Protein AF-F4Q163-F1 (afdb_monomer_lite)

InterPro domains:
  IPR004344 Tubulin-tyrosine ligase/Tubulin polyglutamylase [PF03133] (225-424)
  IPR004344 Tubulin-tyrosine ligase/Tubulin polyglutamylase [PS51221] (122-441)
  IPR052492 Tubulin--tyrosine ligase [PTHR46570] (225-425)

Organism: Cavenderia fasciculata (NCBI:txid261658)

Foldseek 3Di:
DPPLVVQFAAEEEEDCPQPLSVLLCVLPQVVDPSYDYDFPVQADFDQALQVQRVLRSDQDADPVSHRHHHHAAYAQWPDDPDQKTWGFGCDDPVNVVVVVVVVVVVVVVVVVVVCVVDDDDDDDDDDDDDDDDDDAPPPDDDDDDDDDDDDDDDDDDDDDPPDDRDIDMHGLNRYAYQDWPPCCCFFQQLSVLVLCQVPLQAFFKWKAALLHTPDTGPDPPPQDQDLLKKKWKAFSSDDPCPRTAIDSHPVVSSVVCNVCNNTMIMITIDFAFDADVLWWFKKKKWKKKWWFALWKIWIWTFLKIKIFTAPHTADGNDRDCSRPDSRPVVRCVVPVPDAPMAIPCVVPVVCPVVVVVLVSCLVSCVSVRVVINPVRGGHMYMWIWIWTQHPVRRIHTPHIHGSDDLPPVHDPNSNVSSSVCSSQCCQQHVCCSNPVDDRDQVRIGTRDMDTDDPDPPPVDDDDDDDPPPPPVPPDD

pLDDT: mean 78.03, std 24.49, range [21.7, 98.75]

Radius of gyration: 25.45 Å; chains: 1; bounding box: 77×80×70 Å

Secondary structure (DSSP, 8-state):
----TTT--EEEE--TTSHHHHHHHHHTGGG-TTEEE--TTTSB--SSHHHHHHHHHS--B-TTSPBP-BEEEES-B---SSSEEEE--S--HHHHHHHHHHHHHHHHHHHHHHHTTS--------------PPPPS--SS-------------------------PEEEEGGGSEESS-TTTHHHHSHHHHHHHTTT-TTBPPEEEEETTEEEEEES--S-----TT--EEEE-TT--TTTTEEEESSHHHHHHHHHH-TTSEEEEEEPPPBPEETTTEEEEEEEEEEEEE-SSEEEEEEEEEEEEEE-SSPP-TT---HHHH---HHHHHHH-TT---EEEHHHH-TTSHHHHHHHHHHHHHHHTTGGGS-TT---EEEEEEEEEEEBTT--EEEEEEEES----TTS-HHHHHHHHHHHHTHIIIIIHHHHH-PPP--TTEEEEEEEEPPP--------------SSSTT---

Structure (mmCIF, N/CA/C/O backbone):
data_AF-F4Q163-F1
#
_entry.id   AF-F4Q163-F1
#
loop_
_atom_site.group_PDB
_atom_site.id
_atom_site.type_symbol
_atom_site.label_atom_id
_atom_site.label_alt_id
_atom_site.label_comp_id
_atom_site.label_asym_id
_atom_site.label_entity_id
_atom_site.label_seq_id
_atom_site.pdbx_PDB_ins_code
_atom_site.Cartn_x
_atom_site.Cartn_y
_atom_site.Cartn_z
_atom_site.occupancy
_atom_site.B_iso_or_equiv
_atom_site.auth_seq_id
_atom_site.auth_comp_id
_atom_site.auth_asym_id
_atom_site.auth_atom_id
_atom_site.pdbx_PDB_model_num
ATOM 1 N N . MET A 1 1 ? 33.769 8.106 -26.962 1.00 43.88 1 MET A N 1
ATOM 2 C CA . MET A 1 1 ? 32.484 7.379 -26.958 1.00 43.88 1 MET A CA 1
ATOM 3 C C . MET A 1 1 ? 31.421 8.451 -27.095 1.00 43.88 1 MET A C 1
ATOM 5 O O . MET A 1 1 ? 31.431 9.355 -26.272 1.00 43.88 1 MET A O 1
ATOM 9 N N . ILE A 1 2 ? 30.657 8.472 -28.190 1.00 42.28 2 ILE A N 1
ATOM 10 C CA . ILE A 1 2 ? 29.582 9.461 -28.356 1.00 42.28 2 ILE A CA 1
ATOM 11 C C . ILE A 1 2 ? 28.545 9.144 -27.282 1.00 42.28 2 ILE A C 1
ATOM 13 O O . ILE A 1 2 ? 28.119 7.996 -27.167 1.00 42.28 2 ILE A O 1
ATOM 17 N N . ASP A 1 3 ? 28.221 10.129 -26.453 1.00 46.59 3 ASP A N 1
ATOM 18 C CA . ASP A 1 3 ? 27.131 10.008 -25.501 1.00 46.59 3 ASP A CA 1
ATOM 19 C C . ASP A 1 3 ? 25.823 10.030 -26.297 1.00 46.59 3 ASP A C 1
ATOM 21 O O . ASP A 1 3 ? 25.413 11.073 -26.793 1.00 46.59 3 ASP A O 1
ATOM 25 N N . TRP A 1 4 ? 25.225 8.858 -26.510 1.00 53.75 4 TRP A N 1
ATOM 26 C CA . TRP A 1 4 ? 23.970 8.700 -27.249 1.00 53.75 4 TRP A CA 1
ATOM 27 C C . TRP A 1 4 ? 22.735 8.962 -26.374 1.00 53.75 4 TRP A C 1
ATOM 29 O O . TRP A 1 4 ? 21.609 8.831 -26.856 1.00 53.75 4 TRP A O 1
ATOM 39 N N . THR A 1 5 ? 22.905 9.333 -25.096 1.00 53.94 5 THR A N 1
ATOM 40 C CA . THR A 1 5 ? 21.773 9.505 -24.168 1.00 53.94 5 THR A CA 1
ATOM 41 C C . THR A 1 5 ? 20.777 10.572 -24.622 1.00 53.94 5 THR A C 1
ATOM 43 O O . THR A 1 5 ? 19.584 10.406 -24.375 1.00 53.94 5 THR A O 1
ATOM 46 N N . TRP A 1 6 ? 21.219 11.603 -25.355 1.00 56.38 6 TRP A N 1
ATOM 47 C CA . TRP A 1 6 ? 20.349 12.648 -25.918 1.00 56.38 6 TRP A CA 1
ATOM 48 C C . TRP A 1 6 ? 19.543 12.197 -27.148 1.00 56.38 6 TRP A C 1
ATOM 50 O O . TRP A 1 6 ? 18.559 12.844 -27.501 1.00 56.38 6 TRP A O 1
ATOM 60 N N . MET A 1 7 ? 19.922 11.091 -27.799 1.00 64.69 7 MET A N 1
ATOM 61 C CA . MET A 1 7 ? 19.190 10.554 -28.952 1.00 64.69 7 MET A CA 1
ATOM 62 C C . MET A 1 7 ? 18.158 9.500 -28.570 1.00 64.69 7 MET A C 1
ATOM 64 O O . MET A 1 7 ? 17.294 9.199 -29.387 1.00 64.69 7 MET A O 1
ATOM 68 N N . MET A 1 8 ? 18.217 8.935 -27.367 1.00 84.25 8 MET A N 1
ATOM 69 C CA . MET A 1 8 ? 17.353 7.833 -26.953 1.00 84.25 8 MET A CA 1
ATOM 70 C C . MET A 1 8 ? 15.907 8.297 -26.705 1.00 84.25 8 MET A C 1
ATOM 72 O O . MET A 1 8 ? 15.683 9.262 -25.975 1.00 84.25 8 MET A O 1
ATOM 76 N N . LYS A 1 9 ? 14.923 7.597 -27.286 1.00 90.81 9 LYS A N 1
ATOM 77 C CA . LYS A 1 9 ? 13.489 7.820 -27.030 1.00 90.81 9 LYS A CA 1
ATOM 78 C C . LYS A 1 9 ? 12.861 6.564 -26.428 1.00 90.81 9 LYS A C 1
ATOM 80 O O . LYS A 1 9 ? 12.927 5.487 -27.013 1.00 90.81 9 LYS A O 1
ATOM 85 N N . LEU A 1 10 ? 12.274 6.709 -25.247 1.00 92.94 10 LEU A N 1
ATOM 86 C CA . LEU A 1 10 ? 11.691 5.646 -24.433 1.00 92.94 10 LEU A CA 1
ATOM 87 C C . LEU A 1 10 ? 10.185 5.874 -24.296 1.00 92.94 10 LEU A C 1
ATOM 89 O O . LEU A 1 10 ? 9.764 6.985 -23.990 1.00 92.94 10 LEU A O 1
ATOM 93 N N . GLY A 1 11 ? 9.368 4.843 -24.496 1.00 92.75 11 GLY A N 1
ATOM 94 C CA . GLY A 1 11 ? 7.914 4.956 -24.393 1.00 92.75 11 GLY A CA 1
ATOM 95 C C . GLY A 1 11 ? 7.382 4.636 -22.998 1.00 92.75 11 GLY A C 1
ATOM 96 O O . GLY A 1 11 ? 7.798 3.653 -22.374 1.00 92.75 11 GLY A O 1
ATOM 97 N N . TYR A 1 12 ? 6.414 5.421 -22.526 1.00 92.06 12 TYR A N 1
ATOM 98 C CA . TYR A 1 12 ? 5.624 5.107 -21.333 1.00 92.06 12 TYR A CA 1
ATOM 99 C C . TYR A 1 12 ? 4.116 5.214 -21.599 1.00 92.06 12 TYR A C 1
ATOM 101 O O . TYR A 1 12 ? 3.663 6.139 -22.268 1.00 92.06 12 TYR A O 1
ATOM 109 N N . ASP A 1 13 ? 3.340 4.301 -21.013 1.00 87.56 13 ASP A N 1
ATOM 110 C CA . ASP A 1 13 ? 1.871 4.284 -21.039 1.00 87.56 13 ASP A CA 1
ATOM 111 C C . ASP A 1 13 ? 1.334 4.258 -19.602 1.00 87.56 13 ASP A C 1
ATOM 113 O O . ASP A 1 13 ? 1.324 3.224 -18.924 1.00 87.56 13 ASP A O 1
ATOM 117 N N . ILE A 1 14 ? 0.930 5.426 -19.097 1.00 80.25 14 ILE A N 1
ATOM 118 C CA . ILE A 1 14 ? 0.526 5.598 -17.700 1.00 80.25 14 ILE A CA 1
ATOM 119 C C . ILE A 1 14 ? -0.873 6.209 -17.586 1.00 80.25 14 ILE A C 1
ATOM 121 O O . ILE A 1 14 ? -1.129 7.333 -18.019 1.00 80.25 14 ILE A O 1
ATOM 125 N N . LYS A 1 15 ? -1.767 5.505 -16.882 1.00 69.12 15 LYS A N 1
ATOM 126 C CA . LYS A 1 15 ? -3.074 6.009 -16.446 1.00 69.12 15 LYS A CA 1
ATOM 127 C C . LYS A 1 15 ? -2.903 7.005 -15.295 1.00 69.12 15 LYS A C 1
ATOM 129 O O . LYS A 1 15 ? -2.539 6.616 -14.183 1.00 69.12 15 LYS A O 1
ATOM 134 N N . ALA A 1 16 ? -3.217 8.274 -15.553 1.00 60.31 16 ALA A N 1
ATOM 135 C CA . ALA A 1 16 ? -3.019 9.386 -14.616 1.00 60.31 16 ALA A CA 1
ATOM 136 C C . ALA A 1 16 ? -4.014 9.422 -13.435 1.00 60.31 16 ALA A C 1
ATOM 138 O O . ALA A 1 16 ? -3.799 10.153 -12.475 1.00 60.31 16 ALA A O 1
ATOM 139 N N . ASN A 1 17 ? -5.074 8.609 -13.455 1.00 61.09 17 ASN A N 1
ATOM 140 C CA . ASN A 1 17 ? -6.100 8.625 -12.401 1.00 61.09 17 ASN A CA 1
ATOM 141 C C . ASN A 1 17 ? -5.629 7.957 -11.093 1.00 61.09 17 ASN A C 1
ATOM 143 O O . ASN A 1 17 ? -6.308 8.055 -10.072 1.00 61.09 17 ASN A O 1
ATOM 147 N N . LEU A 1 18 ? -4.494 7.244 -11.114 1.00 62.47 18 LEU A N 1
ATOM 148 C CA . LEU A 1 18 ? -3.875 6.673 -9.917 1.00 62.47 18 LEU A CA 1
ATOM 149 C C . LEU A 1 18 ? -2.879 7.670 -9.321 1.00 62.47 18 LEU A C 1
ATOM 151 O O . LEU A 1 18 ? -1.974 8.160 -10.000 1.00 62.47 18 LEU A O 1
ATOM 155 N N . THR A 1 19 ? -3.030 7.947 -8.026 1.00 67.06 19 THR A N 1
ATOM 156 C CA . THR A 1 19 ? -2.439 9.128 -7.387 1.00 67.06 19 THR A CA 1
ATOM 157 C C . THR A 1 19 ? -0.913 9.167 -7.430 1.00 67.06 19 THR A C 1
ATOM 159 O O . THR A 1 19 ? -0.356 10.243 -7.617 1.00 67.06 19 THR A O 1
ATOM 162 N N . TYR A 1 20 ? -0.213 8.034 -7.301 1.00 83.44 20 TYR A N 1
ATOM 163 C CA . TYR A 1 20 ? 1.258 8.044 -7.330 1.00 83.44 20 TYR A CA 1
ATOM 164 C C . TYR A 1 20 ? 1.835 8.025 -8.745 1.00 83.44 20 TYR A C 1
ATOM 166 O O . TYR A 1 20 ? 2.892 8.599 -8.986 1.00 83.44 20 TYR A O 1
ATOM 174 N N . HIS A 1 21 ? 1.135 7.398 -9.689 1.00 84.00 21 HIS A N 1
ATOM 175 C CA . HIS A 1 21 ? 1.535 7.377 -11.090 1.00 84.00 21 HIS A CA 1
ATOM 176 C C . HIS A 1 21 ? 1.431 8.762 -11.725 1.00 84.00 21 HIS A C 1
ATOM 178 O O . HIS A 1 21 ? 2.303 9.131 -12.509 1.00 84.00 21 HIS A O 1
ATOM 184 N N . LYS A 1 22 ? 0.421 9.550 -11.327 1.00 82.38 22 LYS A N 1
ATOM 185 C CA . LYS A 1 22 ? 0.346 10.976 -11.664 1.00 82.38 22 LYS A CA 1
ATOM 186 C C . LYS A 1 22 ? 1.590 11.717 -11.178 1.00 82.38 22 LYS A C 1
ATOM 188 O O . LYS A 1 22 ? 2.269 12.350 -11.977 1.00 82.38 22 LYS A O 1
ATOM 193 N N . ILE A 1 23 ? 1.945 11.554 -9.900 1.00 87.38 23 ILE A N 1
ATOM 194 C CA . ILE A 1 23 ? 3.145 12.185 -9.335 1.00 87.38 23 ILE A CA 1
ATOM 195 C C . ILE A 1 23 ? 4.395 11.741 -10.097 1.00 87.38 23 ILE A C 1
ATOM 197 O O . ILE A 1 23 ? 5.182 12.593 -10.487 1.00 87.38 23 ILE A O 1
ATOM 201 N N . LEU A 1 24 ? 4.566 10.443 -10.364 1.00 89.50 24 LEU A N 1
ATOM 202 C CA . LEU A 1 24 ? 5.726 9.918 -11.090 1.00 89.50 24 LEU A CA 1
ATOM 203 C C . LEU A 1 24 ? 5.839 10.516 -12.498 1.00 89.50 24 LEU A C 1
ATOM 205 O O . LEU A 1 24 ? 6.926 10.903 -12.924 1.00 89.50 24 LEU A O 1
ATOM 209 N N . ARG A 1 25 ? 4.709 10.645 -13.201 1.00 89.06 25 ARG A N 1
ATOM 210 C CA . ARG A 1 25 ? 4.638 11.334 -14.491 1.00 89.06 25 ARG A CA 1
ATOM 211 C C . ARG A 1 25 ? 5.105 12.777 -14.382 1.00 89.06 25 ARG A C 1
ATOM 213 O O . ARG A 1 25 ? 5.933 13.200 -15.180 1.00 89.06 25 ARG A O 1
ATOM 220 N N . ASP A 1 26 ? 4.609 13.512 -13.399 1.00 87.19 26 ASP A N 1
ATOM 221 C CA . ASP A 1 26 ? 4.860 14.947 -13.289 1.00 87.19 26 ASP A CA 1
ATOM 222 C C . ASP A 1 26 ? 6.277 15.266 -12.764 1.00 87.19 26 ASP A C 1
ATOM 224 O O . ASP A 1 26 ? 6.851 16.299 -13.113 1.00 87.19 26 ASP A O 1
ATOM 228 N N . VAL A 1 27 ? 6.875 14.386 -11.950 1.00 89.25 27 VAL A N 1
ATOM 229 C CA . VAL A 1 27 ? 8.226 14.596 -11.392 1.00 89.25 27 VAL A CA 1
ATOM 230 C C . VAL A 1 27 ? 9.350 13.977 -12.220 1.00 89.25 27 VAL A C 1
ATOM 232 O O . VAL A 1 27 ? 10.486 14.415 -12.056 1.00 89.25 27 VAL A O 1
ATOM 235 N N . TYR A 1 28 ? 9.059 12.995 -13.081 1.00 91.50 28 TYR A N 1
ATOM 236 C CA . TYR A 1 28 ? 10.067 12.282 -13.871 1.00 91.50 28 TYR A CA 1
ATOM 237 C C . TYR A 1 28 ? 9.742 12.279 -15.367 1.00 91.50 28 TYR A C 1
ATOM 239 O O . TYR A 1 28 ? 10.411 12.972 -16.126 1.00 91.50 28 TYR A O 1
ATOM 247 N N . PHE A 1 29 ? 8.688 11.576 -15.799 1.00 91.12 29 PHE A N 1
ATOM 248 C CA . PHE A 1 29 ? 8.441 11.347 -17.231 1.00 91.12 29 PHE A CA 1
ATOM 249 C C . PHE A 1 29 ? 8.235 12.634 -18.043 1.00 91.12 29 PHE A C 1
ATOM 251 O O . PHE A 1 29 ? 8.755 12.742 -19.144 1.00 91.12 29 PHE A O 1
ATOM 258 N N . LYS A 1 30 ? 7.520 13.632 -17.511 1.00 88.31 30 LYS A N 1
ATOM 259 C CA . LYS A 1 30 ? 7.326 14.933 -18.181 1.00 88.31 30 LYS A CA 1
ATOM 260 C C . LYS A 1 30 ? 8.557 15.845 -18.131 1.00 88.31 30 LYS A C 1
ATOM 262 O O . LYS A 1 30 ? 8.573 16.853 -18.827 1.00 88.31 30 LYS A O 1
ATOM 267 N N . LYS A 1 31 ? 9.538 15.554 -17.272 1.00 89.56 31 LYS A N 1
ATOM 268 C CA . LYS A 1 31 ? 10.731 16.395 -17.073 1.00 89.56 31 LYS A CA 1
ATOM 269 C C . LYS A 1 31 ? 11.950 15.920 -17.857 1.00 89.56 31 LYS A C 1
ATOM 271 O O . LYS A 1 31 ? 12.960 16.615 -17.866 1.00 89.56 31 LYS A O 1
ATOM 276 N N . ASP A 1 32 ? 11.868 14.742 -18.460 1.00 88.69 32 ASP A N 1
ATOM 277 C CA . ASP A 1 32 ? 12.953 14.117 -19.197 1.00 88.69 32 ASP A CA 1
ATOM 278 C C . ASP A 1 32 ? 12.496 13.851 -20.631 1.00 88.69 32 ASP A C 1
ATOM 280 O O . ASP A 1 32 ? 11.698 12.950 -20.887 1.00 88.69 32 ASP A O 1
ATOM 284 N N . ASP A 1 33 ? 13.036 14.632 -21.567 1.00 88.31 33 ASP A N 1
ATOM 285 C CA . ASP A 1 33 ? 12.665 14.613 -22.986 1.00 88.31 33 ASP A CA 1
ATOM 286 C C . ASP A 1 33 ? 12.951 13.274 -23.683 1.00 88.31 33 ASP A C 1
ATOM 288 O O . ASP A 1 33 ? 12.521 13.061 -24.824 1.00 88.31 33 ASP A O 1
ATOM 292 N N . ARG A 1 34 ? 13.681 12.354 -23.039 1.00 89.44 34 ARG A N 1
ATOM 293 C CA . ARG A 1 34 ? 13.849 10.979 -23.531 1.00 89.44 34 ARG A CA 1
ATOM 294 C C . ARG A 1 34 ? 12.535 10.210 -23.470 1.00 89.44 34 ARG A C 1
ATOM 296 O O . ARG A 1 34 ? 12.327 9.320 -24.288 1.00 89.44 34 ARG A O 1
ATOM 303 N N . TRP A 1 35 ? 11.652 10.535 -22.532 1.00 92.00 35 TRP A N 1
ATOM 304 C CA . TRP A 1 35 ? 10.391 9.836 -22.343 1.00 92.00 35 TRP A CA 1
ATOM 305 C C . TRP A 1 35 ? 9.285 10.415 -23.217 1.00 92.00 35 TRP A C 1
ATOM 307 O O . TRP A 1 35 ? 8.963 11.599 -23.164 1.00 92.00 35 TRP A O 1
ATOM 317 N N . VAL A 1 36 ? 8.659 9.547 -24.002 1.00 90.25 36 VAL A N 1
ATOM 318 C CA . VAL A 1 36 ? 7.559 9.881 -24.903 1.00 90.25 36 VAL A CA 1
ATOM 319 C C . VAL A 1 36 ? 6.309 9.140 -24.431 1.00 90.25 36 VAL A C 1
ATOM 321 O O . VAL A 1 36 ? 6.378 7.927 -24.209 1.00 90.25 36 VAL A O 1
ATOM 324 N N . PRO A 1 37 ? 5.172 9.832 -24.244 1.00 88.50 37 PRO A N 1
ATOM 325 C CA . PRO A 1 37 ? 3.915 9.151 -23.989 1.00 88.50 37 PRO A CA 1
ATOM 326 C C . PRO A 1 37 ? 3.538 8.336 -25.226 1.00 88.50 37 PRO A C 1
ATOM 328 O O . PRO A 1 37 ? 3.520 8.856 -26.340 1.00 88.50 37 PRO A O 1
ATOM 331 N N . VAL A 1 38 ? 3.245 7.061 -25.023 1.00 86.38 38 VAL A N 1
ATOM 332 C CA . VAL A 1 38 ? 2.795 6.144 -26.071 1.00 86.38 38 VAL A CA 1
ATOM 333 C C . VAL A 1 38 ? 1.599 5.352 -25.559 1.00 86.38 38 VAL A C 1
ATOM 335 O O . VAL A 1 38 ? 1.327 5.333 -24.357 1.00 86.38 38 VAL A O 1
ATOM 338 N N . ASP A 1 39 ? 0.896 4.670 -26.452 1.00 77.94 39 ASP A N 1
ATOM 339 C CA . ASP A 1 39 ? -0.128 3.705 -26.069 1.00 77.94 39 ASP A CA 1
ATOM 340 C C . ASP A 1 39 ? 0.209 2.300 -26.575 1.00 77.94 39 ASP A C 1
ATOM 342 O O . ASP A 1 39 ? 1.202 2.063 -27.266 1.00 77.94 39 ASP A O 1
ATOM 346 N N . ALA A 1 40 ? -0.631 1.344 -26.190 1.00 72.12 40 ALA A N 1
ATOM 347 C CA . ALA A 1 40 ? -0.459 -0.040 -26.582 1.00 72.12 40 ALA A CA 1
ATOM 348 C C . ALA A 1 40 ? -0.601 -0.280 -28.085 1.00 72.12 40 ALA A C 1
ATOM 350 O O . ALA A 1 40 ? -0.159 -1.329 -28.517 1.00 72.12 40 ALA A O 1
ATOM 351 N N . ASP A 1 41 ? -1.185 0.612 -28.881 1.00 75.06 41 ASP A N 1
ATOM 352 C CA . ASP A 1 41 ? -1.380 0.383 -30.319 1.00 75.06 41 ASP A CA 1
ATOM 353 C C . ASP A 1 41 ? -0.234 0.989 -31.134 1.00 75.06 41 ASP A C 1
ATOM 355 O O . ASP A 1 41 ? 0.237 0.395 -32.100 1.00 75.06 41 ASP A O 1
ATOM 359 N N . THR A 1 42 ? 0.252 2.143 -30.693 1.00 75.94 42 THR A N 1
ATOM 360 C CA . THR A 1 42 ? 1.283 2.952 -31.350 1.00 75.94 42 THR A CA 1
ATOM 361 C C . THR A 1 42 ? 2.699 2.515 -30.992 1.00 75.94 42 THR A C 1
ATOM 363 O O . THR A 1 42 ? 3.617 2.662 -31.798 1.00 75.94 42 THR A O 1
ATOM 366 N N . ALA A 1 43 ? 2.903 1.957 -29.798 1.00 87.44 43 ALA A N 1
ATOM 367 C CA . ALA A 1 43 ? 4.230 1.573 -29.342 1.00 87.44 43 ALA A CA 1
ATOM 368 C C . ALA A 1 43 ? 4.661 0.194 -29.850 1.00 87.44 43 ALA A C 1
ATOM 370 O O . ALA A 1 43 ? 3.883 -0.766 -29.889 1.00 87.44 43 ALA A O 1
ATOM 371 N N . HIS A 1 44 ? 5.950 0.038 -30.139 1.00 89.50 44 HIS A N 1
ATOM 372 C CA . HIS A 1 44 ? 6.513 -1.287 -30.376 1.00 89.50 44 HIS A CA 1
ATOM 373 C C . HIS A 1 44 ? 6.691 -2.033 -29.045 1.00 89.50 44 HIS A C 1
ATOM 375 O O . HIS A 1 44 ? 7.108 -1.448 -28.050 1.00 89.50 44 HIS A O 1
ATOM 381 N N . VAL A 1 45 ? 6.391 -3.330 -29.001 1.00 88.50 45 VAL A N 1
ATOM 382 C CA . VAL A 1 45 ? 6.604 -4.158 -27.804 1.00 88.50 45 VAL A CA 1
ATOM 383 C C . VAL A 1 45 ? 7.637 -5.210 -28.160 1.00 88.50 45 VAL A C 1
ATOM 385 O O . VAL A 1 45 ? 7.405 -6.004 -29.067 1.00 88.50 45 VAL A O 1
ATOM 388 N N . CYS A 1 46 ? 8.763 -5.205 -27.452 1.00 90.44 46 CYS A N 1
ATOM 389 C CA . CYS A 1 46 ? 9.826 -6.184 -27.654 1.00 90.44 46 CYS A CA 1
ATOM 390 C C . CYS A 1 46 ? 9.625 -7.426 -26.773 1.00 90.44 46 CYS A C 1
ATOM 392 O O . CYS A 1 46 ? 8.846 -7.417 -25.822 1.00 90.44 46 CYS A O 1
ATOM 394 N N . GLU A 1 47 ? 10.388 -8.484 -27.045 1.00 89.62 47 GLU A N 1
ATOM 395 C CA . GLU A 1 47 ? 10.420 -9.689 -26.204 1.00 89.62 47 GLU A CA 1
ATOM 396 C C . GLU A 1 47 ? 11.138 -9.454 -24.867 1.00 89.62 47 GLU A C 1
ATOM 398 O O . GLU A 1 47 ? 10.786 -10.057 -23.852 1.00 89.62 47 GLU A O 1
ATOM 403 N N . THR A 1 48 ? 12.139 -8.566 -24.849 1.00 92.19 48 THR A N 1
ATOM 404 C CA . THR A 1 48 ? 12.917 -8.227 -23.652 1.00 92.19 48 THR A CA 1
ATOM 405 C C . THR A 1 48 ? 13.087 -6.716 -23.495 1.00 92.19 48 THR A C 1
ATOM 407 O O . THR A 1 48 ? 13.126 -5.978 -24.483 1.00 92.19 48 THR A O 1
ATOM 410 N N . ILE A 1 49 ? 13.249 -6.247 -22.252 1.00 91.94 49 ILE A N 1
ATOM 411 C CA . ILE A 1 49 ? 13.596 -4.843 -21.972 1.00 91.94 49 ILE A CA 1
ATOM 412 C C . ILE A 1 49 ? 14.915 -4.443 -22.633 1.00 91.94 49 ILE A C 1
ATOM 414 O O . ILE A 1 49 ? 15.027 -3.327 -23.129 1.00 91.94 49 ILE A O 1
ATOM 418 N N . ALA A 1 50 ? 15.899 -5.342 -22.699 1.00 92.31 50 ALA A N 1
ATOM 419 C CA . ALA A 1 50 ? 17.172 -5.045 -23.350 1.00 92.31 50 ALA A CA 1
ATOM 420 C C . ALA A 1 50 ? 16.986 -4.732 -24.844 1.00 92.31 50 ALA A C 1
ATOM 422 O O . ALA A 1 50 ? 17.614 -3.812 -25.365 1.00 92.31 50 ALA A O 1
ATOM 423 N N . ASP A 1 51 ? 16.107 -5.464 -25.529 1.00 93.31 51 ASP A N 1
ATOM 424 C CA . ASP A 1 51 ? 15.816 -5.222 -26.944 1.00 93.31 51 ASP A CA 1
ATOM 425 C C . ASP A 1 51 ? 14.979 -3.958 -27.141 1.00 93.31 51 ASP A C 1
ATOM 427 O O . ASP A 1 51 ? 15.223 -3.201 -28.078 1.00 93.31 51 ASP A O 1
ATOM 431 N N . ALA A 1 52 ? 14.060 -3.669 -26.219 1.00 92.50 52 ALA A N 1
ATOM 432 C CA . ALA A 1 52 ? 13.345 -2.399 -26.194 1.00 92.50 52 ALA A CA 1
ATOM 433 C C . ALA A 1 52 ? 14.302 -1.210 -26.004 1.00 92.50 52 ALA A C 1
ATOM 435 O O . ALA A 1 52 ? 14.250 -0.258 -26.773 1.00 92.50 52 ALA A O 1
ATOM 436 N N . VAL A 1 53 ? 15.247 -1.272 -25.062 1.00 92.06 53 VAL A N 1
ATOM 437 C CA . VAL A 1 53 ? 16.242 -0.204 -24.858 1.00 92.06 53 VAL A CA 1
ATOM 438 C C . VAL A 1 53 ? 17.124 -0.012 -26.099 1.00 92.06 53 VAL A C 1
ATOM 440 O O . VAL A 1 53 ? 17.348 1.127 -26.511 1.00 92.06 53 VAL A O 1
ATOM 443 N N . LYS A 1 54 ? 17.572 -1.096 -26.753 1.00 91.75 54 LYS A N 1
ATOM 444 C CA . LYS A 1 54 ? 18.317 -1.011 -28.027 1.00 91.75 54 LYS A CA 1
ATOM 445 C C . LYS A 1 54 ? 17.499 -0.330 -29.124 1.00 91.75 54 LYS A C 1
ATOM 447 O O . LYS A 1 54 ? 18.036 0.523 -29.827 1.00 91.75 54 LYS A O 1
ATOM 452 N N . LEU A 1 55 ? 16.217 -0.680 -29.256 1.00 91.50 55 LEU A N 1
ATOM 453 C CA . LEU A 1 55 ? 15.319 -0.057 -30.226 1.00 91.50 55 LEU A CA 1
ATOM 454 C C . LEU A 1 55 ? 15.147 1.440 -29.933 1.00 91.50 55 LEU A C 1
ATOM 456 O O . LEU A 1 55 ? 15.314 2.257 -30.833 1.00 91.50 55 LEU A O 1
ATOM 460 N N . GLY A 1 56 ? 14.929 1.820 -28.671 1.00 89.31 56 GLY A N 1
ATOM 461 C CA . GLY A 1 56 ? 14.823 3.226 -28.261 1.00 89.31 56 GLY A CA 1
ATOM 462 C C . GLY A 1 56 ? 16.103 4.044 -28.486 1.00 89.31 56 GLY A C 1
ATOM 463 O O . GLY A 1 56 ? 16.035 5.257 -28.692 1.00 89.31 56 GLY A O 1
ATOM 464 N N . ALA A 1 57 ? 17.271 3.395 -28.482 1.00 88.12 57 ALA A N 1
ATOM 465 C CA . ALA A 1 57 ? 18.561 4.013 -28.797 1.00 88.12 57 ALA A CA 1
ATOM 466 C C . ALA A 1 57 ? 18.851 4.114 -30.308 1.00 88.12 57 ALA A C 1
ATOM 468 O O . ALA A 1 57 ? 19.760 4.840 -30.709 1.00 88.12 57 ALA A O 1
ATOM 469 N N . SER A 1 58 ? 18.097 3.403 -31.147 1.00 84.94 58 SER A N 1
ATOM 470 C CA . SER A 1 58 ? 18.250 3.424 -32.604 1.00 84.94 58 SER A CA 1
ATOM 471 C C . SER A 1 58 ? 17.438 4.552 -33.266 1.00 84.94 58 SER A C 1
ATOM 473 O O . SER A 1 58 ? 16.520 5.116 -32.661 1.00 84.94 58 SER A O 1
ATOM 475 N N . ASP A 1 59 ? 17.764 4.876 -34.523 1.00 84.00 59 ASP A N 1
ATOM 476 C CA . ASP A 1 59 ? 16.951 5.744 -35.401 1.00 84.00 59 ASP A CA 1
ATOM 477 C C . ASP A 1 59 ? 16.032 4.905 -36.310 1.00 84.00 59 ASP A C 1
ATOM 479 O O . ASP A 1 59 ? 15.810 5.231 -37.474 1.00 84.00 59 ASP A O 1
ATOM 483 N N . THR A 1 60 ? 15.537 3.765 -35.809 1.00 87.19 60 THR A N 1
ATOM 484 C CA . THR A 1 60 ? 14.600 2.929 -36.565 1.00 87.19 60 THR A CA 1
ATOM 485 C C . THR A 1 60 ? 13.293 3.681 -36.804 1.00 87.19 60 THR A C 1
ATOM 487 O O . THR A 1 60 ? 12.732 4.301 -35.894 1.00 87.19 60 THR A O 1
ATOM 490 N N . ARG A 1 61 ? 12.810 3.606 -38.047 1.00 88.31 61 ARG A N 1
ATOM 491 C CA . ARG A 1 61 ? 11.591 4.257 -38.522 1.00 88.31 61 ARG A CA 1
ATOM 492 C C . ARG A 1 61 ? 10.618 3.230 -39.085 1.00 88.31 61 ARG A C 1
ATOM 494 O O . ARG A 1 61 ? 11.055 2.182 -39.557 1.00 88.31 61 ARG A O 1
ATOM 501 N N . ASP A 1 62 ? 9.329 3.522 -38.982 1.00 84.81 62 ASP A N 1
ATOM 502 C CA . ASP A 1 62 ? 8.274 2.737 -39.616 1.00 84.81 62 ASP A CA 1
ATOM 503 C C . ASP A 1 62 ? 8.174 3.038 -41.125 1.00 84.81 62 ASP A C 1
ATOM 505 O O . ASP A 1 62 ? 8.931 3.848 -41.671 1.00 84.81 62 ASP A O 1
ATOM 509 N N . ASP A 1 63 ? 7.226 2.390 -41.805 1.00 86.38 63 ASP A N 1
ATOM 510 C CA . ASP A 1 63 ? 7.000 2.553 -43.248 1.00 86.38 63 ASP A CA 1
ATOM 511 C C . ASP A 1 63 ? 6.583 3.986 -43.638 1.00 86.38 63 ASP A C 1
ATOM 513 O O . ASP A 1 63 ? 6.734 4.382 -44.795 1.00 86.38 63 ASP A O 1
ATOM 517 N N . ASN A 1 64 ? 6.097 4.783 -42.680 1.00 86.38 64 ASN A N 1
ATOM 518 C CA . ASN A 1 64 ? 5.733 6.186 -42.876 1.00 86.38 64 ASN A CA 1
ATOM 519 C C . ASN A 1 64 ? 6.910 7.140 -42.601 1.00 86.38 64 ASN A C 1
ATOM 521 O O . ASN A 1 64 ? 6.774 8.351 -42.768 1.00 86.38 64 ASN A O 1
ATOM 525 N N . GLY A 1 65 ? 8.072 6.614 -42.198 1.00 85.56 65 GLY A N 1
ATOM 526 C CA . GLY A 1 65 ? 9.245 7.399 -41.822 1.00 85.56 65 GLY A CA 1
ATOM 527 C C . GLY A 1 65 ? 9.195 7.952 -40.393 1.00 85.56 65 GLY A C 1
ATOM 528 O O . GLY A 1 65 ? 10.108 8.693 -40.001 1.00 85.56 65 GLY A O 1
ATOM 529 N N . GLU A 1 66 ? 8.184 7.582 -39.606 1.00 85.25 66 GLU A N 1
ATOM 530 C CA . GLU A 1 66 ? 8.029 7.983 -38.210 1.00 85.25 66 GLU A CA 1
ATOM 531 C C . GLU A 1 66 ? 8.938 7.155 -37.307 1.00 85.25 66 GLU A C 1
ATOM 533 O O . GLU A 1 66 ? 9.196 5.976 -37.545 1.00 85.25 66 GLU A O 1
ATOM 538 N N . ARG A 1 67 ? 9.465 7.773 -36.249 1.00 86.75 67 ARG A N 1
ATOM 539 C CA . ARG A 1 67 ? 10.399 7.093 -35.347 1.00 86.75 67 ARG A CA 1
ATOM 540 C C . ARG A 1 67 ? 9.674 6.044 -34.504 1.00 86.75 67 ARG A C 1
ATOM 542 O O . ARG A 1 67 ? 8.716 6.365 -33.806 1.00 86.75 67 ARG A O 1
ATOM 549 N N . ILE A 1 68 ? 10.199 4.819 -34.476 1.00 90.06 68 ILE A N 1
ATOM 550 C CA . ILE A 1 68 ? 9.644 3.746 -33.646 1.00 90.06 68 ILE A CA 1
ATOM 551 C C . ILE A 1 68 ? 10.036 3.964 -32.183 1.00 90.06 68 ILE A C 1
ATOM 553 O O . ILE A 1 68 ? 11.218 4.068 -31.852 1.00 90.06 68 ILE A O 1
ATOM 557 N N . VAL A 1 69 ? 9.039 3.984 -31.294 1.00 91.56 69 VAL A N 1
ATOM 558 C CA . VAL A 1 69 ? 9.239 4.101 -29.845 1.00 91.56 69 VAL A CA 1
ATOM 559 C C . VAL A 1 69 ? 8.742 2.828 -29.148 1.00 91.56 69 VAL A C 1
ATOM 561 O O . VAL A 1 69 ? 7.582 2.444 -29.322 1.00 91.56 69 VAL A O 1
ATOM 564 N N . PRO A 1 70 ? 9.590 2.149 -28.356 1.00 92.81 70 PRO A N 1
ATOM 565 C CA . PRO A 1 70 ? 9.188 0.957 -27.626 1.00 92.81 70 PRO A CA 1
ATOM 566 C C . PRO A 1 70 ? 8.365 1.311 -26.384 1.00 92.81 70 PRO A C 1
ATOM 568 O O . PRO A 1 70 ? 8.703 2.247 -25.658 1.00 92.81 70 PRO A O 1
ATOM 571 N N . LEU A 1 71 ? 7.344 0.516 -26.071 1.00 91.94 71 LEU A N 1
ATOM 572 C CA . LEU A 1 71 ? 6.672 0.574 -24.778 1.00 91.94 71 LEU A CA 1
ATOM 573 C C . LEU A 1 71 ? 7.580 -0.052 -23.722 1.00 91.94 71 LEU A C 1
ATOM 575 O O . LEU A 1 71 ? 7.775 -1.263 -23.717 1.00 91.94 71 LEU A O 1
ATOM 579 N N . LEU A 1 72 ? 8.117 0.764 -22.819 1.00 92.56 72 LEU A N 1
ATOM 580 C CA . LEU A 1 72 ? 9.027 0.304 -21.768 1.00 92.56 72 LEU A CA 1
ATOM 581 C C . LEU A 1 72 ? 8.368 0.277 -20.399 1.00 92.56 72 LEU A C 1
ATOM 583 O O . LEU A 1 72 ? 8.660 -0.613 -19.612 1.00 92.56 72 LEU A O 1
ATOM 587 N N . VAL A 1 73 ? 7.480 1.222 -20.096 1.00 92.19 73 VAL A N 1
ATOM 588 C CA . VAL A 1 73 ? 6.785 1.293 -18.804 1.00 92.19 73 VAL A CA 1
ATOM 589 C C . VAL A 1 73 ? 5.290 1.324 -19.051 1.00 92.19 73 VAL A C 1
ATOM 591 O O . VAL A 1 73 ? 4.808 2.211 -19.749 1.00 92.19 73 VAL A O 1
ATOM 594 N N . SER A 1 74 ? 4.545 0.400 -18.442 1.00 88.12 74 SER A N 1
ATOM 595 C CA . SER A 1 74 ? 3.083 0.462 -18.451 1.00 88.12 74 SER A CA 1
ATOM 596 C C . SER A 1 74 ? 2.498 0.142 -17.084 1.00 88.12 74 SER A C 1
ATOM 598 O O . SER A 1 74 ? 2.931 -0.792 -16.410 1.00 88.12 74 SER A O 1
ATOM 600 N N . ASN A 1 75 ? 1.486 0.916 -16.687 1.00 81.62 75 ASN A N 1
ATOM 601 C CA . ASN A 1 75 ? 0.654 0.631 -15.513 1.00 81.62 75 ASN A CA 1
ATOM 602 C C . ASN A 1 75 ? -0.781 0.207 -15.880 1.00 81.62 75 ASN A C 1
ATOM 604 O O . ASN A 1 75 ? -1.663 0.168 -15.021 1.00 81.62 75 ASN A O 1
ATOM 608 N N . ARG A 1 76 ? -1.039 -0.042 -17.170 1.00 77.75 76 ARG A N 1
ATOM 609 C CA . ARG A 1 76 ? -2.367 -0.378 -17.718 1.00 77.75 76 ARG A CA 1
ATOM 610 C C . ARG A 1 76 ? -2.505 -1.844 -18.096 1.00 77.75 76 ARG A C 1
ATOM 612 O O . ARG A 1 76 ? -3.517 -2.243 -18.673 1.00 77.75 76 ARG A O 1
ATOM 619 N N . THR A 1 77 ? -1.493 -2.639 -17.784 1.00 75.94 77 THR A N 1
ATOM 620 C CA . THR A 1 77 ? -1.491 -4.071 -18.036 1.00 75.94 77 THR A CA 1
ATOM 621 C C . THR A 1 77 ? -2.546 -4.743 -17.176 1.00 75.94 77 THR A C 1
ATOM 623 O O . THR A 1 77 ? -2.585 -4.515 -15.968 1.00 75.94 77 THR A O 1
ATOM 626 N N . LEU A 1 78 ? -3.374 -5.599 -17.772 1.00 71.75 78 LEU A N 1
ATOM 627 C CA . LEU A 1 78 ? -4.200 -6.506 -16.987 1.00 71.75 78 LEU A CA 1
ATOM 628 C C . LEU A 1 78 ? -3.277 -7.494 -16.273 1.00 71.75 78 LEU A C 1
ATOM 630 O O . LEU A 1 78 ? -2.466 -8.180 -16.899 1.00 71.75 78 LEU A O 1
ATOM 634 N N . GLU A 1 79 ? -3.342 -7.476 -14.948 1.00 65.88 79 GLU A N 1
ATOM 635 C CA . GLU A 1 79 ? -2.368 -8.135 -14.095 1.00 65.88 79 GLU A CA 1
ATOM 636 C C . GLU A 1 79 ? -2.661 -9.629 -14.022 1.00 65.88 79 GLU A C 1
ATOM 638 O O . GLU A 1 79 ? -3.550 -10.075 -13.303 1.00 65.88 79 GLU A O 1
ATOM 643 N N . TYR A 1 80 ? -1.866 -10.405 -14.751 1.00 66.38 80 TYR A N 1
ATOM 644 C CA . TYR A 1 80 ? -1.869 -11.855 -14.659 1.00 66.38 80 TYR A CA 1
ATOM 645 C C . TYR A 1 80 ? -0.495 -12.341 -14.221 1.00 66.38 80 TYR A C 1
ATOM 647 O O . TYR A 1 80 ? 0.550 -11.756 -14.552 1.00 66.38 80 TYR A O 1
ATOM 655 N N . ASN A 1 81 ? -0.497 -13.432 -13.462 1.00 70.81 81 ASN A N 1
ATOM 656 C CA . ASN A 1 81 ? 0.692 -14.241 -13.273 1.00 70.81 81 ASN A CA 1
ATOM 657 C C . ASN A 1 81 ? 0.840 -15.136 -14.514 1.00 70.81 81 ASN A C 1
ATOM 659 O O . ASN A 1 81 ? 0.599 -16.333 -14.458 1.00 70.81 81 ASN A O 1
ATOM 663 N N . SER A 1 82 ? 1.183 -14.521 -15.647 1.00 79.88 82 SER A N 1
ATOM 664 C CA . SER A 1 82 ? 1.471 -15.174 -16.928 1.00 79.88 82 SER A CA 1
ATOM 665 C C . SER A 1 82 ? 2.657 -14.477 -17.592 1.00 79.88 82 SER A C 1
ATOM 667 O O . SER A 1 82 ? 2.933 -13.326 -17.268 1.00 79.88 82 SER A O 1
ATOM 669 N N . GLN A 1 83 ? 3.326 -15.147 -18.533 1.00 83.06 83 GLN A N 1
ATOM 670 C CA . GLN A 1 83 ? 4.376 -14.565 -19.380 1.00 83.06 83 GLN A CA 1
ATOM 671 C C . GLN A 1 83 ? 3.838 -13.459 -20.309 1.00 83.06 83 GLN A C 1
ATOM 673 O O . GLN A 1 83 ? 4.577 -12.558 -20.711 1.00 83.06 83 GLN A O 1
ATOM 678 N N . TYR A 1 84 ? 2.541 -13.501 -20.629 1.00 84.81 84 TYR A N 1
ATOM 679 C CA . TYR A 1 84 ? 1.886 -12.533 -21.502 1.00 84.81 84 TYR A CA 1
ATOM 680 C C . TYR A 1 84 ? 0.797 -11.759 -20.767 1.00 84.81 84 TYR A C 1
ATOM 682 O O . TYR A 1 84 ? 0.121 -12.281 -19.881 1.00 84.81 84 TYR A O 1
ATOM 690 N N . GLY A 1 85 ? 0.612 -10.509 -21.177 1.00 80.25 85 GLY A N 1
ATOM 691 C CA . GLY A 1 85 ? -0.420 -9.615 -20.678 1.00 80.25 85 GLY A CA 1
ATOM 692 C C . GLY A 1 85 ? -1.269 -9.049 -21.796 1.00 80.25 85 GLY A C 1
ATOM 693 O O . GLY A 1 85 ? -0.993 -9.244 -22.978 1.00 80.25 85 GLY A O 1
ATOM 694 N N . TYR A 1 86 ? -2.281 -8.293 -21.398 1.00 81.94 86 TYR A N 1
ATOM 695 C CA . TYR A 1 86 ? -3.116 -7.537 -22.315 1.00 81.94 86 TYR A CA 1
ATOM 696 C C . TYR A 1 86 ? -3.142 -6.080 -21.880 1.00 81.94 86 TYR A C 1
ATOM 698 O O . TYR A 1 86 ? -3.309 -5.791 -20.690 1.00 81.94 86 TYR A O 1
ATOM 706 N N . ILE A 1 87 ? -2.989 -5.169 -22.836 1.00 76.38 87 ILE A N 1
ATOM 707 C CA . ILE A 1 87 ? -3.119 -3.731 -22.598 1.00 76.38 87 ILE A CA 1
ATOM 708 C C . ILE A 1 87 ? -4.315 -3.215 -23.393 1.00 76.38 87 ILE A C 1
ATOM 710 O O . ILE A 1 87 ? -4.598 -3.670 -24.503 1.00 76.38 87 ILE A O 1
ATOM 714 N N . ARG A 1 88 ? -5.064 -2.299 -22.775 1.00 69.62 88 ARG A N 1
ATOM 715 C CA . ARG A 1 88 ? -6.231 -1.666 -23.392 1.00 69.62 88 ARG A CA 1
ATOM 716 C C . ARG A 1 88 ? -5.794 -0.494 -24.282 1.00 69.62 88 ARG A C 1
ATOM 718 O O . ARG A 1 88 ? -4.992 0.315 -23.810 1.00 69.62 88 ARG A O 1
ATOM 725 N N . PRO A 1 89 ? -6.378 -0.342 -25.481 1.00 64.12 89 PRO A N 1
ATOM 726 C CA . PRO A 1 89 ? -6.108 0.786 -26.368 1.00 64.12 89 PRO A CA 1
ATOM 727 C C . PRO A 1 89 ? -6.522 2.121 -25.720 1.00 64.12 89 PRO A C 1
ATOM 729 O O . PRO A 1 89 ? -7.289 2.152 -24.747 1.00 64.12 89 PRO A O 1
ATOM 732 N N . PHE A 1 90 ? -5.989 3.243 -26.211 1.00 59.41 90 PHE A N 1
ATOM 733 C CA . PHE A 1 90 ? -6.283 4.591 -25.687 1.00 59.41 90 PHE A CA 1
ATOM 734 C C . PHE A 1 90 ? -7.662 5.129 -26.129 1.00 59.41 90 PHE A C 1
ATOM 736 O O . PHE A 1 90 ? -8.161 6.112 -25.585 1.00 59.41 90 PHE A O 1
ATOM 743 N N . ASN A 1 91 ? -8.329 4.450 -27.064 1.00 52.97 91 ASN A N 1
ATOM 744 C CA . ASN A 1 91 ? -9.420 5.025 -27.843 1.00 52.97 91 ASN A CA 1
ATOM 745 C C . ASN A 1 91 ? -10.811 4.910 -27.185 1.00 52.97 91 ASN A C 1
ATOM 747 O O . ASN A 1 91 ? -11.667 4.137 -27.608 1.00 52.97 91 ASN A O 1
ATOM 751 N N . ASN A 1 92 ? -11.055 5.690 -26.133 1.00 53.03 92 ASN A N 1
ATOM 752 C CA . ASN A 1 92 ? -12.419 5.994 -25.703 1.00 53.03 92 ASN A CA 1
ATOM 753 C C . ASN A 1 92 ? -12.578 7.517 -25.695 1.00 53.03 92 ASN A C 1
ATOM 755 O O . ASN A 1 92 ? -11.847 8.193 -24.971 1.00 53.03 92 ASN A O 1
ATOM 759 N N . GLU A 1 93 ? -13.543 8.062 -26.440 1.00 46.06 93 GLU A N 1
ATOM 760 C CA . GLU A 1 93 ? -13.949 9.476 -26.332 1.00 46.06 93 GLU A CA 1
ATOM 761 C C . GLU A 1 93 ? -14.255 9.868 -24.875 1.00 46.06 93 GLU A C 1
ATOM 763 O O . GLU A 1 93 ? -14.040 11.005 -24.460 1.00 46.06 93 GLU A O 1
ATOM 768 N N . TYR A 1 94 ? -14.682 8.904 -24.054 1.00 43.81 94 TYR A N 1
ATOM 769 C CA . TYR A 1 94 ? -14.829 9.058 -22.609 1.00 43.81 94 TYR A CA 1
ATOM 770 C C . TYR A 1 94 ? -13.502 9.348 -21.884 1.00 43.81 94 TYR A C 1
ATOM 772 O O . TYR A 1 94 ? -13.484 10.115 -20.925 1.00 43.81 94 TYR A O 1
ATOM 780 N N . TYR A 1 95 ? -12.388 8.751 -22.322 1.00 46.53 95 TYR A N 1
ATOM 781 C CA . TYR A 1 95 ? -11.071 8.950 -21.714 1.00 46.53 95 TYR A CA 1
ATOM 782 C C . TYR A 1 95 ? -10.394 10.227 -22.211 1.00 46.53 95 TYR A C 1
ATOM 784 O O . TYR A 1 95 ? -9.850 10.935 -21.368 1.00 46.53 95 TYR A O 1
ATOM 792 N N . GLN A 1 96 ? -10.498 10.591 -23.498 1.00 45.47 96 GLN A N 1
ATOM 793 C CA . GLN A 1 96 ? -10.037 11.914 -23.955 1.00 45.47 96 GLN A CA 1
ATOM 794 C C . GLN A 1 96 ? -10.729 13.047 -23.181 1.00 45.47 96 GLN A C 1
ATOM 796 O O . GLN A 1 96 ? -10.051 13.910 -22.636 1.00 45.47 96 GLN A O 1
ATOM 801 N N . ARG A 1 97 ? -12.051 12.956 -22.963 1.00 43.94 97 ARG A N 1
ATOM 802 C CA . ARG A 1 97 ? -12.796 13.920 -22.130 1.00 43.94 97 ARG A CA 1
ATOM 803 C C . ARG A 1 97 ? -12.375 13.963 -20.657 1.00 43.94 97 ARG A C 1
ATOM 805 O O . ARG A 1 97 ? -12.675 14.947 -19.996 1.00 43.94 97 ARG A O 1
ATOM 812 N N . ILE A 1 98 ? -11.737 12.927 -20.107 1.00 45.91 98 ILE A N 1
ATOM 813 C CA . ILE A 1 98 ? -11.188 12.959 -18.737 1.00 45.91 98 ILE A CA 1
ATOM 814 C C . ILE A 1 98 ? -9.795 13.597 -18.738 1.00 45.91 98 ILE A C 1
ATOM 816 O O . ILE A 1 98 ? -9.512 14.415 -17.868 1.00 45.91 98 ILE A O 1
ATOM 820 N N . TYR A 1 99 ? -8.954 13.267 -19.722 1.00 45.16 99 TYR A N 1
ATOM 821 C CA . TYR A 1 99 ? -7.623 13.864 -19.873 1.00 45.16 99 TYR A CA 1
ATOM 822 C C . TYR A 1 99 ? -7.699 15.374 -20.135 1.00 45.16 99 TYR A C 1
ATOM 824 O O . TYR A 1 99 ? -7.037 16.137 -19.434 1.00 45.16 99 TYR A O 1
ATOM 832 N N . ASP A 1 100 ? -8.556 15.804 -21.063 1.00 46.69 100 ASP A N 1
ATOM 833 C CA . ASP A 1 100 ? -8.734 17.223 -21.386 1.00 46.69 100 ASP A CA 1
ATOM 834 C C . ASP A 1 100 ? -9.327 17.999 -20.207 1.00 46.69 100 ASP A C 1
ATOM 836 O O . ASP A 1 100 ? -8.913 19.119 -19.924 1.00 46.69 100 ASP A O 1
ATOM 840 N N . ARG A 1 101 ? -10.251 17.383 -19.459 1.00 42.97 101 ARG A N 1
ATOM 841 C CA . ARG A 1 101 ? -10.927 18.022 -18.325 1.00 42.97 101 ARG A CA 1
ATOM 842 C C . ARG A 1 101 ? -10.026 18.150 -17.097 1.00 42.97 101 ARG A C 1
ATOM 844 O O . ARG A 1 101 ? -10.139 19.144 -16.389 1.00 42.97 101 ARG A O 1
ATOM 851 N N . ASP A 1 102 ? -9.118 17.206 -16.849 1.00 43.22 102 ASP A N 1
ATOM 852 C CA . ASP A 1 102 ? -8.136 17.317 -15.760 1.00 43.22 102 ASP A CA 1
ATOM 853 C C . ASP A 1 102 ? -7.047 18.364 -16.069 1.00 43.22 102 ASP A C 1
ATOM 855 O O . ASP A 1 102 ? -6.670 19.127 -15.175 1.00 43.22 102 ASP A O 1
ATOM 859 N N . ASP A 1 103 ? -6.589 18.461 -17.324 1.00 44.59 103 ASP A N 1
ATOM 860 C CA . ASP A 1 103 ? -5.655 19.511 -17.762 1.00 44.59 103 ASP A CA 1
ATOM 861 C C . ASP A 1 103 ? -6.338 20.900 -17.799 1.00 44.59 103 ASP A C 1
ATOM 863 O O . ASP A 1 103 ? -5.720 21.915 -17.461 1.00 44.59 103 ASP A O 1
ATOM 867 N N . GLU A 1 104 ? -7.628 20.974 -18.148 1.00 39.66 104 GLU A N 1
ATOM 868 C CA . GLU A 1 104 ? -8.431 22.204 -18.117 1.00 39.66 104 GLU A CA 1
ATOM 869 C C . GLU A 1 104 ? -8.735 22.660 -16.678 1.00 39.66 104 GLU A C 1
ATOM 871 O O . GLU A 1 104 ? -8.575 23.840 -16.362 1.00 39.66 104 GLU A O 1
ATOM 876 N N . LEU A 1 105 ? -9.061 21.739 -15.762 1.00 43.09 105 LEU A N 1
ATOM 877 C CA . LEU A 1 105 ? -9.237 22.035 -14.334 1.00 43.09 105 LEU A CA 1
ATOM 878 C C . LEU A 1 105 ? -7.927 22.480 -13.662 1.00 43.09 105 LEU A C 1
ATOM 880 O O . LEU A 1 105 ? -7.963 23.330 -12.772 1.00 43.09 105 LEU A O 1
ATOM 884 N N . GLU A 1 106 ? -6.765 21.973 -14.086 1.00 43.81 106 GLU A N 1
ATOM 885 C CA . GLU A 1 106 ? -5.461 22.483 -13.637 1.00 43.81 106 GLU A CA 1
ATOM 886 C C . GLU A 1 106 ? -5.143 23.874 -14.203 1.00 43.81 106 GLU A C 1
ATOM 888 O O . GLU A 1 106 ? -4.628 24.715 -13.465 1.00 43.81 106 GLU A O 1
ATOM 893 N N . ARG A 1 107 ? -5.494 24.174 -15.464 1.00 45.56 107 ARG A N 1
ATOM 894 C CA . ARG A 1 107 ? -5.382 25.541 -16.016 1.00 45.56 107 ARG A CA 1
ATOM 895 C C . ARG A 1 107 ? -6.295 26.519 -15.283 1.00 45.56 107 ARG A C 1
ATOM 897 O O . ARG A 1 107 ? -5.863 27.624 -14.967 1.00 45.56 107 ARG A O 1
ATOM 904 N N . ILE A 1 108 ? -7.520 26.105 -14.962 1.00 43.84 108 ILE A N 1
ATOM 905 C CA . ILE A 1 108 ? -8.481 26.910 -14.201 1.00 43.84 108 ILE A CA 1
ATOM 906 C C . ILE A 1 108 ? -7.996 27.111 -12.757 1.00 43.84 108 ILE A C 1
ATOM 908 O O . ILE A 1 108 ? -8.003 28.238 -12.274 1.00 43.84 108 ILE A O 1
ATOM 912 N N . ASN A 1 109 ? -7.486 26.078 -12.080 1.00 40.28 109 ASN A N 1
ATOM 913 C CA . ASN A 1 109 ? -6.969 26.205 -10.710 1.00 40.28 109 ASN A CA 1
ATOM 914 C C . ASN A 1 109 ? -5.659 27.005 -10.623 1.00 40.28 109 ASN A C 1
ATOM 916 O O . ASN A 1 109 ? -5.473 27.769 -9.676 1.00 40.28 109 ASN A O 1
ATOM 920 N N . ASN A 1 110 ? -4.769 26.892 -11.613 1.00 39.84 110 ASN A N 1
ATOM 921 C CA . ASN A 1 110 ? -3.556 27.711 -11.679 1.00 39.84 110 ASN A CA 1
ATOM 922 C C . ASN A 1 110 ? -3.864 29.173 -12.042 1.00 39.84 110 ASN A C 1
ATOM 924 O O . ASN A 1 110 ? -3.234 30.076 -11.493 1.00 39.84 110 ASN A O 1
ATOM 928 N N . ASN A 1 111 ? -4.867 29.430 -12.889 1.00 40.22 111 ASN A N 1
ATOM 929 C CA . ASN A 1 111 ? -5.339 30.791 -13.158 1.00 40.22 111 ASN A CA 1
ATOM 930 C C . ASN A 1 111 ? -6.086 31.395 -11.957 1.00 40.22 111 ASN A C 1
ATOM 932 O O . ASN A 1 111 ? -5.894 32.570 -11.657 1.00 40.22 111 ASN A O 1
ATOM 936 N N . ASN A 1 112 ? -6.858 30.601 -11.208 1.00 39.19 112 ASN A N 1
ATOM 937 C CA . ASN A 1 112 ? -7.542 31.060 -9.995 1.00 39.19 112 ASN A CA 1
ATOM 938 C C . ASN A 1 112 ? -6.567 31.355 -8.842 1.00 39.19 112 ASN A C 1
ATOM 940 O O . ASN A 1 112 ? -6.780 32.307 -8.098 1.00 39.19 112 ASN A O 1
ATOM 944 N N . ASN A 1 113 ? -5.457 30.618 -8.724 1.00 37.19 113 ASN A N 1
ATOM 945 C CA . ASN A 1 113 ? -4.399 30.942 -7.756 1.00 37.19 113 ASN A CA 1
ATOM 946 C C . ASN A 1 113 ? -3.606 32.206 -8.127 1.00 37.19 113 ASN A C 1
ATOM 948 O O . ASN A 1 113 ? -3.123 32.896 -7.233 1.00 37.19 113 ASN A O 1
ATOM 952 N N . ASN A 1 114 ? -3.505 32.543 -9.417 1.00 36.28 114 ASN A N 1
ATOM 953 C CA . ASN A 1 114 ? -2.907 33.807 -9.855 1.00 36.28 114 ASN A CA 1
ATOM 954 C C . ASN A 1 114 ? -3.873 34.998 -9.722 1.00 36.28 114 ASN A C 1
ATOM 956 O O . ASN A 1 114 ? -3.420 36.110 -9.452 1.00 36.28 114 ASN A O 1
ATOM 960 N N . ASN A 1 115 ? -5.186 34.774 -9.840 1.00 34.94 115 ASN A N 1
ATOM 961 C CA . ASN A 1 115 ? -6.199 35.823 -9.687 1.00 34.94 115 ASN A CA 1
ATOM 962 C C . ASN A 1 115 ? -6.595 36.094 -8.223 1.00 34.94 115 ASN A C 1
ATOM 964 O O . ASN A 1 115 ? -6.959 37.218 -7.900 1.00 34.94 115 ASN A O 1
ATOM 968 N N . ASN A 1 116 ? -6.431 35.141 -7.298 1.00 33.34 116 ASN A N 1
ATOM 969 C CA . ASN A 1 116 ? -6.757 35.341 -5.875 1.00 33.34 116 ASN A CA 1
ATOM 970 C C . ASN A 1 116 ? -5.776 36.246 -5.095 1.00 33.34 116 ASN A C 1
ATOM 972 O O . ASN A 1 116 ? -5.987 36.483 -3.907 1.00 33.34 116 ASN A O 1
ATOM 976 N N . ASN A 1 117 ? -4.742 36.797 -5.743 1.00 32.69 117 ASN A N 1
ATOM 977 C CA . ASN A 1 117 ? -3.949 37.898 -5.180 1.00 32.69 117 ASN A CA 1
ATOM 978 C C . ASN A 1 117 ? -4.529 39.290 -5.489 1.00 32.69 117 ASN A C 1
ATOM 980 O O . ASN A 1 117 ? -4.038 40.272 -4.942 1.00 32.69 117 ASN A O 1
ATOM 984 N N . ASN A 1 118 ? -5.578 39.387 -6.310 1.00 30.09 118 ASN A N 1
ATOM 985 C CA . ASN A 1 118 ? -6.268 40.635 -6.625 1.00 30.09 118 ASN A CA 1
ATOM 986 C C . ASN A 1 118 ? -7.777 40.375 -6.695 1.00 30.09 118 ASN A C 1
ATOM 988 O O . ASN A 1 118 ? -8.283 40.143 -7.780 1.00 30.09 118 ASN A O 1
ATOM 992 N N . GLU A 1 119 ? -8.469 40.382 -5.551 1.00 29.17 119 GLU A N 1
ATOM 993 C CA . GLU A 1 119 ? -9.838 40.914 -5.371 1.00 29.17 119 GLU A CA 1
ATOM 994 C C . GLU A 1 119 ? -10.447 40.407 -4.051 1.00 29.17 119 GLU A C 1
ATOM 996 O O . GLU A 1 119 ? -11.096 39.368 -3.961 1.00 29.17 119 GLU A O 1
ATOM 1001 N N . GLN A 1 120 ? -10.263 41.199 -2.990 1.00 30.92 120 GLN A N 1
ATOM 1002 C CA . GLN A 1 120 ? -11.288 41.323 -1.958 1.00 30.92 120 GLN A CA 1
ATOM 1003 C C . GLN A 1 120 ? -12.416 42.191 -2.534 1.00 30.92 120 GLN A C 1
ATOM 1005 O O . GLN A 1 120 ? -12.158 43.352 -2.833 1.00 30.92 120 GLN A O 1
ATOM 1010 N N . LEU A 1 121 ? -13.641 41.665 -2.651 1.00 26.77 121 LEU A N 1
ATOM 1011 C CA . LEU A 1 121 ? -14.885 42.247 -2.110 1.00 26.77 121 LEU A CA 1
ATOM 1012 C C . LEU A 1 121 ? -16.144 41.542 -2.667 1.00 26.77 121 LEU A C 1
ATOM 1014 O O . LEU A 1 121 ? -16.316 41.371 -3.866 1.00 26.77 121 LEU A O 1
ATOM 1018 N N . SER A 1 122 ? -17.097 41.329 -1.755 1.00 22.94 122 SER A N 1
ATOM 1019 C CA . SER A 1 122 ? -18.561 41.272 -1.943 1.00 22.94 122 SER A CA 1
ATOM 1020 C C . SER A 1 122 ? -19.270 39.987 -2.434 1.00 22.94 122 SER A C 1
ATOM 1022 O O . SER A 1 122 ? -19.223 39.588 -3.588 1.00 22.94 122 SER A O 1
ATOM 1024 N N . SER A 1 123 ? -20.066 39.463 -1.487 1.00 23.45 123 SER A N 1
ATOM 1025 C CA . SER A 1 123 ? -21.478 39.029 -1.576 1.00 23.45 123 SER A CA 1
ATOM 1026 C C . SER A 1 123 ? -21.904 37.732 -2.300 1.00 23.45 123 SER A C 1
ATOM 1028 O O . SER A 1 123 ? -22.016 37.670 -3.515 1.00 23.45 123 SER A O 1
ATOM 1030 N N . SER A 1 124 ? -22.324 36.780 -1.449 1.00 22.67 124 SER A N 1
ATOM 1031 C CA . SER A 1 124 ? -23.594 36.013 -1.422 1.00 22.67 124 SER A CA 1
ATOM 1032 C C . SER A 1 124 ? -24.037 35.087 -2.576 1.00 22.67 124 SER A C 1
ATOM 1034 O O . SER A 1 124 ? -24.495 35.531 -3.621 1.00 22.67 124 SER A O 1
ATOM 1036 N N . SER A 1 125 ? -24.124 33.798 -2.199 1.00 22.38 125 SER A N 1
ATOM 1037 C CA . SER A 1 125 ? -25.177 32.793 -2.471 1.00 22.38 125 SER A CA 1
ATOM 1038 C C . SER A 1 125 ? -25.514 32.385 -3.913 1.00 22.38 125 SER A C 1
ATOM 1040 O O . SER A 1 125 ? -26.222 33.091 -4.621 1.00 22.38 125 SER A O 1
ATOM 1042 N N . SER A 1 126 ? -25.218 31.127 -4.259 1.00 22.69 126 SER A N 1
ATOM 1043 C CA . SER A 1 126 ? -26.238 30.087 -4.513 1.00 22.69 126 SER A CA 1
ATOM 1044 C C . SER A 1 126 ? -25.596 28.732 -4.847 1.00 22.69 126 SER A C 1
ATOM 1046 O O . SER A 1 126 ? -24.496 28.635 -5.379 1.00 22.69 126 SER A O 1
ATOM 1048 N N . SER A 1 127 ? -26.295 27.679 -4.440 1.00 24.38 127 SER A N 1
ATOM 1049 C CA . SER A 1 127 ? -25.961 26.260 -4.532 1.00 24.38 127 SER A CA 1
ATOM 1050 C C . SER A 1 127 ? -25.935 25.717 -5.963 1.00 24.38 127 SER A C 1
ATOM 1052 O O . SER A 1 127 ? -26.881 25.944 -6.713 1.00 24.38 127 SER A O 1
ATOM 1054 N N . SER A 1 128 ? -24.970 24.852 -6.282 1.00 22.58 128 SER A N 1
ATOM 1055 C CA . SER A 1 128 ? -25.221 23.720 -7.182 1.00 22.58 128 SER A CA 1
ATOM 1056 C C . SER A 1 128 ? -24.274 22.552 -6.890 1.00 22.58 128 SER A C 1
ATOM 1058 O O . SER A 1 128 ? -23.068 22.698 -6.711 1.00 22.58 128 SER A O 1
ATOM 1060 N N . THR A 1 129 ? -24.894 21.390 -6.755 1.00 25.05 129 THR A N 1
ATOM 1061 C CA . THR A 1 129 ? -24.352 20.060 -6.500 1.00 25.05 129 THR A CA 1
ATOM 1062 C C . THR A 1 129 ? -23.705 19.493 -7.761 1.00 25.05 129 THR A C 1
ATOM 1064 O O . THR A 1 129 ? -24.355 19.401 -8.799 1.00 25.05 129 THR A O 1
ATOM 1067 N N . THR A 1 130 ? -22.463 19.009 -7.671 1.00 22.66 130 THR A N 1
ATOM 1068 C CA . THR A 1 130 ? -21.880 18.141 -8.707 1.00 22.66 130 THR A CA 1
ATOM 1069 C C . THR A 1 130 ? -21.243 16.906 -8.083 1.00 22.66 130 THR A C 1
ATOM 1071 O O . THR A 1 130 ? -20.185 16.967 -7.459 1.00 22.66 130 THR A O 1
ATOM 1074 N N . ASN A 1 131 ? -21.933 15.784 -8.282 1.00 23.28 131 ASN A N 1
ATOM 1075 C CA . ASN A 1 131 ? -21.518 14.423 -7.973 1.00 23.28 131 ASN A CA 1
ATOM 1076 C C . ASN A 1 131 ? -20.264 14.027 -8.769 1.00 23.28 131 ASN A C 1
ATOM 1078 O O . ASN A 1 131 ? -20.265 14.074 -9.998 1.00 23.28 131 ASN A O 1
ATOM 1082 N N . THR A 1 132 ? -19.233 13.544 -8.078 1.00 21.70 132 THR A N 1
ATOM 1083 C CA . THR A 1 132 ? -18.078 12.848 -8.666 1.00 21.70 132 THR A CA 1
ATOM 1084 C C . THR A 1 132 ? -18.077 11.389 -8.216 1.00 21.70 132 THR A C 1
ATOM 1086 O O . THR A 1 132 ? -17.398 10.973 -7.279 1.00 21.70 132 THR A O 1
ATOM 1089 N N . THR A 1 133 ? -18.873 10.580 -8.907 1.00 23.08 133 THR A N 1
ATOM 1090 C CA . THR A 1 133 ? -18.833 9.119 -8.843 1.00 23.08 133 THR A CA 1
ATOM 1091 C C . THR A 1 133 ? -17.716 8.596 -9.750 1.00 23.08 133 THR A C 1
ATOM 1093 O O . THR A 1 133 ? -17.711 8.812 -10.957 1.00 23.08 133 THR A O 1
ATOM 1096 N N . SER A 1 134 ? -16.744 7.887 -9.171 1.00 23.28 134 SER A N 1
ATOM 1097 C CA . SER A 1 134 ? -15.873 6.973 -9.925 1.00 23.28 134 SER A CA 1
ATOM 1098 C C . SER A 1 134 ? -16.585 5.622 -10.071 1.00 23.28 134 SER A C 1
ATOM 1100 O O . SER A 1 134 ? -17.177 5.169 -9.088 1.00 23.28 134 SER A O 1
ATOM 1102 N N . PRO A 1 135 ? -16.547 4.968 -11.246 1.00 25.27 135 PRO A N 1
ATOM 1103 C CA . PRO A 1 135 ? -17.331 3.766 -11.496 1.00 25.27 135 PRO A CA 1
ATOM 1104 C C . PRO A 1 135 ? -16.741 2.545 -10.782 1.00 25.27 135 PRO A C 1
ATOM 1106 O O . PRO A 1 135 ? -15.550 2.245 -10.880 1.00 25.27 135 PRO A O 1
ATOM 1109 N N . THR A 1 136 ? -17.614 1.853 -10.055 1.00 24.86 136 THR A N 1
ATOM 1110 C CA . THR A 1 136 ? -17.375 0.586 -9.361 1.00 24.86 136 THR A CA 1
ATOM 1111 C C . THR A 1 136 ? -17.409 -0.584 -10.351 1.00 24.86 136 THR A C 1
ATOM 1113 O O . THR A 1 136 ? -18.181 -0.590 -11.306 1.00 24.86 136 THR A O 1
ATOM 1116 N N . LEU A 1 137 ? -16.580 -1.593 -10.099 1.00 27.52 137 LEU A N 1
ATOM 1117 C CA . LEU A 1 137 ? -16.286 -2.747 -10.954 1.00 27.52 137 LEU A CA 1
ATOM 1118 C C . LEU A 1 137 ? -17.376 -3.851 -10.944 1.00 27.52 137 LEU A C 1
ATOM 1120 O O . LEU A 1 137 ? -17.024 -5.016 -10.843 1.00 27.52 137 LEU A O 1
ATOM 1124 N N . ASN A 1 138 ? -18.673 -3.516 -11.020 1.00 27.36 138 ASN A N 1
ATOM 1125 C CA . ASN A 1 138 ? -19.765 -4.496 -10.816 1.00 27.36 138 ASN A CA 1
ATOM 1126 C C . ASN A 1 138 ? -20.894 -4.504 -11.872 1.00 27.36 138 ASN A C 1
ATOM 1128 O O . ASN A 1 138 ? -21.958 -5.043 -11.601 1.00 27.36 138 ASN A O 1
ATOM 1132 N N . HIS A 1 139 ? -20.694 -3.978 -13.083 1.00 26.75 139 HIS A N 1
ATOM 1133 C CA . HIS A 1 139 ? -21.688 -4.116 -14.164 1.00 26.75 139 HIS A CA 1
ATOM 1134 C C . HIS A 1 139 ? -21.199 -5.022 -15.296 1.00 26.75 139 HIS A C 1
ATOM 1136 O O . HIS A 1 139 ? -21.119 -4.610 -16.445 1.00 26.75 139 HIS A O 1
ATOM 1142 N N . ILE A 1 140 ? -20.854 -6.267 -14.973 1.00 29.30 140 ILE A N 1
ATOM 1143 C CA . ILE A 1 140 ? -20.922 -7.380 -15.926 1.00 29.30 140 ILE A CA 1
ATOM 1144 C C . ILE A 1 140 ? -21.372 -8.586 -15.100 1.00 29.30 140 ILE A C 1
ATOM 1146 O O . ILE A 1 140 ? -20.649 -8.978 -14.191 1.00 29.30 140 ILE A O 1
ATOM 1150 N N . ILE A 1 141 ? -22.538 -9.141 -15.444 1.00 26.78 141 ILE A N 1
ATOM 1151 C CA . ILE A 1 141 ? -23.229 -10.339 -14.916 1.00 26.78 141 ILE A CA 1
ATOM 1152 C C . ILE A 1 141 ? -24.535 -9.991 -14.169 1.00 26.78 141 ILE A C 1
ATOM 1154 O O . ILE A 1 141 ? -24.519 -9.304 -13.153 1.00 26.78 141 ILE A O 1
ATOM 1158 N N . SER A 1 142 ? -25.640 -10.554 -14.687 1.00 24.84 142 SER A N 1
ATOM 1159 C CA . SER A 1 142 ? -27.077 -10.386 -14.357 1.00 24.84 142 SER A CA 1
ATOM 1160 C C . SER A 1 142 ? -27.684 -9.072 -14.893 1.00 24.84 142 SER A C 1
ATOM 1162 O O . SER A 1 142 ? -27.090 -8.020 -14.725 1.00 24.84 142 SER A O 1
ATOM 1164 N N . GLU A 1 143 ? -28.783 -9.025 -15.655 1.00 26.58 143 GLU A N 1
ATOM 1165 C CA . GLU A 1 143 ? -30.000 -9.845 -15.661 1.00 26.58 143 GLU A CA 1
ATOM 1166 C C . GLU A 1 143 ? -30.624 -9.922 -17.077 1.00 26.58 143 GLU A C 1
ATOM 1168 O O . GLU A 1 143 ? -30.684 -8.935 -17.810 1.00 26.58 143 GLU A O 1
ATOM 1173 N N . GLN A 1 144 ? -31.122 -11.106 -17.449 1.00 28.70 144 GLN A N 1
ATOM 1174 C CA . GLN A 1 144 ? -32.267 -11.244 -18.352 1.00 28.70 144 GLN A CA 1
ATOM 1175 C C . GLN A 1 144 ? -33.544 -11.195 -17.499 1.00 28.70 144 GLN A C 1
ATOM 1177 O O . GLN A 1 144 ? -33.545 -11.736 -16.399 1.00 28.70 144 GLN A O 1
ATOM 1182 N N . GLN A 1 145 ? -34.625 -10.677 -18.097 1.00 26.12 145 GLN A N 1
ATOM 1183 C CA . GLN A 1 145 ? -36.027 -10.675 -17.638 1.00 26.12 145 GLN A CA 1
ATOM 1184 C C . GLN A 1 145 ? -36.458 -9.501 -16.738 1.00 26.12 145 GLN A C 1
ATOM 1186 O O . GLN A 1 145 ? -36.454 -9.596 -15.521 1.00 26.12 145 GLN A O 1
ATOM 1191 N N . HIS A 1 146 ? -37.009 -8.451 -17.354 1.00 26.34 146 HIS A N 1
ATOM 1192 C CA . HIS A 1 146 ? -38.459 -8.235 -17.290 1.00 26.34 146 HIS A CA 1
ATOM 1193 C C . HIS A 1 146 ? -38.938 -7.246 -18.363 1.00 26.34 146 HIS A C 1
ATOM 1195 O O . HIS A 1 146 ? -38.333 -6.209 -18.610 1.00 26.34 146 HIS A O 1
ATOM 1201 N N . GLN A 1 147 ? -40.030 -7.639 -19.017 1.00 25.19 147 GLN A N 1
ATOM 1202 C CA . GLN A 1 147 ? -40.829 -6.864 -19.960 1.00 25.19 147 GLN A CA 1
ATOM 1203 C C . GLN A 1 147 ? -41.550 -5.722 -19.236 1.00 25.19 147 GLN A C 1
ATOM 1205 O O . GLN A 1 147 ? -42.197 -5.981 -18.223 1.00 25.19 147 GLN A O 1
ATOM 1210 N N . GLN A 1 148 ? -41.538 -4.522 -19.815 1.00 24.11 148 GLN A N 1
ATOM 1211 C CA . GLN A 1 148 ? -42.733 -3.682 -19.895 1.00 24.11 148 GLN A CA 1
ATOM 1212 C C . GLN A 1 148 ? -42.599 -2.658 -21.025 1.00 24.11 148 GLN A C 1
ATOM 1214 O O . GLN A 1 148 ? -41.542 -2.076 -21.251 1.00 24.11 148 GLN A O 1
ATOM 1219 N N . GLU A 1 149 ? -43.688 -2.576 -21.777 1.00 25.16 149 GLU A N 1
ATOM 1220 C CA . GLU A 1 149 ? -43.912 -1.819 -22.999 1.00 25.16 149 GLU A CA 1
ATOM 1221 C C . GLU A 1 149 ? -43.955 -0.316 -22.722 1.00 25.16 149 GLU A C 1
ATOM 1223 O O . GLU A 1 149 ? -44.652 0.108 -21.807 1.00 25.16 149 GLU A O 1
ATOM 1228 N N . GLU A 1 150 ? -43.315 0.482 -23.575 1.00 24.86 150 GLU A N 1
ATOM 1229 C CA . GLU A 1 150 ? -43.840 1.793 -23.959 1.00 24.86 150 GLU A CA 1
ATOM 1230 C C . GLU A 1 150 ? -43.373 2.115 -25.386 1.00 24.86 150 GLU A C 1
ATOM 1232 O O . GLU A 1 150 ? -42.181 2.184 -25.690 1.00 24.86 150 GLU A O 1
ATOM 1237 N N . GLN A 1 151 ? -44.358 2.199 -26.283 1.00 23.94 151 GLN A N 1
ATOM 1238 C CA . GLN A 1 151 ? -44.244 2.736 -27.632 1.00 23.94 151 GLN A CA 1
ATOM 1239 C C . GLN A 1 151 ? -44.047 4.249 -27.536 1.00 23.94 151 GLN A C 1
ATOM 1241 O O . GLN A 1 151 ? -44.856 4.908 -26.896 1.00 23.94 151 GLN A O 1
ATOM 1246 N N . ASP A 1 152 ? -43.055 4.799 -28.232 1.00 25.30 152 ASP A N 1
ATOM 1247 C CA . ASP A 1 152 ? -43.346 5.811 -29.246 1.00 25.30 152 ASP A CA 1
ATOM 1248 C C . ASP A 1 152 ? -42.148 6.071 -30.163 1.00 25.30 152 ASP A C 1
ATOM 1250 O O . ASP A 1 152 ? -40.980 5.947 -29.795 1.00 25.30 152 ASP A O 1
ATOM 1254 N N . ASN A 1 153 ? -42.512 6.338 -31.412 1.00 25.97 153 ASN A N 1
ATOM 1255 C CA . ASN A 1 153 ? -41.664 6.479 -32.582 1.00 25.97 153 ASN A CA 1
ATOM 1256 C C . ASN A 1 153 ? -40.825 7.759 -32.521 1.00 25.97 153 ASN A C 1
ATOM 1258 O O . ASN A 1 153 ? -41.364 8.813 -32.213 1.00 25.97 153 ASN A O 1
ATOM 1262 N N . ASP A 1 154 ? -39.560 7.682 -32.939 1.00 27.78 154 ASP A N 1
ATOM 1263 C CA . ASP A 1 154 ? -39.073 8.557 -34.007 1.00 27.78 154 ASP A CA 1
ATOM 1264 C C . ASP A 1 154 ? -37.762 8.041 -34.615 1.00 27.78 154 ASP A C 1
ATOM 1266 O O . ASP A 1 154 ? -36.825 7.599 -33.948 1.00 27.78 154 ASP A O 1
ATOM 1270 N N . ASP A 1 155 ? -37.775 8.066 -35.940 1.00 27.16 155 ASP A N 1
ATOM 1271 C CA . ASP A 1 155 ? -36.844 7.483 -36.889 1.00 27.16 155 ASP A CA 1
ATOM 1272 C C . ASP A 1 155 ? -35.590 8.363 -37.030 1.00 27.16 155 ASP A C 1
ATOM 1274 O O . ASP A 1 155 ? -35.622 9.421 -37.657 1.00 27.16 155 ASP A O 1
ATOM 1278 N N . VAL A 1 156 ? -34.466 7.925 -36.454 1.00 29.62 156 VAL A N 1
ATOM 1279 C CA . VAL A 1 156 ? -33.125 8.339 -36.890 1.00 29.62 156 VAL A CA 1
ATOM 1280 C C . VAL A 1 156 ? -32.228 7.108 -36.897 1.00 29.62 156 VAL A C 1
ATOM 1282 O O . VAL A 1 156 ? -31.777 6.613 -35.865 1.00 29.62 156 VAL A O 1
ATOM 1285 N N . SER A 1 157 ? -31.961 6.618 -38.102 1.00 32.03 157 SER A N 1
ATOM 1286 C CA . SER A 1 157 ? -31.009 5.558 -38.397 1.00 32.03 157 SER A CA 1
ATOM 1287 C C . SER A 1 157 ? -29.611 5.880 -37.847 1.00 32.03 157 SER A C 1
ATOM 1289 O O . SER A 1 157 ? -28.839 6.614 -38.467 1.00 32.03 157 SER A O 1
ATOM 1291 N N . ALA A 1 158 ? -29.254 5.283 -36.713 1.00 29.17 158 ALA A N 1
ATOM 1292 C CA . ALA A 1 158 ? -27.875 5.138 -36.274 1.00 29.17 158 ALA A CA 1
ATOM 1293 C C . ALA A 1 158 ? -27.588 3.643 -36.116 1.00 29.17 158 ALA A C 1
ATOM 1295 O O . ALA A 1 158 ? -28.001 2.995 -35.157 1.00 29.17 158 ALA A O 1
ATOM 1296 N N . THR A 1 159 ? -26.900 3.083 -37.107 1.00 28.34 159 THR A N 1
ATOM 1297 C CA . THR A 1 159 ? -26.263 1.766 -37.018 1.00 28.34 159 THR A CA 1
ATOM 1298 C C . THR A 1 159 ? -25.419 1.679 -35.740 1.00 28.34 159 THR A C 1
ATOM 1300 O O . THR A 1 159 ? -24.602 2.578 -35.516 1.00 28.34 159 THR A O 1
ATOM 1303 N N . PRO A 1 160 ? -25.539 0.619 -34.920 1.00 30.08 160 PRO A N 1
ATOM 1304 C CA . PRO A 1 160 ? -24.658 0.443 -33.778 1.00 30.08 160 PRO A CA 1
ATOM 1305 C C . PRO A 1 160 ? -23.256 0.118 -34.298 1.00 30.08 160 PRO A C 1
ATOM 1307 O O . PRO A 1 160 ? -23.050 -0.901 -34.956 1.00 30.08 160 PRO A O 1
ATOM 1310 N N . VAL A 1 161 ? -22.279 0.980 -34.015 1.00 34.53 161 VAL A N 1
ATOM 1311 C CA . VAL A 1 161 ? -20.865 0.641 -34.198 1.00 34.53 161 VAL A CA 1
ATOM 1312 C C . VAL A 1 161 ? -20.514 -0.405 -33.139 1.00 34.53 161 VAL A C 1
ATOM 1314 O O . VAL A 1 161 ? -20.259 -0.078 -31.981 1.00 34.53 161 VAL A O 1
ATOM 1317 N N . GLU A 1 162 ? -20.522 -1.680 -33.530 1.00 38.34 162 GLU A N 1
ATOM 1318 C CA . GLU A 1 162 ? -19.932 -2.790 -32.776 1.00 38.34 162 GLU A CA 1
ATOM 1319 C C . GLU A 1 162 ? -18.404 -2.615 -32.686 1.00 38.34 162 GLU A C 1
ATOM 1321 O O . GLU A 1 162 ? -17.619 -3.252 -33.385 1.00 38.34 162 GLU A O 1
ATOM 1326 N N . GLY A 1 163 ? -17.948 -1.728 -31.805 1.00 42.12 163 GLY A N 1
ATOM 1327 C CA . GLY A 1 163 ? -16.541 -1.620 -31.434 1.00 42.12 163 GLY A CA 1
ATOM 1328 C C . GLY A 1 163 ? -16.213 -2.581 -30.294 1.00 42.12 163 GLY A C 1
ATOM 1329 O O . GLY A 1 163 ? -16.210 -2.177 -29.133 1.00 42.12 163 GLY A O 1
ATOM 1330 N N . LYS A 1 164 ? -15.921 -3.857 -30.584 1.00 46.22 164 LYS A N 1
ATOM 1331 C CA . LYS A 1 164 ? -15.274 -4.735 -29.590 1.00 46.22 164 LYS A CA 1
ATOM 1332 C C . LYS A 1 164 ? -13.958 -4.079 -29.158 1.00 46.22 164 LYS A C 1
ATOM 1334 O O . LYS A 1 164 ? -13.089 -3.859 -29.995 1.00 46.22 164 LYS A O 1
ATOM 1339 N N . LEU A 1 165 ? -13.800 -3.796 -27.863 1.00 53.66 165 LEU A N 1
ATOM 1340 C CA . LEU A 1 165 ? -12.527 -3.392 -27.252 1.00 53.66 165 LEU A CA 1
ATOM 1341 C C . LEU A 1 165 ? -11.444 -4.423 -27.618 1.00 53.66 165 LEU A C 1
ATOM 1343 O O . LEU A 1 165 ? -11.396 -5.501 -27.026 1.00 53.66 165 LEU A O 1
ATOM 1347 N N . GLN A 1 166 ? -10.597 -4.123 -28.604 1.00 60.41 166 GLN A N 1
ATOM 1348 C CA . GLN A 1 166 ? -9.509 -5.017 -28.994 1.00 60.41 166 GLN A CA 1
ATOM 1349 C C . GLN A 1 166 ? -8.359 -4.863 -28.000 1.00 60.41 166 GLN A C 1
ATOM 1351 O O . GLN A 1 166 ? -7.742 -3.811 -27.900 1.00 60.41 166 GLN A O 1
ATOM 1356 N N . LEU A 1 167 ? -8.103 -5.905 -27.213 1.00 74.50 167 LEU A N 1
ATOM 1357 C CA . LEU A 1 167 ? -6.960 -5.971 -26.308 1.00 74.50 167 LEU A CA 1
ATOM 1358 C C . LEU A 1 167 ? -5.713 -6.396 -27.089 1.00 74.50 167 LEU A C 1
ATOM 1360 O O . LEU A 1 167 ? -5.728 -7.450 -27.727 1.00 74.50 167 LEU A O 1
ATOM 1364 N N . ARG A 1 168 ? -4.610 -5.645 -26.987 1.00 82.19 168 ARG A N 1
ATOM 1365 C CA . ARG A 1 168 ? -3.327 -6.077 -27.560 1.00 82.19 168 ARG A CA 1
ATOM 1366 C C . ARG A 1 168 ? -2.595 -6.987 -26.579 1.00 82.19 168 ARG A C 1
ATOM 1368 O O . ARG A 1 168 ? -2.356 -6.601 -25.433 1.00 82.19 168 ARG A O 1
ATOM 1375 N N . LYS A 1 169 ? -2.215 -8.184 -27.036 1.00 84.62 169 LYS A N 1
ATOM 1376 C CA . LYS A 1 169 ? -1.350 -9.112 -26.292 1.00 84.62 169 LYS A CA 1
ATOM 1377 C C . LYS A 1 169 ? 0.095 -8.597 -26.294 1.00 84.62 169 LYS A C 1
ATOM 1379 O O . LYS A 1 169 ? 0.614 -8.243 -27.349 1.00 84.62 169 LYS A O 1
ATOM 1384 N N . VAL A 1 170 ? 0.746 -8.579 -25.133 1.00 85.69 170 VAL A N 1
ATOM 1385 C CA . VAL A 1 170 ? 2.125 -8.091 -24.943 1.00 85.69 170 VAL A CA 1
ATOM 1386 C C . VAL A 1 170 ? 2.962 -9.087 -24.142 1.00 85.69 170 VAL A C 1
ATOM 1388 O O . VAL A 1 170 ? 2.421 -9.797 -23.293 1.00 85.69 170 VAL A O 1
ATOM 1391 N N . ASN A 1 171 ? 4.275 -9.142 -24.384 1.00 86.44 171 ASN A N 1
ATOM 1392 C CA . ASN A 1 171 ? 5.200 -9.917 -23.552 1.00 86.44 171 ASN A CA 1
ATOM 1393 C C . ASN A 1 171 ? 5.604 -9.097 -22.315 1.00 86.44 171 ASN A C 1
ATOM 1395 O O . ASN A 1 171 ? 6.108 -7.979 -22.439 1.00 86.44 171 ASN A O 1
ATOM 1399 N N . PHE A 1 172 ? 5.408 -9.649 -21.114 1.00 86.12 172 PHE A N 1
ATOM 1400 C CA . PHE A 1 172 ? 5.756 -8.956 -19.872 1.00 86.12 172 PHE A CA 1
ATOM 1401 C C . PHE A 1 172 ? 7.261 -8.790 -19.648 1.00 86.12 172 PHE A C 1
ATOM 1403 O O . PHE A 1 172 ? 7.665 -7.868 -18.944 1.00 86.12 172 PHE A O 1
ATOM 1410 N N . ASN A 1 173 ? 8.093 -9.629 -20.262 1.00 87.81 173 ASN A N 1
ATOM 1411 C CA . ASN A 1 173 ? 9.551 -9.508 -20.197 1.00 87.81 173 ASN A CA 1
ATOM 1412 C C . ASN A 1 173 ? 10.073 -8.320 -21.022 1.00 87.81 173 ASN A C 1
ATOM 1414 O O . ASN A 1 173 ? 11.201 -7.866 -20.812 1.00 87.81 173 ASN A O 1
ATOM 1418 N N . GLY A 1 174 ? 9.246 -7.805 -21.935 1.00 88.81 174 GLY A N 1
ATOM 1419 C CA . GLY A 1 174 ? 9.511 -6.630 -22.757 1.00 88.81 174 GLY A CA 1
ATOM 1420 C C . GLY A 1 174 ? 9.229 -5.295 -22.081 1.00 88.81 174 GLY A C 1
ATOM 1421 O O . GLY A 1 174 ? 9.618 -4.265 -22.620 1.00 88.81 174 GLY A O 1
ATOM 1422 N N . ILE A 1 175 ? 8.555 -5.302 -20.926 1.00 91.56 175 ILE A N 1
ATOM 1423 C CA . ILE A 1 175 ? 8.064 -4.092 -20.260 1.00 91.56 175 ILE A CA 1
ATOM 1424 C C . ILE A 1 175 ? 8.403 -4.086 -18.764 1.00 91.56 175 ILE A C 1
ATOM 1426 O O . ILE A 1 175 ? 8.725 -5.107 -18.156 1.00 91.56 175 ILE A O 1
ATOM 1430 N N . ILE A 1 176 ? 8.317 -2.907 -18.161 1.00 92.88 176 ILE A N 1
ATOM 1431 C CA . ILE A 1 176 ? 8.451 -2.663 -16.728 1.00 92.88 176 ILE A CA 1
ATOM 1432 C C . ILE A 1 176 ? 7.046 -2.577 -16.151 1.00 92.88 176 ILE A C 1
ATOM 1434 O O . ILE A 1 176 ? 6.275 -1.670 -16.481 1.00 92.88 176 ILE A O 1
ATOM 1438 N N . ARG A 1 177 ? 6.722 -3.538 -15.284 1.00 89.00 177 ARG A N 1
ATOM 1439 C CA . ARG A 1 177 ? 5.421 -3.629 -14.618 1.00 89.00 177 ARG A CA 1
ATOM 1440 C C . ARG A 1 177 ? 5.362 -2.718 -13.398 1.00 89.00 177 ARG A C 1
ATOM 1442 O O . ARG A 1 177 ? 6.365 -2.484 -12.727 1.00 89.00 177 ARG A O 1
ATOM 1449 N N . ASN A 1 178 ? 4.152 -2.295 -13.056 1.00 85.62 178 ASN A N 1
ATOM 1450 C CA . ASN A 1 178 ? 3.859 -1.604 -11.801 1.00 85.62 178 ASN A CA 1
ATOM 1451 C C . ASN A 1 178 ? 3.325 -2.541 -10.694 1.00 85.62 178 ASN A C 1
ATOM 1453 O O . ASN A 1 178 ? 3.103 -2.092 -9.570 1.00 85.62 178 ASN A O 1
ATOM 1457 N N . ALA A 1 179 ? 3.114 -3.827 -10.995 1.00 88.31 179 ALA A N 1
ATOM 1458 C CA . ALA A 1 179 ? 2.539 -4.813 -10.082 1.00 88.31 179 ALA A CA 1
ATOM 1459 C C . ALA A 1 179 ? 3.359 -6.110 -10.041 1.00 88.31 179 ALA A C 1
ATOM 1461 O O . ALA A 1 179 ? 3.523 -6.796 -11.061 1.00 88.31 179 ALA A O 1
ATOM 1462 N N . ILE A 1 180 ? 3.849 -6.445 -8.848 1.00 91.88 180 ILE A N 1
ATOM 1463 C CA . ILE A 1 180 ? 4.563 -7.682 -8.544 1.00 91.88 180 ILE A CA 1
ATOM 1464 C C . ILE A 1 180 ? 3.600 -8.870 -8.555 1.00 91.88 180 ILE A C 1
ATOM 1466 O O . ILE A 1 180 ? 2.537 -8.811 -7.950 1.00 91.88 180 ILE A O 1
ATOM 1470 N N . GLY A 1 181 ? 3.961 -9.977 -9.208 1.00 90.19 181 GLY A N 1
ATOM 1471 C CA . GLY A 1 181 ? 3.129 -11.187 -9.200 1.00 90.19 181 GLY A CA 1
ATOM 1472 C C . GLY A 1 181 ? 2.882 -11.711 -7.777 1.00 90.19 181 GLY A C 1
ATOM 1473 O O . GLY A 1 181 ? 3.799 -11.710 -6.956 1.00 90.19 181 GLY A O 1
ATOM 1474 N N . GLY A 1 182 ? 1.656 -12.159 -7.487 1.00 90.81 182 GLY A N 1
ATOM 1475 C CA . GLY A 1 182 ? 1.265 -12.697 -6.173 1.00 90.81 182 GLY A CA 1
ATOM 1476 C C . GLY A 1 182 ? 0.820 -11.653 -5.139 1.00 90.81 182 GLY A C 1
ATOM 1477 O O . GLY A 1 182 ? 0.494 -12.012 -4.011 1.00 90.81 182 GLY A O 1
ATOM 1478 N N . PHE A 1 183 ? 0.760 -10.367 -5.494 1.00 91.38 183 PHE A N 1
ATOM 1479 C CA . PHE A 1 183 ? 0.389 -9.301 -4.554 1.00 91.38 183 PHE A CA 1
ATOM 1480 C C . PHE A 1 183 ? -1.027 -9.418 -3.954 1.00 91.38 183 PHE A C 1
ATOM 1482 O O . PHE A 1 183 ? -1.268 -8.889 -2.868 1.00 91.38 183 PHE A O 1
ATOM 1489 N N . HIS A 1 184 ? -1.953 -10.129 -4.614 1.00 88.62 184 HIS A N 1
ATOM 1490 C CA . HIS A 1 184 ? -3.304 -10.406 -4.102 1.00 88.62 184 HIS A CA 1
ATOM 1491 C C . HIS A 1 184 ? -3.281 -11.092 -2.728 1.00 88.62 184 HIS A C 1
ATOM 1493 O O . HIS A 1 184 ? -4.170 -10.857 -1.916 1.00 88.62 184 HIS A O 1
ATOM 1499 N N . LEU A 1 185 ? -2.220 -11.855 -2.429 1.00 91.56 185 LEU A N 1
ATOM 1500 C CA . LEU A 1 185 ? -2.002 -12.484 -1.123 1.00 91.56 185 LEU A CA 1
ATOM 1501 C C . LEU A 1 185 ? -1.932 -11.470 0.028 1.00 91.56 185 LEU A C 1
ATOM 1503 O O . LEU A 1 185 ? -2.149 -11.834 1.181 1.00 91.56 185 LEU A O 1
ATOM 1507 N N . MET A 1 186 ? -1.583 -10.222 -0.288 1.00 92.38 186 MET A N 1
ATOM 1508 C CA . MET A 1 186 ? -1.340 -9.152 0.676 1.00 92.38 18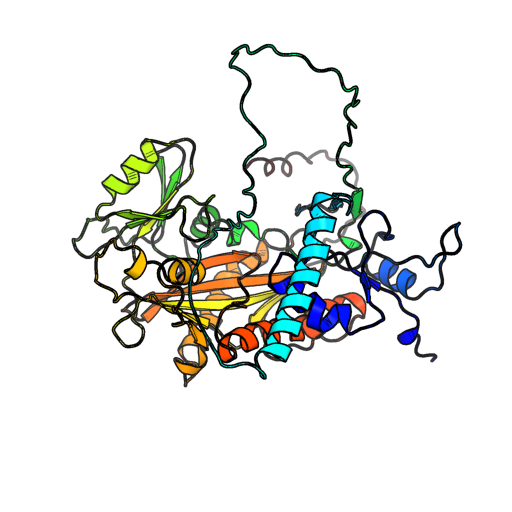6 MET A CA 1
ATOM 1509 C C . MET A 1 186 ? -2.504 -8.162 0.725 1.00 92.38 186 MET A C 1
ATOM 1511 O O . MET A 1 186 ? -2.806 -7.631 1.786 1.00 92.38 186 MET A O 1
ATOM 1515 N N . ILE A 1 187 ? -3.136 -7.882 -0.418 1.00 91.19 187 ILE A N 1
ATOM 1516 C CA . ILE A 1 187 ? -4.120 -6.795 -0.530 1.00 91.19 187 ILE A CA 1
ATOM 1517 C C . ILE A 1 187 ? -5.564 -7.254 -0.309 1.00 91.19 187 ILE A C 1
ATOM 1519 O O . ILE A 1 187 ? -6.397 -6.460 0.132 1.00 91.19 187 ILE A O 1
ATOM 1523 N N . ASP A 1 188 ? -5.868 -8.524 -0.590 1.00 91.06 188 ASP A N 1
ATOM 1524 C CA . ASP A 1 188 ? -7.160 -9.104 -0.248 1.00 91.06 188 ASP A CA 1
ATOM 1525 C C . ASP A 1 188 ? -7.167 -9.369 1.255 1.00 91.06 188 ASP A C 1
ATOM 1527 O O . ASP A 1 188 ? -6.352 -10.135 1.764 1.00 91.06 188 ASP A O 1
ATOM 1531 N N . LYS A 1 189 ? -8.078 -8.726 1.987 1.00 89.94 189 LYS A N 1
ATOM 1532 C CA . LYS A 1 189 ? -8.094 -8.796 3.454 1.00 89.94 189 LYS A CA 1
ATOM 1533 C C . LYS A 1 189 ? -8.330 -10.220 3.962 1.00 89.94 189 LYS A C 1
ATOM 1535 O O . LYS A 1 189 ? -7.787 -10.591 4.996 1.00 89.94 189 LYS A O 1
ATOM 1540 N N . PHE A 1 190 ? -9.112 -11.018 3.238 1.00 91.69 190 PHE A N 1
ATOM 1541 C CA . PHE A 1 190 ? -9.459 -12.380 3.629 1.00 91.69 190 PHE A CA 1
ATOM 1542 C C . PHE A 1 190 ? -8.241 -13.296 3.459 1.00 91.69 190 PHE A C 1
ATOM 1544 O O . PHE A 1 190 ? -7.899 -14.067 4.360 1.00 91.69 190 PHE A O 1
ATOM 1551 N N . VAL A 1 191 ? -7.530 -13.164 2.335 1.00 92.06 191 VAL A N 1
ATOM 1552 C CA . VAL A 1 191 ? -6.284 -13.902 2.066 1.00 92.06 191 VAL A CA 1
ATOM 1553 C C . VAL A 1 191 ? -5.130 -13.407 2.944 1.00 92.06 191 VAL A C 1
ATOM 1555 O O . VAL A 1 191 ? -4.340 -14.224 3.431 1.00 92.06 191 VAL A O 1
ATOM 1558 N N . LEU A 1 192 ? -5.059 -12.102 3.213 1.00 93.56 192 LEU A N 1
ATOM 1559 C CA . LEU A 1 192 ? -4.090 -11.491 4.120 1.00 93.56 192 LEU A CA 1
ATOM 1560 C C . LEU A 1 192 ? -4.225 -12.087 5.524 1.00 93.56 192 LEU A C 1
ATOM 1562 O O . LEU A 1 192 ? -3.226 -12.538 6.077 1.00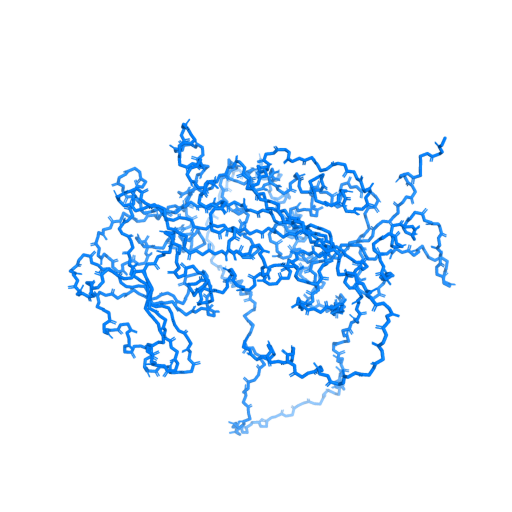 93.56 192 LEU A O 1
ATOM 1566 N N . THR A 1 193 ? -5.444 -12.176 6.071 1.00 93.62 193 THR A N 1
ATOM 1567 C CA . THR A 1 193 ? -5.695 -12.809 7.378 1.00 93.62 193 THR A CA 1
ATOM 1568 C C . THR A 1 193 ? -5.192 -14.25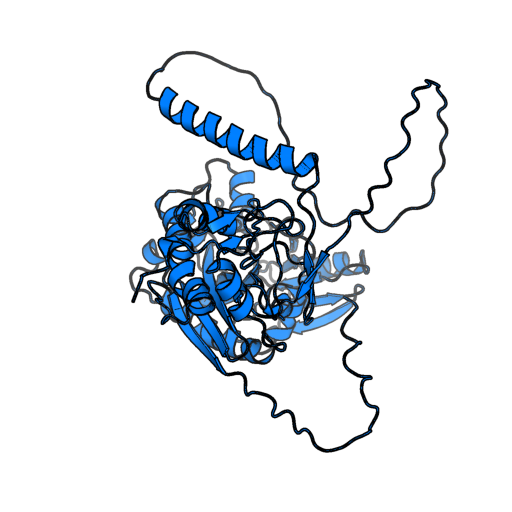2 7.414 1.00 93.62 193 THR A C 1
ATOM 1570 O O . THR A 1 193 ? -4.490 -14.622 8.353 1.00 93.62 193 THR A O 1
ATOM 1573 N N . LYS A 1 194 ? -5.485 -15.060 6.383 1.00 92.44 194 LYS A N 1
ATOM 1574 C CA . LYS A 1 194 ? -4.983 -16.445 6.302 1.00 92.44 194 LYS A CA 1
ATOM 1575 C C . LYS A 1 194 ? -3.456 -16.494 6.242 1.00 92.44 194 LYS A C 1
ATOM 1577 O O . LYS A 1 194 ? -2.837 -17.327 6.897 1.00 92.44 194 LYS A O 1
ATOM 1582 N N . THR A 1 195 ? -2.839 -15.600 5.474 1.00 91.69 195 THR A N 1
ATOM 1583 C CA . THR A 1 195 ? -1.378 -15.577 5.306 1.00 91.69 195 THR A CA 1
ATOM 1584 C C . THR A 1 195 ? -0.665 -15.090 6.571 1.00 91.69 195 THR A C 1
ATOM 1586 O O . THR A 1 195 ? 0.418 -15.574 6.891 1.00 91.69 195 THR A O 1
ATOM 1589 N N . LEU A 1 196 ? -1.299 -14.203 7.342 1.00 93.88 196 LEU A N 1
ATOM 1590 C CA . LEU A 1 196 ? -0.819 -13.715 8.635 1.00 93.88 196 LEU A CA 1
ATOM 1591 C C . LEU A 1 196 ? -1.230 -14.597 9.823 1.00 93.88 196 LEU A C 1
ATOM 1593 O O . LEU A 1 196 ? -0.962 -14.218 10.956 1.00 93.88 196 LEU A O 1
ATOM 1597 N N . ALA A 1 197 ? -1.834 -15.771 9.612 1.00 91.50 197 ALA A N 1
ATOM 1598 C CA . ALA A 1 197 ? -2.379 -16.619 10.681 1.00 91.50 197 ALA A CA 1
ATOM 1599 C C . ALA A 1 197 ? -1.409 -16.907 11.846 1.00 91.50 197 ALA A C 1
ATOM 1601 O O . ALA A 1 197 ? -1.848 -17.120 12.973 1.00 91.50 197 ALA A O 1
ATOM 1602 N N . ARG A 1 198 ? -0.098 -16.938 11.570 1.00 89.62 198 ARG A N 1
ATOM 1603 C CA . ARG A 1 198 ? 0.977 -17.187 12.550 1.00 89.62 198 ARG A CA 1
ATOM 1604 C C . ARG A 1 198 ? 1.807 -15.944 12.880 1.00 89.62 198 ARG A C 1
ATOM 1606 O O . ARG A 1 198 ? 2.852 -16.061 13.504 1.00 89.62 198 ARG A O 1
ATOM 1613 N N . SER A 1 199 ? 1.397 -14.781 12.391 1.00 93.88 199 SER A N 1
ATOM 1614 C CA . SER A 1 199 ? 2.103 -13.524 12.595 1.00 93.88 199 SER A CA 1
ATOM 1615 C C . SER A 1 199 ? 1.647 -12.869 13.891 1.00 93.88 199 SER A C 1
ATOM 1617 O O . SER A 1 199 ? 0.447 -12.743 14.134 1.00 93.88 199 SER A O 1
ATOM 1619 N N . ASP A 1 200 ? 2.596 -12.360 14.673 1.00 94.12 200 ASP A N 1
ATOM 1620 C CA . ASP A 1 200 ? 2.284 -11.590 15.878 1.00 94.12 200 ASP A CA 1
ATOM 1621 C C . ASP A 1 200 ? 1.565 -10.269 15.576 1.00 94.12 200 ASP A C 1
ATOM 1623 O O . ASP A 1 200 ? 0.926 -9.714 16.466 1.00 94.12 200 ASP A O 1
ATOM 1627 N N . TYR A 1 201 ? 1.611 -9.797 14.328 1.00 96.50 201 TYR A N 1
ATOM 1628 C CA . TYR A 1 201 ? 0.995 -8.549 13.871 1.00 96.50 201 TYR A CA 1
ATOM 1629 C C . TYR A 1 201 ? -0.436 -8.727 13.349 1.00 96.50 201 TYR A C 1
ATOM 1631 O O . TYR A 1 201 ? -1.028 -7.772 12.841 1.00 96.50 201 TYR A O 1
ATOM 1639 N N . LEU A 1 202 ? -0.987 -9.943 13.415 1.00 95.31 202 LEU A N 1
ATOM 1640 C CA . LEU A 1 202 ? -2.354 -10.216 12.997 1.00 95.31 202 LEU A CA 1
ATOM 1641 C C . LEU A 1 202 ? -3.358 -9.604 13.981 1.00 95.31 202 LEU A C 1
ATOM 1643 O O . LEU A 1 202 ? -3.337 -9.898 15.175 1.00 95.31 202 LEU A O 1
ATOM 1647 N N . VAL A 1 203 ? -4.320 -8.856 13.445 1.00 94.62 203 VAL A N 1
ATOM 1648 C CA . VAL A 1 203 ? -5.513 -8.476 14.203 1.00 94.62 203 VAL A CA 1
ATOM 1649 C C . VAL A 1 203 ? -6.427 -9.705 14.366 1.00 94.62 203 VAL A C 1
ATOM 1651 O O . VAL A 1 203 ? -6.769 -10.331 13.353 1.00 94.62 203 VAL A O 1
ATOM 1654 N N . PRO A 1 204 ? -6.893 -10.035 15.584 1.00 93.62 204 PRO A N 1
ATOM 1655 C CA . PRO A 1 204 ? -7.782 -11.170 15.818 1.00 93.62 204 PRO A CA 1
ATOM 1656 C C . PRO A 1 204 ? -9.032 -11.115 14.934 1.00 93.62 204 PRO A C 1
ATOM 1658 O O . PRO A 1 204 ? -9.790 -10.143 14.957 1.00 93.62 204 PRO A O 1
ATOM 1661 N N . SER A 1 205 ? -9.229 -12.154 14.123 1.00 95.19 205 SER A N 1
ATOM 1662 C CA . SER A 1 205 ? -10.220 -12.149 13.044 1.00 95.19 205 SER A CA 1
ATOM 1663 C C . SER A 1 205 ? -10.897 -13.509 12.872 1.00 95.19 205 SER A C 1
ATOM 1665 O O . SER A 1 205 ? -10.277 -14.563 13.023 1.00 95.19 205 SER A O 1
ATOM 1667 N N . ILE A 1 206 ? -12.175 -13.475 12.506 1.00 95.38 206 ILE A N 1
ATOM 1668 C CA . ILE A 1 206 ? -12.998 -14.618 12.119 1.00 95.38 206 ILE A CA 1
ATOM 1669 C C . ILE A 1 206 ? -13.331 -14.457 10.639 1.00 95.38 206 ILE A C 1
ATOM 1671 O O . ILE A 1 206 ? -13.792 -13.403 10.201 1.00 95.38 206 ILE A O 1
ATOM 1675 N N . LEU A 1 207 ? -13.079 -15.506 9.869 1.00 96.06 207 LEU A N 1
ATOM 1676 C CA . LEU A 1 207 ? -13.411 -15.570 8.456 1.00 96.06 207 LEU A CA 1
ATOM 1677 C C . LEU A 1 207 ? -14.745 -16.284 8.290 1.00 96.06 207 LEU A C 1
ATOM 1679 O O . LEU A 1 207 ? -14.945 -17.365 8.848 1.00 96.06 207 LEU A O 1
ATOM 1683 N N . VAL A 1 208 ? -15.643 -15.674 7.523 1.00 96.06 208 VAL A N 1
ATOM 1684 C CA . VAL A 1 208 ? -16.978 -16.206 7.249 1.00 96.06 208 VAL A CA 1
ATOM 1685 C C . VAL A 1 208 ? -17.178 -16.273 5.742 1.00 96.06 208 VAL A C 1
ATOM 1687 O O . VAL A 1 208 ? -16.879 -15.322 5.025 1.00 96.06 208 VAL A O 1
ATOM 1690 N N . GLU A 1 209 ? -17.653 -17.406 5.249 1.00 94.38 209 GLU A N 1
ATOM 1691 C CA . GLU A 1 209 ? -17.895 -17.661 3.830 1.00 94.38 209 GLU A CA 1
ATOM 1692 C C . GLU A 1 209 ? -19.113 -18.578 3.708 1.00 94.38 209 GLU A C 1
AT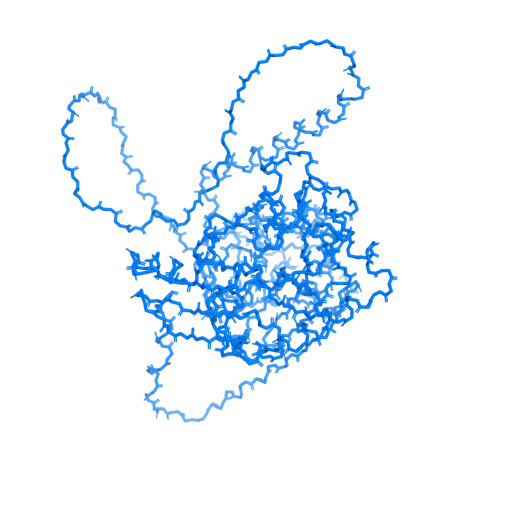OM 1694 O O . GLU A 1 209 ? -19.290 -19.488 4.519 1.00 94.38 209 GLU A O 1
ATOM 1699 N N . HIS A 1 210 ? -19.998 -18.297 2.749 1.00 92.81 210 HIS A N 1
ATOM 1700 C CA . HIS A 1 210 ? -21.276 -19.006 2.615 1.00 92.81 210 HIS A CA 1
ATOM 1701 C C . HIS A 1 210 ? -22.128 -18.990 3.897 1.00 92.81 210 HIS A C 1
ATOM 1703 O O . HIS A 1 210 ? -22.818 -19.953 4.215 1.00 92.81 210 HIS A O 1
ATOM 1709 N N . GLY A 1 211 ? -22.052 -17.892 4.661 1.00 91.81 211 GLY A N 1
ATOM 1710 C CA . GLY A 1 211 ? -22.752 -17.732 5.939 1.00 91.81 211 GLY A CA 1
ATOM 1711 C C . GLY A 1 211 ? -22.197 -18.578 7.094 1.00 91.81 211 GLY A C 1
ATOM 1712 O O . GLY A 1 211 ? -22.786 -18.589 8.175 1.00 91.81 211 GLY A O 1
ATOM 1713 N N . VAL A 1 212 ? -21.069 -19.272 6.900 1.00 94.38 212 VAL A N 1
ATOM 1714 C CA . VAL A 1 212 ? -20.465 -20.175 7.890 1.00 94.38 212 VAL A CA 1
ATOM 1715 C C . VAL A 1 212 ? -19.056 -19.713 8.252 1.00 94.38 212 VAL A C 1
ATOM 1717 O O . VAL A 1 212 ? -18.292 -19.255 7.405 1.00 94.38 212 VAL A O 1
ATOM 1720 N N . VAL A 1 213 ? -18.697 -19.831 9.532 1.00 95.44 213 VAL A N 1
ATOM 1721 C CA . VAL A 1 213 ? -17.333 -19.563 10.002 1.00 95.44 213 VAL A CA 1
ATOM 1722 C C . VAL A 1 213 ? -16.382 -20.605 9.413 1.00 95.44 213 VAL A C 1
ATOM 1724 O O . VAL A 1 213 ? -16.508 -21.794 9.695 1.00 95.44 213 VAL A O 1
ATOM 1727 N N . THR A 1 214 ? -15.412 -20.159 8.619 1.00 95.31 214 THR A N 1
ATOM 1728 C CA . THR A 1 214 ? -14.407 -21.019 7.971 1.00 95.31 214 THR A CA 1
ATOM 1729 C C . THR A 1 214 ? -13.040 -20.957 8.644 1.00 95.31 214 THR A C 1
ATOM 1731 O O . THR A 1 214 ? -12.177 -21.792 8.375 1.00 95.31 214 THR A O 1
ATOM 1734 N N . GLY A 1 215 ? -12.818 -19.994 9.539 1.00 93.88 215 GLY A N 1
ATOM 1735 C CA . GLY A 1 215 ? -11.608 -19.957 10.348 1.00 93.88 215 GLY A CA 1
ATOM 1736 C C . GLY A 1 215 ? -11.619 -18.869 11.410 1.00 93.88 215 GLY A C 1
ATOM 1737 O O . GLY A 1 215 ? -12.251 -17.827 11.254 1.00 93.88 215 GLY A O 1
ATOM 1738 N N . THR A 1 216 ? -10.872 -19.108 12.481 1.00 94.19 216 THR A N 1
ATOM 1739 C CA . THR A 1 216 ? -10.672 -18.166 13.583 1.00 94.19 216 THR A CA 1
ATOM 1740 C C . THR A 1 216 ? -9.179 -18.045 13.841 1.00 94.19 216 THR A C 1
ATOM 1742 O O . THR A 1 216 ? -8.505 -19.049 14.059 1.00 94.19 216 THR A O 1
ATOM 1745 N N . TYR A 1 217 ? -8.660 -16.820 13.807 1.00 93.75 217 TYR A N 1
ATOM 1746 C CA . TYR A 1 217 ? -7.226 -16.556 13.843 1.00 93.75 217 TYR A CA 1
ATOM 1747 C C . TYR A 1 217 ? -6.901 -15.490 14.889 1.00 93.75 217 TYR A C 1
ATOM 1749 O O . TYR A 1 217 ? -7.571 -14.460 14.959 1.00 93.75 217 TYR A O 1
ATOM 1757 N N . GLY A 1 218 ? -5.871 -15.737 15.703 1.00 87.44 218 GLY A N 1
ATOM 1758 C CA . GLY A 1 218 ? -5.394 -14.787 16.714 1.00 87.44 218 GLY A CA 1
ATOM 1759 C C . GLY A 1 218 ? -6.339 -14.550 17.901 1.00 87.44 218 GLY A C 1
ATOM 1760 O O . GLY A 1 218 ? -6.113 -13.615 18.663 1.00 87.44 218 GLY A O 1
ATOM 1761 N N . MET A 1 219 ? -7.392 -15.358 18.071 1.00 84.81 219 MET A N 1
ATOM 1762 C CA . MET A 1 219 ? -8.293 -15.256 19.226 1.00 84.81 219 MET A CA 1
ATOM 1763 C C . MET A 1 219 ? -7.713 -15.997 20.434 1.00 84.81 219 MET A C 1
ATOM 1765 O O . MET A 1 219 ? -7.332 -17.161 20.342 1.00 84.81 219 MET A O 1
ATOM 1769 N N . ASP A 1 220 ? -7.718 -15.342 21.588 1.00 74.00 220 ASP A N 1
ATOM 1770 C CA . ASP A 1 220 ? -7.255 -15.817 22.898 1.00 74.00 220 ASP A CA 1
ATOM 1771 C C . ASP A 1 220 ? -8.265 -16.744 23.608 1.00 74.00 220 ASP A C 1
ATOM 1773 O O . ASP A 1 220 ? -8.291 -16.834 24.831 1.00 74.00 220 ASP A O 1
ATOM 1777 N N . GLY A 1 221 ? -9.129 -17.433 22.853 1.00 64.06 221 GLY A N 1
ATOM 1778 C CA . GLY A 1 221 ? -10.182 -18.319 23.372 1.00 64.06 221 GLY A CA 1
ATOM 1779 C C . GLY A 1 221 ? -11.356 -17.601 24.059 1.00 64.06 221 GLY A C 1
ATOM 1780 O O . GLY A 1 221 ? -12.462 -18.134 24.080 1.00 64.06 221 GLY A O 1
ATOM 1781 N N . ASP A 1 222 ? -11.157 -16.377 24.558 1.00 67.38 222 ASP A N 1
ATOM 1782 C CA . ASP A 1 222 ? -12.203 -15.517 25.117 1.00 67.38 222 ASP A CA 1
ATOM 1783 C C . ASP A 1 222 ? -12.958 -14.754 24.014 1.00 67.38 222 ASP A C 1
ATOM 1785 O O . ASP A 1 222 ? -12.638 -13.610 23.669 1.00 67.38 222 ASP A O 1
ATOM 1789 N N . MET A 1 223 ? -14.003 -15.394 23.486 1.00 68.75 223 MET A N 1
ATOM 1790 C CA . MET A 1 223 ? -14.967 -14.780 22.563 1.00 68.75 223 MET A CA 1
ATOM 1791 C C . MET A 1 223 ? -16.161 -14.138 23.283 1.00 68.75 223 MET A C 1
ATOM 1793 O O . MET A 1 223 ? -17.158 -13.831 22.638 1.00 68.75 223 MET A O 1
ATOM 1797 N N . SER A 1 224 ? -16.095 -13.940 24.608 1.00 68.75 224 SER A N 1
ATOM 1798 C CA . SER A 1 224 ? -17.202 -13.308 25.327 1.00 68.75 224 SER A CA 1
ATOM 1799 C C . SER A 1 224 ? -17.395 -11.860 24.878 1.00 68.75 224 SER A C 1
ATOM 1801 O O . SER A 1 224 ? -16.436 -11.085 24.742 1.00 68.75 224 SER A O 1
ATOM 1803 N N . ASP A 1 225 ? -18.651 -11.480 24.670 1.00 73.88 225 ASP A N 1
ATOM 1804 C CA . ASP A 1 225 ? -19.001 -10.087 24.447 1.00 73.88 225 ASP A CA 1
ATOM 1805 C C . ASP A 1 225 ? -18.786 -9.308 25.744 1.00 73.88 225 ASP A C 1
ATOM 1807 O O . ASP A 1 225 ? -19.305 -9.660 26.807 1.00 73.88 225 ASP A O 1
ATOM 1811 N N . LYS A 1 226 ? -18.001 -8.234 25.653 1.00 75.69 226 LYS A N 1
ATOM 1812 C CA . LYS A 1 226 ? -17.788 -7.296 26.757 1.00 75.69 226 LYS A CA 1
ATOM 1813 C C . LYS A 1 226 ? -18.330 -5.928 26.344 1.00 75.69 226 LYS A C 1
ATOM 1815 O O . LYS A 1 226 ? -18.226 -5.579 25.169 1.00 75.69 226 LYS A O 1
ATOM 1820 N N . PRO A 1 227 ? -18.896 -5.133 27.271 1.00 70.00 227 PRO A N 1
ATOM 1821 C CA . PRO A 1 227 ? -19.526 -3.847 26.938 1.00 70.00 227 PRO A CA 1
ATOM 1822 C C . PRO A 1 227 ? -18.592 -2.867 26.214 1.00 70.00 227 PRO A C 1
ATOM 1824 O O . PRO A 1 227 ? -19.044 -1.982 25.480 1.00 70.00 227 PRO A O 1
ATOM 1827 N N . ASP A 1 228 ? -17.292 -3.036 26.439 1.00 77.19 228 ASP A N 1
ATOM 1828 C CA . ASP A 1 228 ? -16.196 -2.209 25.966 1.00 77.19 228 ASP A CA 1
ATOM 1829 C C . ASP A 1 228 ? -15.512 -2.762 24.700 1.00 77.19 228 ASP A C 1
ATOM 1831 O O . ASP A 1 228 ? -14.524 -2.191 24.242 1.00 77.19 228 ASP A O 1
ATOM 1835 N N . ARG A 1 229 ? -16.048 -3.840 24.110 1.00 83.62 229 ARG A N 1
ATOM 1836 C CA . ARG A 1 229 ? -15.576 -4.429 22.851 1.00 83.62 229 ARG A CA 1
ATOM 1837 C C . ARG A 1 229 ? -16.452 -3.998 21.674 1.00 83.62 229 ARG A C 1
ATOM 1839 O O . ARG A 1 229 ? -17.666 -3.840 21.801 1.00 83.62 229 ARG A O 1
ATOM 1846 N N . VAL A 1 230 ? -15.811 -3.839 20.518 1.00 93.75 230 VAL A N 1
ATOM 1847 C CA . VAL A 1 230 ? -16.464 -3.618 19.223 1.00 93.75 230 VAL A CA 1
ATOM 1848 C C . VAL A 1 230 ? -15.980 -4.672 18.237 1.00 93.75 230 VAL A C 1
ATOM 1850 O O . VAL A 1 230 ? -14.801 -5.030 18.201 1.00 93.75 230 VAL A O 1
ATOM 1853 N N . TRP A 1 231 ? -16.899 -5.156 17.416 1.00 95.06 231 TRP A N 1
ATOM 1854 C CA . TRP A 1 231 ? -16.644 -6.061 16.310 1.00 95.06 231 TRP A CA 1
ATOM 1855 C C . TRP A 1 231 ? -16.810 -5.320 14.988 1.00 95.06 231 TRP A C 1
ATOM 1857 O O . TRP A 1 231 ? -17.803 -4.630 14.766 1.00 95.06 231 TRP A O 1
ATOM 1867 N N . TYR A 1 232 ? -15.833 -5.477 14.103 1.00 95.81 232 TYR A N 1
ATOM 1868 C CA . TYR A 1 232 ? -15.811 -4.898 12.768 1.00 95.81 232 TYR A CA 1
ATOM 1869 C C . TYR A 1 232 ? -16.180 -5.981 11.767 1.00 95.81 232 TYR A C 1
ATOM 1871 O O . TYR A 1 232 ? -15.365 -6.858 11.484 1.00 95.81 232 TYR A O 1
ATOM 1879 N N . LEU A 1 233 ? -17.374 -5.905 11.194 1.00 95.69 233 LEU A N 1
ATOM 1880 C CA . LEU A 1 233 ? -17.744 -6.712 10.040 1.00 95.69 233 LEU A CA 1
ATOM 1881 C C . LEU A 1 233 ? -17.295 -5.988 8.773 1.00 95.69 233 LEU A C 1
ATOM 1883 O O . LEU A 1 233 ? -17.727 -4.864 8.520 1.00 95.69 233 LEU A O 1
ATOM 1887 N N . LYS A 1 234 ? -16.435 -6.621 7.977 1.00 93.81 234 LYS A N 1
ATOM 1888 C CA . LYS A 1 234 ? -15.881 -6.051 6.745 1.00 93.81 234 LYS A CA 1
ATOM 1889 C C . LYS A 1 234 ? -16.277 -6.904 5.542 1.00 93.81 234 LYS A C 1
ATOM 1891 O O . LYS A 1 234 ? -15.947 -8.090 5.501 1.00 93.81 234 LYS A O 1
ATOM 1896 N N . ASP A 1 235 ? -16.928 -6.290 4.552 1.00 89.44 235 ASP A N 1
ATOM 1897 C CA . ASP A 1 235 ? -17.054 -6.856 3.201 1.00 89.44 235 ASP A CA 1
ATOM 1898 C C . ASP A 1 235 ? -15.728 -6.621 2.446 1.00 89.44 235 ASP A C 1
ATOM 1900 O O . ASP A 1 235 ? -15.370 -5.464 2.196 1.00 89.44 235 ASP A O 1
ATOM 1904 N N . PRO A 1 236 ? -14.978 -7.676 2.075 1.00 77.50 236 PRO A N 1
ATOM 1905 C CA . PRO A 1 236 ? -13.678 -7.551 1.423 1.00 77.50 236 PRO A CA 1
ATOM 1906 C C . PRO A 1 236 ? -13.758 -6.925 0.023 1.00 77.50 236 PRO A C 1
ATOM 1908 O O . PRO A 1 236 ? -12.738 -6.468 -0.485 1.00 77.50 236 PRO A O 1
ATOM 1911 N N . ARG A 1 237 ? -14.944 -6.870 -0.603 1.00 73.25 237 ARG A N 1
ATOM 1912 C CA . ARG A 1 237 ? -15.136 -6.287 -1.943 1.00 73.25 237 ARG A CA 1
ATOM 1913 C C . ARG A 1 237 ? -15.334 -4.772 -1.911 1.00 73.25 237 ARG A C 1
ATOM 1915 O O . ARG A 1 237 ? -15.287 -4.122 -2.955 1.00 73.25 237 ARG A O 1
ATOM 1922 N N . LEU A 1 238 ? -15.574 -4.198 -0.732 1.00 74.00 238 LEU A N 1
ATOM 1923 C CA . LEU A 1 238 ? -15.852 -2.777 -0.559 1.00 74.00 238 LEU A CA 1
ATOM 1924 C C . LEU A 1 238 ? -14.667 -2.063 0.102 1.00 74.00 238 LEU A C 1
ATOM 1926 O O . LEU A 1 238 ? -14.071 -2.538 1.063 1.00 74.00 238 LEU A O 1
ATOM 1930 N N . ASN A 1 239 ? -14.349 -0.870 -0.403 1.00 67.75 239 ASN A N 1
ATOM 1931 C CA . ASN A 1 239 ? -13.227 -0.047 0.056 1.00 67.75 239 ASN A CA 1
ATOM 1932 C C . ASN A 1 239 ? -13.710 1.279 0.670 1.00 67.75 239 ASN A C 1
ATOM 1934 O O . ASN A 1 239 ? -14.897 1.607 0.622 1.00 67.75 239 ASN A O 1
ATOM 1938 N N . ARG A 1 240 ? -12.772 2.073 1.217 1.00 67.31 240 ARG A N 1
ATOM 1939 C CA . ARG A 1 240 ? -13.028 3.415 1.792 1.00 67.31 240 ARG A CA 1
ATOM 1940 C C . ARG A 1 240 ? -14.100 3.405 2.889 1.00 67.31 240 ARG A C 1
ATOM 1942 O O . ARG A 1 240 ? -14.993 4.241 2.899 1.00 67.31 240 ARG A O 1
ATOM 1949 N N . SER A 1 241 ? -14.041 2.407 3.766 1.00 74.75 241 SER A N 1
ATOM 1950 C CA . SER A 1 241 ? -14.965 2.227 4.894 1.00 74.75 241 SER A CA 1
ATOM 1951 C C . SER A 1 241 ? -16.440 1.965 4.544 1.00 74.75 241 SER A C 1
ATOM 1953 O O . SER A 1 241 ? -17.222 1.714 5.451 1.00 74.75 241 SER A O 1
ATOM 1955 N N . LYS A 1 242 ? -16.839 1.930 3.262 1.00 74.44 242 LYS A N 1
ATOM 1956 C CA . LYS A 1 242 ? -18.246 1.726 2.853 1.00 74.44 242 LYS A CA 1
ATOM 1957 C C . LYS A 1 242 ? -18.810 0.342 3.191 1.00 74.44 242 LYS A C 1
ATOM 1959 O O . LYS A 1 242 ? -20.019 0.190 3.295 1.00 74.44 242 LYS A O 1
ATOM 1964 N N . GLY A 1 243 ? -17.948 -0.664 3.332 1.00 82.06 243 GLY A N 1
ATOM 1965 C CA . GLY A 1 243 ? -18.334 -2.037 3.671 1.00 82.06 243 GLY A CA 1
ATOM 1966 C C . GLY A 1 243 ? -18.055 -2.432 5.113 1.00 82.06 243 GLY A C 1
ATOM 1967 O O . GLY A 1 243 ? -17.940 -3.626 5.376 1.00 82.06 243 GLY A O 1
ATOM 1968 N N . ILE A 1 244 ? -17.859 -1.463 6.014 1.00 91.00 244 ILE A N 1
ATOM 1969 C CA . ILE A 1 244 ? -17.538 -1.730 7.417 1.00 91.00 244 ILE A CA 1
ATOM 1970 C C . ILE A 1 244 ? -18.753 -1.418 8.284 1.00 91.00 244 ILE A C 1
ATOM 1972 O O . ILE A 1 244 ? -19.240 -0.291 8.292 1.00 91.00 244 ILE A O 1
ATOM 1976 N N . GLN A 1 245 ? -19.206 -2.413 9.038 1.00 94.38 245 GLN A N 1
ATOM 1977 C CA . GLN A 1 245 ? -20.274 -2.283 10.025 1.00 94.38 245 GLN A CA 1
ATOM 1978 C C . GLN A 1 245 ? -19.732 -2.621 11.415 1.00 94.38 245 GLN A C 1
ATOM 1980 O O . GLN A 1 245 ? -18.861 -3.484 11.554 1.00 94.38 245 GLN A O 1
ATOM 1985 N N . LEU A 1 246 ? -20.221 -1.913 12.433 1.00 95.88 246 LEU A N 1
ATOM 1986 C CA . LEU A 1 246 ? -19.750 -2.024 13.811 1.00 95.88 246 LEU A CA 1
ATOM 1987 C C . LEU A 1 246 ? -20.822 -2.663 14.683 1.00 95.88 246 LEU A C 1
ATOM 1989 O O . LEU A 1 246 ? -21.964 -2.210 14.690 1.00 95.88 246 LEU A O 1
ATOM 1993 N N . PHE A 1 247 ? -20.433 -3.676 15.449 1.00 95.25 247 PHE A N 1
ATOM 1994 C CA . PHE A 1 247 ? -21.331 -4.424 16.320 1.00 95.25 247 PHE A CA 1
ATOM 1995 C C . PHE A 1 247 ? -20.786 -4.487 17.739 1.00 95.25 247 PHE A C 1
ATOM 1997 O O . PHE A 1 247 ? -19.577 -4.545 17.962 1.00 95.25 247 PHE A O 1
ATOM 2004 N N . LYS A 1 248 ? -21.695 -4.497 18.712 1.00 93.06 248 LYS A N 1
ATOM 2005 C CA . LYS A 1 248 ? -21.361 -4.737 20.122 1.00 93.06 248 LYS A CA 1
ATOM 2006 C C . LYS A 1 248 ? -21.227 -6.219 20.440 1.00 93.06 248 LYS A C 1
ATOM 2008 O O . LYS A 1 248 ? -20.468 -6.574 21.335 1.00 93.06 248 LYS A O 1
ATOM 2013 N N . LYS A 1 249 ? -21.971 -7.056 19.717 1.00 92.00 249 LYS A N 1
ATOM 2014 C CA . LYS A 1 249 ? -22.002 -8.500 19.905 1.00 92.00 249 LYS A CA 1
ATOM 2015 C C . LYS A 1 249 ? -21.504 -9.217 18.669 1.00 92.00 249 LYS A C 1
ATOM 2017 O O . LYS A 1 249 ? -21.800 -8.798 17.548 1.00 92.00 249 LYS A O 1
ATOM 2022 N N . LEU A 1 250 ? -20.770 -10.302 18.884 1.00 92.81 250 LEU A N 1
ATOM 2023 C CA . LEU A 1 250 ? -20.305 -11.153 17.795 1.00 92.81 250 LEU A CA 1
ATOM 2024 C C . LEU A 1 250 ? -21.484 -11.783 17.041 1.00 92.81 250 LEU A C 1
ATOM 2026 O O . LEU A 1 250 ? -21.480 -11.805 15.811 1.00 92.81 250 LEU A O 1
ATOM 2030 N N . ASP A 1 251 ? -22.499 -12.250 17.769 1.00 93.12 251 ASP A N 1
ATOM 2031 C CA . ASP A 1 251 ? -23.655 -12.936 17.182 1.00 93.12 251 ASP A CA 1
ATOM 2032 C C . ASP A 1 251 ? -24.408 -12.044 16.186 1.00 93.12 251 ASP A C 1
ATOM 2034 O O . ASP A 1 251 ? -24.697 -12.493 15.078 1.00 93.12 251 ASP A O 1
ATOM 2038 N N . ASP A 1 252 ? -24.604 -10.762 16.514 1.00 94.69 252 ASP A N 1
ATOM 2039 C CA . ASP A 1 252 ? -25.252 -9.787 15.627 1.00 94.69 252 ASP A CA 1
ATOM 2040 C C . ASP A 1 252 ? -24.486 -9.649 14.292 1.00 94.69 252 ASP A C 1
ATOM 2042 O O . ASP A 1 252 ? -25.079 -9.600 13.213 1.00 94.69 252 ASP A O 1
ATOM 2046 N N . ALA A 1 253 ? -23.147 -9.642 14.335 1.00 94.62 253 ALA A N 1
ATOM 2047 C CA . ALA A 1 253 ? -22.323 -9.592 13.125 1.00 94.62 253 ALA A CA 1
ATOM 2048 C C . ALA A 1 253 ? -22.430 -10.887 12.297 1.00 94.62 253 ALA A C 1
ATOM 2050 O O . ALA A 1 253 ? -22.441 -10.850 11.062 1.00 94.62 253 ALA A O 1
ATOM 2051 N N . LEU A 1 254 ? -22.514 -12.043 12.963 1.00 94.81 254 LEU A N 1
ATOM 2052 C CA . LEU A 1 254 ? -22.652 -13.346 12.308 1.00 94.81 254 LEU A CA 1
ATOM 2053 C C . LEU A 1 254 ? -24.042 -13.542 11.687 1.00 94.81 254 LEU A C 1
ATOM 2055 O O . LEU A 1 254 ? -24.151 -14.220 10.664 1.00 94.81 254 LEU A O 1
ATOM 2059 N N . GLU A 1 255 ? -25.092 -12.943 12.248 1.00 95.62 255 GLU A N 1
ATOM 2060 C CA . GLU A 1 255 ? -26.433 -12.943 11.651 1.00 95.62 255 GLU A CA 1
ATOM 2061 C C . GLU A 1 255 ? -26.453 -12.240 10.289 1.00 95.62 255 GLU A C 1
ATOM 2063 O O . GLU A 1 255 ? -26.998 -12.791 9.330 1.00 95.62 255 GLU A O 1
ATOM 2068 N N . ILE A 1 256 ? -25.767 -11.098 10.154 1.00 94.06 256 ILE A N 1
ATOM 2069 C CA . ILE A 1 256 ? -25.612 -10.416 8.857 1.00 94.06 256 ILE A CA 1
ATOM 2070 C C . ILE A 1 256 ? -24.909 -11.315 7.837 1.00 94.06 256 ILE A C 1
ATOM 2072 O O . ILE A 1 256 ? -25.314 -11.373 6.677 1.00 94.06 256 ILE A O 1
ATOM 2076 N N . CYS A 1 257 ? -23.885 -12.057 8.265 1.00 93.56 257 CYS A N 1
ATOM 2077 C CA . CYS A 1 257 ? -23.175 -12.973 7.376 1.00 93.56 257 CYS A CA 1
ATOM 2078 C C . CYS A 1 257 ? -24.071 -14.121 6.885 1.00 93.56 257 CYS A C 1
ATOM 2080 O O . CYS A 1 257 ? -23.957 -14.540 5.736 1.00 93.56 257 CYS A O 1
ATOM 2082 N N . LYS A 1 258 ? -24.956 -14.641 7.747 1.00 94.06 258 LYS A N 1
ATOM 2083 C CA . LYS A 1 258 ? -25.914 -15.703 7.394 1.00 94.06 258 LYS A CA 1
ATOM 2084 C C . LYS A 1 258 ? -27.008 -15.206 6.453 1.00 94.06 258 LYS A C 1
ATOM 2086 O O . LYS A 1 258 ? -27.475 -15.978 5.622 1.00 94.06 258 LYS A O 1
ATOM 2091 N N . ALA A 1 259 ? -27.415 -13.945 6.593 1.00 93.69 259 ALA A N 1
ATOM 2092 C CA . ALA A 1 259 ? -28.442 -13.332 5.757 1.00 93.69 259 ALA A CA 1
ATOM 2093 C C . ALA A 1 259 ? -27.989 -13.145 4.299 1.00 93.69 259 ALA A C 1
ATOM 2095 O O . ALA A 1 259 ? -28.825 -13.159 3.399 1.00 93.69 259 ALA A O 1
ATOM 2096 N N . ASP A 1 260 ? -26.682 -13.009 4.055 1.00 89.50 260 ASP A N 1
ATOM 2097 C CA . ASP A 1 260 ? -26.112 -12.914 2.709 1.00 89.50 260 ASP A CA 1
ATOM 2098 C C . ASP A 1 260 ? -24.955 -13.910 2.501 1.00 89.50 260 ASP A C 1
ATOM 2100 O O . ASP A 1 260 ? -23.776 -13.535 2.495 1.00 89.50 260 ASP A O 1
ATOM 2104 N N . PRO A 1 261 ? -25.274 -15.202 2.297 1.00 88.94 261 PRO A N 1
ATOM 2105 C CA . PRO A 1 261 ? -24.268 -16.242 2.120 1.00 88.94 261 PRO A CA 1
ATOM 2106 C C . PRO A 1 261 ? -23.530 -16.130 0.778 1.00 88.94 261 PRO A C 1
ATOM 2108 O O . PRO A 1 261 ? -22.554 -16.838 0.561 1.00 88.94 261 PRO A O 1
ATOM 2111 N N . SER A 1 262 ? -23.938 -15.243 -0.136 1.00 89.25 262 SER A N 1
ATOM 2112 C CA . SER A 1 262 ? -23.210 -15.040 -1.396 1.00 89.25 262 SER A CA 1
ATOM 2113 C C . SER A 1 262 ? -21.858 -14.338 -1.197 1.00 89.25 262 SER A C 1
ATOM 2115 O O . SER A 1 262 ? -21.023 -14.305 -2.103 1.00 89.25 262 SER A O 1
ATOM 2117 N N . LYS A 1 263 ? -21.636 -13.751 -0.014 1.00 87.44 263 LYS A N 1
ATOM 2118 C CA . LYS A 1 263 ? -20.461 -12.946 0.309 1.00 87.44 263 LYS A CA 1
ATOM 2119 C C . LYS A 1 263 ? -19.511 -13.681 1.248 1.00 87.44 263 LYS A C 1
ATOM 2121 O O . LYS A 1 263 ? -19.897 -14.490 2.091 1.00 87.44 263 LYS A O 1
ATOM 2126 N N . ARG A 1 264 ? -18.235 -13.316 1.133 1.00 92.62 264 ARG A N 1
ATOM 2127 C CA . ARG A 1 264 ? -17.224 -13.571 2.163 1.00 92.62 264 ARG A CA 1
ATOM 2128 C C . ARG A 1 264 ? -17.176 -12.367 3.089 1.00 92.62 264 ARG A C 1
ATOM 2130 O O . ARG A 1 264 ? -17.286 -11.239 2.620 1.00 92.62 264 ARG A O 1
ATOM 2137 N N . TYR A 1 265 ? -16.949 -12.598 4.370 1.00 94.94 265 TYR A N 1
ATOM 2138 C CA . TYR A 1 265 ? -16.814 -11.555 5.375 1.00 94.94 265 TYR A CA 1
ATOM 2139 C C . TYR A 1 265 ? -15.611 -11.804 6.273 1.00 94.94 265 TYR A C 1
ATOM 2141 O O . TYR A 1 265 ? -15.152 -12.934 6.460 1.00 94.94 265 TYR A O 1
ATOM 2149 N N . ILE A 1 266 ? -15.131 -10.716 6.864 1.00 95.56 266 ILE A N 1
ATOM 2150 C CA . ILE A 1 266 ? -14.145 -10.740 7.938 1.00 95.56 266 ILE A CA 1
ATOM 2151 C C . ILE A 1 266 ? -14.788 -10.065 9.139 1.00 95.56 266 ILE A C 1
ATOM 2153 O O . ILE A 1 266 ? -15.130 -8.885 9.067 1.00 95.56 266 ILE A O 1
ATOM 2157 N N . VAL A 1 267 ? -14.943 -10.805 10.232 1.00 95.75 267 VAL A N 1
ATOM 2158 C CA . VAL A 1 267 ? -15.371 -10.263 11.521 1.00 95.75 267 VAL A CA 1
ATOM 2159 C C . VAL A 1 267 ? -14.132 -10.095 12.381 1.00 95.75 267 VAL A C 1
ATOM 2161 O O . VAL A 1 267 ? -13.501 -11.066 12.790 1.00 95.75 267 VAL A O 1
ATOM 2164 N N . GLN A 1 268 ? -13.737 -8.854 12.616 1.00 94.38 268 GLN A N 1
ATOM 2165 C CA . GLN A 1 268 ? -12.484 -8.515 13.268 1.00 94.38 268 GLN A CA 1
ATOM 2166 C C . GLN A 1 268 ? -12.752 -7.894 14.633 1.00 94.38 268 GLN A C 1
ATOM 2168 O O . GLN A 1 268 ? -13.557 -6.969 14.749 1.00 94.38 268 GLN A O 1
ATOM 2173 N N . ARG A 1 269 ? -12.080 -8.395 15.671 1.00 90.81 269 ARG A N 1
ATOM 2174 C CA . ARG A 1 269 ? -12.195 -7.817 17.011 1.00 90.81 269 ARG A CA 1
ATOM 2175 C C . ARG A 1 269 ? -11.424 -6.507 17.059 1.00 90.81 269 ARG A C 1
ATOM 2177 O O . ARG A 1 269 ? -10.296 -6.436 16.572 1.00 90.81 269 ARG A O 1
ATOM 2184 N N . GLU A 1 270 ? -12.018 -5.483 17.659 1.00 92.06 270 GLU A N 1
ATOM 2185 C CA . GLU A 1 270 ? -11.297 -4.250 17.940 1.00 92.06 270 GLU A CA 1
ATOM 2186 C C . GLU A 1 270 ? -10.074 -4.522 18.817 1.00 92.06 270 GLU A C 1
ATOM 2188 O O . GLU A 1 270 ? -10.175 -5.156 19.869 1.00 92.06 270 GLU A O 1
ATOM 2193 N N . MET A 1 271 ? -8.934 -3.970 18.408 1.00 92.50 271 MET A N 1
ATOM 2194 C CA . MET A 1 271 ? -7.820 -3.741 19.316 1.00 92.50 271 MET A CA 1
ATOM 2195 C C . MET A 1 271 ? -7.994 -2.358 19.924 1.00 92.50 271 MET A C 1
ATOM 2197 O O . MET A 1 271 ? -8.138 -1.379 19.190 1.00 92.50 271 MET A O 1
ATOM 2201 N N . VAL A 1 272 ? -7.993 -2.283 21.254 1.00 93.75 272 VAL A N 1
ATOM 2202 C CA . VAL A 1 272 ? -8.112 -1.005 21.957 1.00 93.75 272 VAL A CA 1
ATOM 2203 C C . VAL A 1 272 ? -6.899 -0.143 21.600 1.00 93.75 272 VAL A C 1
ATOM 2205 O O . VAL A 1 272 ? -5.780 -0.539 21.917 1.00 93.75 272 VAL A O 1
ATOM 2208 N N . PRO A 1 273 ? -7.080 1.004 20.930 1.00 96.31 273 PRO A N 1
ATOM 2209 C CA . PRO A 1 273 ? -5.979 1.741 20.334 1.00 96.31 273 PRO A CA 1
ATOM 2210 C C . PRO A 1 273 ? -5.206 2.566 21.368 1.00 96.31 273 PRO A C 1
ATOM 2212 O O . PRO A 1 273 ? -5.792 3.138 22.291 1.00 96.31 273 PRO A O 1
ATOM 2215 N N . LEU A 1 274 ? -3.902 2.723 21.144 1.00 96.88 274 LEU A N 1
ATOM 2216 C CA . LEU A 1 274 ? -3.166 3.880 21.639 1.00 96.88 274 LEU A CA 1
ATOM 2217 C C . LEU A 1 274 ? -3.782 5.145 21.022 1.00 96.88 274 LEU A C 1
ATOM 2219 O O . LEU A 1 274 ? -4.124 5.170 19.838 1.00 96.88 274 LEU A O 1
ATOM 2223 N N . LEU A 1 275 ? -3.927 6.204 21.817 1.00 97.31 275 LEU A N 1
ATOM 2224 C CA . LEU A 1 275 ? -4.600 7.425 21.381 1.00 97.31 275 LEU A CA 1
ATOM 2225 C C . LEU A 1 275 ? -3.614 8.558 21.116 1.00 97.31 275 LEU A C 1
ATOM 2227 O O . LEU A 1 275 ? -2.742 8.862 21.932 1.00 97.31 275 LEU A O 1
ATOM 2231 N N . LEU A 1 276 ? -3.821 9.257 20.004 1.00 96.31 276 LEU A N 1
ATOM 2232 C CA . LEU A 1 276 ? -3.123 10.492 19.695 1.00 96.31 276 LEU A CA 1
ATOM 2233 C C . LEU A 1 276 ? -3.595 11.565 20.679 1.00 96.31 276 LEU A C 1
ATOM 2235 O O . LEU A 1 276 ? -4.799 11.810 20.820 1.00 96.31 276 LEU A O 1
ATOM 2239 N N . ASN A 1 277 ? -2.643 12.186 21.378 1.00 94.25 277 ASN A N 1
ATOM 2240 C CA . ASN A 1 277 ? -2.900 13.182 22.424 1.00 94.25 277 ASN A CA 1
ATOM 2241 C C . ASN A 1 277 ? -3.907 12.692 23.484 1.00 94.25 277 ASN A C 1
ATOM 2243 O O . ASN A 1 277 ? -4.736 13.467 23.962 1.00 94.25 277 ASN A O 1
ATOM 2247 N N . ASN A 1 278 ? -3.886 11.391 23.804 1.00 95.50 278 ASN A N 1
ATOM 2248 C CA . ASN A 1 278 ? -4.817 10.738 24.735 1.00 95.50 278 ASN A CA 1
ATOM 2249 C C . ASN A 1 278 ? -6.311 10.918 24.384 1.00 95.50 278 ASN A C 1
ATOM 2251 O O . ASN A 1 278 ? -7.165 10.788 25.259 1.00 95.50 278 ASN A O 1
ATOM 2255 N N . THR A 1 279 ? -6.636 11.244 23.126 1.00 96.12 279 THR A N 1
ATOM 2256 C CA . THR A 1 279 ? -7.993 11.666 22.733 1.00 96.12 279 THR A CA 1
ATOM 2257 C C . THR A 1 279 ? -8.500 10.969 21.474 1.00 96.12 279 THR A C 1
ATOM 2259 O O . THR A 1 279 ? -9.628 10.478 21.463 1.00 96.12 279 THR A O 1
ATOM 2262 N N . TYR A 1 280 ? -7.698 10.928 20.411 1.00 96.94 280 TYR A N 1
ATOM 2263 C CA . TYR A 1 280 ? -8.159 10.499 19.088 1.00 96.94 280 TYR A CA 1
ATOM 2264 C C . TYR A 1 280 ? -7.567 9.147 18.715 1.00 96.94 280 TYR A C 1
ATOM 2266 O O . TYR A 1 280 ? -6.370 8.916 18.894 1.00 96.94 280 TYR A O 1
ATOM 2274 N N . LYS A 1 281 ? -8.390 8.256 18.160 1.00 97.38 281 LYS A N 1
ATOM 2275 C CA . LYS A 1 281 ? -7.896 7.014 17.565 1.00 97.38 281 LYS A CA 1
ATOM 2276 C C . LYS A 1 281 ? -7.059 7.366 16.344 1.00 97.38 281 LYS A C 1
ATOM 2278 O O . LYS A 1 281 ? -7.431 8.267 15.593 1.00 97.38 281 LYS A O 1
ATOM 2283 N N . PHE A 1 282 ? -5.947 6.671 16.135 1.00 97.94 282 PHE A N 1
ATOM 2284 C CA . PHE A 1 282 ? -5.121 6.873 14.953 1.00 97.94 282 PHE A CA 1
ATOM 2285 C C . PHE A 1 282 ? -4.536 5.572 14.429 1.00 97.94 282 PHE A C 1
ATOM 2287 O O . PHE A 1 282 ? -4.401 4.596 15.160 1.00 97.94 282 PHE A O 1
ATOM 2294 N N . ASP A 1 283 ? -4.173 5.586 13.154 1.00 97.88 283 ASP A N 1
ATOM 2295 C CA . ASP A 1 283 ? -3.324 4.579 12.537 1.00 97.88 283 ASP A CA 1
ATOM 2296 C C . ASP A 1 283 ? -2.095 5.247 11.902 1.00 97.88 283 ASP A C 1
ATOM 2298 O O . ASP A 1 283 ? -2.057 6.468 11.706 1.00 97.88 283 ASP A O 1
ATOM 2302 N N . ILE A 1 284 ? -1.091 4.438 11.578 1.00 98.38 284 ILE A N 1
ATOM 2303 C CA . ILE A 1 284 ? 0.132 4.864 10.907 1.00 98.38 284 ILE A CA 1
ATOM 2304 C C . ILE A 1 284 ? 0.168 4.248 9.510 1.00 98.38 284 ILE A C 1
ATOM 2306 O O . ILE A 1 284 ? 0.280 3.032 9.348 1.00 98.38 284 ILE A O 1
ATOM 2310 N N . ARG A 1 285 ? 0.160 5.110 8.492 1.00 97.88 285 ARG A N 1
ATOM 2311 C CA . ARG A 1 285 ? 0.434 4.756 7.101 1.00 97.88 285 ARG A CA 1
ATOM 2312 C C . ARG A 1 285 ? 1.932 4.833 6.826 1.00 97.88 285 ARG A C 1
ATOM 2314 O O . ARG A 1 285 ? 2.497 5.923 6.851 1.00 97.88 285 ARG A O 1
ATOM 2321 N N . VAL A 1 286 ? 2.553 3.721 6.446 1.00 98.25 286 VAL A N 1
ATOM 2322 C CA . VAL A 1 286 ? 3.914 3.705 5.870 1.00 98.25 286 VAL A CA 1
ATOM 2323 C C . VAL A 1 286 ? 3.895 3.209 4.429 1.00 98.25 286 VAL A C 1
ATOM 2325 O O . VAL A 1 286 ? 2.958 2.526 4.017 1.00 98.25 286 VAL A O 1
ATOM 2328 N N . MET A 1 287 ? 4.906 3.571 3.639 1.00 98.06 287 MET A N 1
ATOM 2329 C CA . MET A 1 287 ? 5.034 3.123 2.250 1.00 98.06 287 MET A CA 1
ATOM 2330 C C . MET A 1 287 ? 6.131 2.077 2.129 1.00 98.06 287 MET A C 1
ATOM 2332 O O . MET A 1 287 ? 7.244 2.289 2.607 1.00 98.06 287 MET A O 1
ATOM 2336 N N . ILE A 1 288 ? 5.828 0.988 1.432 1.00 98.31 288 ILE A N 1
ATOM 2337 C CA . ILE A 1 288 ? 6.828 0.017 0.999 1.00 98.31 288 ILE A CA 1
ATOM 2338 C C . ILE A 1 288 ? 6.931 0.002 -0.521 1.00 98.31 288 ILE A C 1
ATOM 2340 O O . ILE A 1 288 ? 5.951 0.254 -1.226 1.00 98.31 288 ILE A O 1
ATOM 2344 N N . LEU A 1 289 ? 8.122 -0.312 -1.015 1.00 97.88 289 LEU A N 1
ATOM 2345 C CA . LEU A 1 289 ? 8.420 -0.480 -2.427 1.00 97.88 289 LEU A CA 1
ATOM 2346 C C . LEU A 1 289 ? 8.984 -1.878 -2.636 1.00 97.88 289 LEU A C 1
ATOM 2348 O O . LEU A 1 289 ? 9.993 -2.242 -2.036 1.00 97.88 289 LEU A O 1
ATOM 2352 N N . PHE A 1 290 ? 8.363 -2.632 -3.530 1.00 97.62 290 PHE A N 1
ATOM 2353 C CA . PHE A 1 290 ? 9.009 -3.776 -4.144 1.00 97.62 290 PHE A CA 1
ATOM 2354 C C . PHE A 1 290 ? 9.731 -3.330 -5.403 1.00 97.62 290 PHE A C 1
ATOM 2356 O O . PHE A 1 290 ? 9.130 -2.652 -6.235 1.00 97.62 290 PHE A O 1
ATOM 2363 N N . THR A 1 291 ? 10.977 -3.758 -5.574 1.00 97.06 291 THR A N 1
ATOM 2364 C CA . THR A 1 291 ? 11.608 -3.843 -6.895 1.00 97.06 291 THR A CA 1
ATOM 2365 C C . THR A 1 291 ? 11.824 -5.311 -7.210 1.00 97.06 291 THR A C 1
ATOM 2367 O O . THR A 1 291 ? 12.116 -6.118 -6.326 1.00 97.06 291 THR A O 1
ATOM 2370 N N . PHE A 1 292 ? 11.598 -5.700 -8.454 1.00 95.06 292 PHE A N 1
ATOM 2371 C CA . PHE A 1 292 ? 11.673 -7.097 -8.839 1.00 95.06 292 PHE A CA 1
ATOM 2372 C C . PHE A 1 292 ? 12.213 -7.237 -10.254 1.00 95.06 292 PHE A C 1
ATOM 2374 O O . PHE A 1 292 ? 12.062 -6.343 -11.085 1.00 95.06 292 PHE A O 1
ATOM 2381 N N . SER A 1 293 ? 12.881 -8.356 -10.488 1.00 92.94 293 SER A N 1
ATOM 2382 C CA . SER A 1 293 ? 13.501 -8.754 -11.744 1.00 92.94 293 SER A CA 1
ATOM 2383 C C . SER A 1 293 ? 13.448 -10.286 -11.866 1.00 92.94 293 SER A C 1
ATOM 2385 O O . SER A 1 293 ? 13.074 -10.971 -10.903 1.00 92.94 293 SER A O 1
ATOM 2387 N N . PRO A 1 294 ? 13.885 -10.860 -13.001 1.00 90.88 294 PRO A N 1
ATOM 2388 C CA . PRO A 1 294 ? 14.034 -12.306 -13.126 1.00 90.88 294 PRO A CA 1
ATOM 2389 C C . PRO A 1 294 ? 14.983 -12.935 -12.098 1.00 90.88 294 PRO A C 1
ATOM 2391 O O . PRO A 1 294 ? 14.915 -14.138 -11.861 1.00 90.88 294 PRO A O 1
ATOM 2394 N N . THR A 1 295 ? 15.889 -12.154 -11.500 1.00 91.81 295 THR A N 1
ATOM 2395 C CA . THR A 1 295 ? 16.950 -12.664 -10.621 1.00 91.81 295 THR A CA 1
ATOM 2396 C C . THR A 1 295 ? 16.767 -12.299 -9.158 1.00 91.81 295 THR A C 1
ATOM 2398 O O . THR A 1 295 ? 17.333 -12.981 -8.308 1.00 91.81 295 THR A O 1
ATOM 2401 N N . SER A 1 296 ? 15.999 -11.261 -8.827 1.00 94.75 296 SER A N 1
ATOM 2402 C CA . SER A 1 296 ? 15.758 -10.904 -7.430 1.00 94.75 296 SER A CA 1
ATOM 2403 C C . SER A 1 296 ? 14.449 -10.155 -7.200 1.00 94.75 296 SER A C 1
ATOM 2405 O O . SER A 1 296 ? 13.842 -9.574 -8.098 1.00 94.75 296 SER A O 1
ATOM 2407 N N . THR A 1 297 ? 14.000 -10.180 -5.952 1.00 97.19 297 THR A N 1
ATOM 2408 C CA . THR A 1 297 ? 12.939 -9.328 -5.421 1.00 97.19 297 THR A CA 1
ATOM 2409 C C . THR A 1 297 ? 13.466 -8.646 -4.171 1.00 97.19 297 THR A C 1
ATOM 2411 O O . THR A 1 297 ? 13.955 -9.314 -3.264 1.00 97.19 297 THR A O 1
ATOM 2414 N N . ASN A 1 298 ? 13.352 -7.326 -4.117 1.00 98.00 298 ASN A N 1
ATOM 2415 C CA . ASN A 1 298 ? 13.783 -6.498 -3.001 1.00 98.00 298 ASN A CA 1
ATOM 2416 C C . ASN A 1 298 ? 12.584 -5.784 -2.393 1.00 98.00 298 ASN A C 1
ATOM 2418 O O . ASN A 1 298 ? 11.699 -5.328 -3.118 1.00 98.00 298 ASN A O 1
ATOM 2422 N N . LEU A 1 299 ? 12.591 -5.660 -1.071 1.00 98.69 299 LEU A N 1
ATOM 2423 C CA . LEU A 1 299 ? 11.628 -4.885 -0.305 1.00 98.69 299 LEU A CA 1
ATOM 2424 C C . LEU A 1 299 ? 12.336 -3.695 0.330 1.00 98.69 299 LEU A C 1
ATOM 2426 O O . LEU A 1 299 ? 13.337 -3.865 1.028 1.00 98.69 299 LEU A O 1
ATOM 2430 N N . TYR A 1 300 ? 11.759 -2.514 0.152 1.00 98.75 300 TYR A N 1
ATOM 2431 C CA . TYR A 1 300 ? 12.190 -1.290 0.804 1.00 98.75 300 TYR A CA 1
ATOM 2432 C C . TYR A 1 300 ? 11.053 -0.673 1.615 1.00 98.75 300 TYR A C 1
ATOM 2434 O O . TYR A 1 300 ? 9.894 -0.731 1.206 1.00 98.75 300 TYR A O 1
ATOM 2442 N N . LEU A 1 301 ? 11.395 -0.026 2.724 1.00 98.75 301 LEU A N 1
ATOM 2443 C CA . LEU A 1 301 ? 10.500 0.784 3.546 1.00 98.75 301 LEU A CA 1
ATOM 2444 C C . LEU A 1 301 ? 10.910 2.252 3.440 1.00 98.75 301 LEU A C 1
ATOM 2446 O O . LEU A 1 301 ? 12.070 2.590 3.661 1.00 98.75 301 LEU A O 1
ATOM 2450 N N . PHE A 1 302 ? 9.973 3.140 3.127 1.00 98.50 302 PHE A N 1
ATOM 2451 C CA . PHE A 1 302 ? 10.261 4.570 3.112 1.00 98.50 302 PHE A CA 1
ATOM 2452 C C . PHE A 1 302 ? 10.497 5.082 4.537 1.00 98.50 302 PHE A C 1
ATOM 2454 O O . PHE A 1 302 ? 9.698 4.802 5.429 1.00 98.50 302 PHE A O 1
ATOM 2461 N N . LYS A 1 303 ? 11.570 5.854 4.754 1.00 97.50 303 LYS A N 1
ATOM 2462 C CA . LYS A 1 303 ? 11.948 6.444 6.050 1.00 97.50 303 LYS A CA 1
ATOM 2463 C C . LYS A 1 303 ? 11.072 7.642 6.425 1.00 97.50 303 LYS A C 1
ATOM 2465 O O . LYS A 1 303 ? 11.558 8.757 6.605 1.00 97.50 303 LYS A O 1
ATOM 2470 N N . GLU A 1 304 ? 9.764 7.418 6.447 1.00 96.62 304 GLU A N 1
ATOM 2471 C CA . GLU A 1 304 ? 8.735 8.304 6.980 1.00 96.62 304 GLU A CA 1
ATOM 2472 C C . GLU A 1 304 ? 7.372 7.589 6.985 1.00 96.62 304 GLU A C 1
ATOM 2474 O O . GLU A 1 304 ? 7.146 6.659 6.206 1.00 96.62 304 GLU A O 1
ATOM 2479 N N . GLY A 1 305 ? 6.434 8.067 7.802 1.00 97.12 305 GLY A N 1
ATOM 2480 C CA . GLY A 1 305 ? 5.031 7.666 7.752 1.00 97.12 305 GLY A CA 1
ATOM 2481 C C . GLY A 1 305 ? 4.075 8.853 7.840 1.00 97.12 305 GLY A C 1
ATOM 2482 O O . GLY A 1 305 ? 4.479 10.006 7.971 1.00 97.12 305 GLY A O 1
ATOM 2483 N N . VAL A 1 306 ? 2.782 8.561 7.778 1.00 97.75 306 VAL A N 1
ATOM 2484 C CA . VAL A 1 306 ? 1.706 9.528 8.004 1.00 97.75 306 VAL A CA 1
ATOM 2485 C C . VAL A 1 306 ? 0.794 8.967 9.081 1.00 97.75 306 VAL A C 1
ATOM 2487 O O . VAL A 1 306 ? 0.234 7.885 8.913 1.00 97.75 306 VAL A O 1
ATOM 2490 N N . ILE A 1 307 ? 0.627 9.701 10.174 1.00 97.62 307 ILE A N 1
ATOM 2491 C CA . ILE A 1 307 ? -0.415 9.427 11.159 1.00 97.62 307 ILE A CA 1
ATOM 2492 C C . ILE A 1 307 ? -1.741 9.930 10.604 1.00 97.62 307 ILE A C 1
ATOM 2494 O O . ILE A 1 307 ? -1.832 11.062 10.123 1.00 97.62 307 ILE A O 1
ATOM 2498 N N . ARG A 1 308 ? -2.774 9.092 10.697 1.00 96.31 308 ARG A N 1
ATOM 2499 C CA . ARG A 1 308 ? -4.153 9.450 10.370 1.00 96.31 308 ARG A CA 1
ATOM 2500 C C . ARG A 1 308 ? -5.016 9.247 11.595 1.00 96.31 308 ARG A C 1
ATOM 2502 O O . ARG A 1 308 ? -5.157 8.111 12.041 1.00 96.31 308 ARG A O 1
ATOM 2509 N N . SER A 1 309 ? -5.572 10.321 12.144 1.00 96.19 309 SER A N 1
ATOM 2510 C CA . SER A 1 309 ? -6.460 10.210 13.297 1.00 96.19 309 SER A CA 1
ATOM 2511 C C . SER A 1 309 ? -7.931 10.320 12.914 1.00 96.19 309 SER A C 1
ATOM 2513 O O . SER A 1 309 ? -8.293 10.591 11.771 1.00 96.19 309 SER A O 1
ATOM 2515 N N . THR A 1 310 ? -8.796 10.115 13.897 1.00 96.38 310 THR A N 1
ATOM 2516 C CA . THR A 1 310 ? -10.199 10.518 13.842 1.00 96.38 310 THR A CA 1
ATOM 2517 C C . THR A 1 310 ? -10.359 12.013 14.128 1.00 96.38 310 THR A C 1
ATOM 2519 O O . THR A 1 310 ? -9.459 12.652 14.684 1.00 96.38 310 THR A O 1
ATOM 2522 N N . GLY A 1 311 ? -11.503 12.581 13.737 1.00 92.00 311 GLY A N 1
ATOM 2523 C CA . GLY A 1 311 ? -11.941 13.924 14.135 1.00 92.00 311 GLY A CA 1
ATOM 2524 C C . GLY A 1 311 ? -12.756 13.930 15.428 1.00 92.00 311 GLY A C 1
ATOM 2525 O O . GLY A 1 311 ? -12.762 14.926 16.144 1.00 92.00 311 GLY A O 1
ATOM 2526 N N . ALA A 1 312 ? -13.400 12.807 15.758 1.00 94.88 312 ALA A N 1
ATOM 2527 C CA . ALA A 1 312 ? -14.142 12.629 17.000 1.00 94.88 312 ALA A CA 1
ATOM 2528 C C . ALA A 1 312 ? -13.299 11.906 18.061 1.00 94.88 312 ALA A C 1
ATOM 2530 O O . ALA A 1 312 ? -12.484 11.029 17.742 1.00 94.88 312 ALA A O 1
ATOM 2531 N N . LYS A 1 313 ? -13.512 12.277 19.330 1.00 95.94 313 LYS A N 1
ATOM 2532 C CA . LYS A 1 313 ? -12.872 11.653 20.493 1.00 95.94 313 LYS A CA 1
ATOM 2533 C C . LYS A 1 313 ? -13.213 10.165 20.543 1.00 95.94 313 LYS A C 1
ATOM 2535 O O . LYS A 1 313 ? -14.371 9.795 20.393 1.00 95.94 313 LYS A O 1
ATOM 2540 N N . TYR A 1 314 ? -12.209 9.332 20.785 1.00 96.50 314 TYR A N 1
ATOM 2541 C CA . TYR A 1 314 ? -12.411 7.899 20.941 1.00 96.50 314 TYR A CA 1
ATOM 2542 C C . TYR A 1 314 ? -13.064 7.586 22.289 1.00 96.50 314 TYR A C 1
ATOM 2544 O O . TYR A 1 314 ? -12.553 7.969 23.346 1.00 96.50 314 TYR A O 1
ATOM 2552 N N . GLU A 1 315 ? -14.159 6.833 22.251 1.00 94.69 315 GLU A N 1
ATOM 2553 C CA . GLU A 1 315 ? -14.787 6.253 23.432 1.00 94.69 315 GLU A CA 1
ATOM 2554 C C . GLU A 1 315 ? -14.802 4.731 23.316 1.00 94.69 315 GLU A C 1
ATOM 2556 O O . GLU A 1 315 ? -15.232 4.158 22.313 1.00 94.69 315 GLU A O 1
ATOM 2561 N N . ARG A 1 316 ? -14.314 4.055 24.361 1.00 93.50 316 ARG A N 1
ATOM 2562 C CA . ARG A 1 316 ? -14.197 2.597 24.355 1.00 93.50 316 ARG A CA 1
ATOM 2563 C C . ARG A 1 316 ? -15.575 1.953 24.197 1.00 93.50 316 ARG A C 1
ATOM 2565 O O . ARG A 1 316 ? -16.530 2.311 24.882 1.00 93.50 316 ARG A O 1
ATOM 2572 N N . GLY A 1 317 ? -15.664 0.990 23.286 1.00 91.81 317 GLY A N 1
ATOM 2573 C CA . GLY A 1 317 ? -16.916 0.339 22.932 1.00 91.81 317 GLY A CA 1
ATOM 2574 C C . GLY A 1 317 ? -17.797 1.147 21.969 1.00 91.81 317 GLY A C 1
ATOM 2575 O O . GLY A 1 317 ? -18.807 0.616 21.522 1.00 91.81 317 GLY A O 1
ATOM 2576 N N . SER A 1 318 ? -17.498 2.400 21.638 1.00 94.00 318 SER A N 1
ATOM 2577 C CA . SER A 1 318 ? -18.365 3.183 20.753 1.00 94.00 318 SER A CA 1
ATOM 2578 C C . SER A 1 318 ? -18.491 2.544 19.368 1.00 94.00 318 SER A C 1
ATOM 2580 O O . SER A 1 318 ? -17.493 2.178 18.750 1.00 94.00 318 SER A O 1
ATOM 2582 N N . THR A 1 319 ? -19.719 2.432 18.862 1.00 94.75 319 THR A N 1
ATOM 2583 C CA . THR A 1 319 ? -20.004 2.026 17.475 1.00 94.75 319 THR A CA 1
ATOM 2584 C C . THR A 1 319 ? -20.162 3.234 16.547 1.00 94.75 319 THR A C 1
ATOM 2586 O O . THR A 1 319 ? -20.644 3.094 15.425 1.00 94.75 319 THR A O 1
ATOM 2589 N N . ASP A 1 320 ? -19.775 4.430 16.999 1.00 95.00 320 ASP A N 1
ATOM 2590 C CA . ASP A 1 320 ? -19.750 5.628 16.166 1.00 95.00 320 ASP A CA 1
ATOM 2591 C C . ASP A 1 320 ? -18.566 5.575 15.193 1.00 95.00 320 ASP A C 1
ATOM 2593 O O . ASP A 1 320 ? -17.393 5.649 15.566 1.00 95.00 320 ASP A O 1
ATOM 2597 N N . THR A 1 321 ? -18.890 5.484 13.908 1.00 94.19 321 THR A N 1
ATOM 2598 C CA . THR A 1 321 ? -17.910 5.433 12.819 1.00 94.19 321 THR A CA 1
ATOM 2599 C C . THR A 1 321 ? -16.946 6.625 12.798 1.00 94.19 321 THR A C 1
ATOM 2601 O O . THR A 1 321 ? -15.782 6.436 12.445 1.00 94.19 321 THR A O 1
ATOM 2604 N N . GLN A 1 322 ? -17.354 7.822 13.240 1.00 93.62 322 GLN A N 1
ATOM 2605 C CA . GLN A 1 322 ? -16.467 8.994 13.295 1.00 93.62 322 GLN A CA 1
ATOM 2606 C C . GLN A 1 322 ? -15.363 8.855 14.347 1.00 93.62 322 GLN A C 1
ATOM 2608 O O . GLN A 1 322 ? -14.287 9.429 14.176 1.00 93.62 322 GLN A O 1
ATOM 2613 N N . GLN A 1 323 ? -15.611 8.065 15.395 1.00 94.31 323 GLN A N 1
ATOM 2614 C CA . GLN A 1 323 ? -14.660 7.752 16.468 1.00 94.31 323 GLN A CA 1
ATOM 2615 C C . GLN A 1 323 ? -13.788 6.535 16.136 1.00 94.31 323 GLN A C 1
ATOM 2617 O O . GLN A 1 323 ? -12.761 6.314 16.777 1.00 94.31 323 GLN A O 1
ATOM 2622 N N . GLN A 1 324 ? -14.196 5.743 15.139 1.00 94.50 324 GLN A N 1
ATOM 2623 C CA . GLN A 1 324 ? -13.611 4.436 14.855 1.00 94.50 324 GLN A CA 1
ATOM 2624 C C . GLN A 1 324 ? -12.828 4.358 13.544 1.00 94.50 324 GLN A C 1
ATOM 2626 O O . GLN A 1 324 ? -11.852 3.608 13.456 1.00 94.50 324 GLN A O 1
ATOM 2631 N N . PHE A 1 325 ? -13.224 5.119 12.523 1.00 94.50 325 PHE A N 1
ATOM 2632 C CA . PHE A 1 325 ? -12.612 5.066 11.198 1.00 94.50 325 PHE A CA 1
ATOM 2633 C C . PHE A 1 325 ? -11.621 6.206 10.999 1.00 94.50 325 PHE A C 1
ATOM 2635 O O . PHE A 1 325 ? -11.999 7.358 10.845 1.00 94.50 325 PHE A O 1
ATOM 2642 N N . THR A 1 326 ? -10.343 5.878 10.889 1.00 93.69 326 THR A N 1
ATOM 2643 C CA . THR A 1 326 ? -9.240 6.827 10.654 1.00 93.69 326 THR A CA 1
ATOM 2644 C C . THR A 1 326 ? -9.029 7.167 9.171 1.00 93.69 326 THR A C 1
ATOM 2646 O O . THR A 1 326 ? -8.108 7.897 8.804 1.00 93.69 326 THR A O 1
ATOM 2649 N N . ASN A 1 327 ? -9.864 6.633 8.271 1.00 91.62 327 ASN A N 1
ATOM 2650 C CA . ASN A 1 327 ? -9.729 6.876 6.838 1.00 91.62 327 ASN A CA 1
ATOM 2651 C C . ASN A 1 327 ? -9.896 8.374 6.523 1.00 91.62 327 ASN A C 1
ATOM 2653 O O . ASN A 1 327 ? -10.958 8.949 6.741 1.00 91.62 327 ASN A O 1
ATOM 2657 N N . PHE A 1 328 ? -8.857 8.984 5.950 1.00 88.25 328 PHE A N 1
ATOM 2658 C CA . PHE A 1 328 ? -8.822 10.422 5.675 1.00 88.25 328 PHE A CA 1
ATOM 2659 C C . PHE A 1 328 ? -9.967 10.916 4.778 1.00 88.25 328 PHE A C 1
ATOM 2661 O O . PHE A 1 328 ? -10.525 11.975 5.039 1.00 88.25 328 PHE A O 1
ATOM 2668 N N . CYS A 1 329 ? -10.338 10.161 3.737 1.00 86.62 329 CYS A N 1
ATOM 2669 C CA . CYS A 1 329 ? -11.445 10.553 2.860 1.00 86.62 329 CYS A CA 1
ATOM 2670 C C . CYS A 1 329 ? -12.773 10.536 3.618 1.00 86.62 329 CYS A C 1
ATOM 2672 O O . CYS A 1 329 ? -13.530 11.490 3.516 1.00 86.62 329 CYS A O 1
ATOM 2674 N N . PHE A 1 330 ? -13.010 9.498 4.423 1.00 89.62 330 PHE A N 1
ATOM 2675 C CA . PHE A 1 330 ? -14.196 9.409 5.273 1.00 89.62 330 PHE A CA 1
ATOM 2676 C C . PHE A 1 330 ? -14.267 10.573 6.276 1.00 89.62 330 PHE A C 1
ATOM 2678 O O . PHE A 1 330 ? -15.296 11.227 6.387 1.00 89.62 330 PHE A O 1
ATOM 2685 N N . GLN A 1 331 ? -13.163 10.885 6.962 1.00 92.69 331 GLN A N 1
ATOM 2686 C CA . GLN A 1 331 ? -13.124 11.997 7.917 1.00 92.69 331 GLN A CA 1
ATOM 2687 C C . GLN A 1 331 ? -13.351 13.355 7.233 1.00 92.69 331 GLN A C 1
ATOM 2689 O O . GLN A 1 331 ? -14.088 14.177 7.767 1.00 92.69 331 GLN A O 1
ATOM 2694 N N . LYS A 1 332 ? -12.809 13.567 6.022 1.00 88.69 332 LYS A N 1
ATOM 2695 C CA . LYS A 1 332 ? -13.094 14.768 5.216 1.00 88.69 332 LYS A CA 1
ATOM 2696 C C . LYS A 1 332 ? -14.534 14.850 4.712 1.00 88.69 332 LYS A C 1
ATOM 2698 O O . LYS A 1 332 ? -15.066 15.947 4.605 1.00 88.69 332 LYS A O 1
ATOM 2703 N N . GLU A 1 333 ? -15.158 13.721 4.383 1.00 89.50 333 GLU A N 1
ATOM 2704 C CA . GLU A 1 333 ? -16.577 13.684 4.001 1.00 89.50 333 GLU A CA 1
ATOM 2705 C C . GLU A 1 333 ? -17.481 14.086 5.178 1.00 89.50 333 GLU A C 1
ATOM 2707 O O . GLU A 1 333 ? -18.467 14.788 4.970 1.00 89.50 333 GLU A O 1
ATOM 2712 N N . MET A 1 334 ? -17.128 13.689 6.407 1.00 89.00 334 MET A N 1
ATOM 2713 C CA . MET A 1 334 ? -17.873 14.049 7.623 1.00 89.00 334 MET A CA 1
ATOM 2714 C C . MET A 1 334 ? -17.596 15.484 8.084 1.00 89.00 334 MET A C 1
ATOM 2716 O O . MET A 1 334 ? -18.507 16.183 8.524 1.00 89.00 334 MET A O 1
ATOM 2720 N N . ASN A 1 335 ? -16.345 15.932 7.974 1.00 89.75 335 ASN A N 1
ATOM 2721 C CA . ASN A 1 335 ? -15.923 17.291 8.281 1.00 89.75 335 ASN A CA 1
ATOM 2722 C C . ASN A 1 335 ? -14.936 17.792 7.205 1.00 89.75 335 ASN A C 1
ATOM 2724 O O . ASN A 1 335 ? -13.760 17.426 7.243 1.00 89.75 335 ASN A O 1
ATOM 2728 N N . PRO A 1 336 ? -15.364 18.659 6.268 1.00 86.88 336 PRO A N 1
ATOM 2729 C CA . PRO A 1 336 ? -14.495 19.187 5.211 1.00 86.88 336 PRO A CA 1
ATOM 2730 C C . PRO A 1 336 ? -13.244 19.930 5.709 1.00 86.88 336 PRO A C 1
ATOM 2732 O O . PRO A 1 336 ? -12.230 19.945 5.008 1.00 86.88 336 PRO A O 1
ATOM 2735 N N . GLU A 1 337 ? -13.294 20.494 6.921 1.00 85.25 337 GLU A N 1
ATOM 2736 C CA . GLU A 1 337 ? -12.178 21.181 7.589 1.00 85.25 337 GLU A CA 1
ATOM 2737 C C . GLU A 1 337 ? -11.242 20.211 8.335 1.00 85.25 337 GLU A C 1
ATOM 2739 O O . GLU A 1 337 ? -10.334 20.626 9.050 1.00 85.25 337 GLU A O 1
ATOM 2744 N N . PHE A 1 338 ? -11.449 18.897 8.200 1.00 84.69 338 PHE A N 1
ATOM 2745 C CA . PHE A 1 338 ? -10.625 17.894 8.860 1.00 84.69 338 PHE A CA 1
ATOM 2746 C C . PHE A 1 338 ? -9.180 17.891 8.334 1.00 84.69 338 PHE A C 1
ATOM 2748 O O . PHE A 1 338 ? -8.913 17.562 7.171 1.00 84.69 338 PHE A O 1
ATOM 2755 N N . GLU A 1 339 ? -8.236 18.176 9.233 1.00 82.62 339 GLU A N 1
ATOM 2756 C CA . GLU A 1 339 ? -6.798 18.237 8.943 1.00 82.62 339 GLU A CA 1
ATOM 2757 C C . GLU A 1 339 ? -5.931 17.422 9.918 1.00 82.62 339 GLU A C 1
ATOM 2759 O O . GLU A 1 339 ? -4.709 17.549 9.888 1.00 82.62 339 GLU A O 1
ATOM 2764 N N . ASN A 1 340 ? -6.512 16.540 10.748 1.00 85.69 340 ASN A N 1
ATOM 2765 C CA . ASN A 1 340 ? -5.750 15.750 11.733 1.00 85.69 340 ASN A CA 1
ATOM 2766 C C . ASN A 1 340 ? -5.013 14.558 11.092 1.00 85.69 340 ASN A C 1
ATOM 2768 O O . ASN A 1 340 ? -5.233 13.382 11.400 1.00 85.69 340 ASN A O 1
ATOM 2772 N N . ILE A 1 341 ? -4.118 14.884 10.171 1.00 93.75 341 ILE A N 1
ATOM 2773 C CA . ILE A 1 341 ? -3.119 13.999 9.598 1.00 93.75 341 ILE A CA 1
ATOM 2774 C C . ILE A 1 341 ? -1.765 14.694 9.701 1.00 93.75 341 ILE A C 1
ATOM 2776 O O . ILE A 1 341 ? -1.646 15.886 9.426 1.00 93.75 341 ILE A O 1
ATOM 2780 N N . LEU A 1 342 ? -0.737 13.964 10.116 1.00 95.38 342 LEU A N 1
ATOM 2781 C CA . LEU A 1 342 ? 0.577 14.546 10.379 1.00 95.38 342 LEU A CA 1
ATOM 2782 C C . LEU A 1 342 ? 1.707 13.587 9.990 1.00 95.38 342 LEU A C 1
ATOM 2784 O O . LEU A 1 342 ? 1.495 12.371 9.960 1.00 95.38 342 LEU A O 1
ATOM 2788 N N . PRO A 1 343 ? 2.906 14.107 9.682 1.00 97.31 343 PRO A N 1
ATOM 2789 C CA . PRO A 1 343 ? 4.114 13.298 9.577 1.00 97.31 343 PRO A CA 1
ATOM 2790 C C . PRO A 1 343 ? 4.323 12.425 10.821 1.00 97.31 343 PRO A C 1
ATOM 2792 O O . PRO A 1 343 ? 4.155 12.894 11.946 1.00 97.31 343 PRO A O 1
ATOM 2795 N N . LEU A 1 344 ? 4.736 11.169 10.638 1.00 97.62 344 LEU A N 1
ATOM 2796 C CA . LEU A 1 344 ? 5.043 10.278 11.762 1.00 97.62 344 LEU A CA 1
ATOM 2797 C C . LEU A 1 344 ? 6.177 10.847 12.622 1.00 97.62 344 LEU A C 1
ATOM 2799 O O . LEU A 1 344 ? 6.077 10.798 13.846 1.00 97.62 344 LEU A O 1
ATOM 2803 N N . ARG A 1 345 ? 7.205 11.443 12.001 1.00 96.75 345 ARG A N 1
ATOM 2804 C CA . ARG A 1 345 ? 8.332 12.085 12.709 1.00 96.75 345 ARG A CA 1
ATOM 2805 C C . ARG A 1 345 ? 7.915 13.139 13.742 1.00 96.75 345 ARG A C 1
ATOM 2807 O O . ARG A 1 345 ? 8.644 13.361 14.704 1.00 96.75 345 ARG A O 1
ATOM 2814 N N . ASP A 1 346 ? 6.772 13.800 13.535 1.00 96.25 346 ASP A N 1
ATOM 2815 C CA . ASP A 1 346 ? 6.308 14.884 14.408 1.00 96.25 346 ASP A CA 1
ATOM 2816 C C . ASP A 1 346 ? 5.797 14.323 15.749 1.00 96.25 346 ASP A C 1
ATOM 2818 O O . ASP A 1 346 ? 5.845 15.004 16.771 1.00 96.25 346 ASP A O 1
ATOM 2822 N N . TRP A 1 347 ? 5.353 13.061 15.760 1.00 96.44 347 TRP A N 1
ATOM 2823 C CA . TRP A 1 347 ? 4.922 12.336 16.957 1.00 96.44 347 TRP A CA 1
ATOM 2824 C C . TRP A 1 347 ? 6.014 11.390 17.487 1.00 96.44 347 TRP A C 1
ATOM 2826 O O . TRP A 1 347 ? 6.300 11.370 18.683 1.00 96.44 347 TRP A O 1
ATOM 2836 N N . ASP A 1 348 ? 6.686 10.650 16.602 1.00 96.56 348 ASP A N 1
ATOM 2837 C CA . ASP A 1 348 ? 7.750 9.693 16.929 1.00 96.56 348 ASP A CA 1
ATOM 2838 C C . ASP A 1 348 ? 9.145 10.333 16.861 1.00 96.56 348 ASP A C 1
ATOM 2840 O O . ASP A 1 348 ? 10.025 9.900 16.122 1.00 96.56 348 ASP A O 1
ATOM 2844 N N . THR A 1 349 ? 9.368 11.374 17.664 1.00 94.19 349 THR A N 1
ATOM 2845 C CA . THR A 1 349 ? 10.599 12.199 17.633 1.00 94.19 349 THR A CA 1
ATOM 2846 C C . THR A 1 349 ? 11.915 11.440 17.875 1.00 94.19 349 THR A C 1
ATOM 2848 O O . THR A 1 349 ? 12.992 11.975 17.618 1.00 94.19 349 THR A O 1
ATOM 2851 N N . GLN A 1 350 ? 11.854 10.207 18.390 1.00 95.25 350 GLN A N 1
ATOM 2852 C CA . GLN A 1 350 ? 13.015 9.350 18.674 1.00 95.25 350 GLN A CA 1
ATOM 2853 C C . GLN A 1 350 ? 13.134 8.153 17.710 1.00 95.25 350 GLN A C 1
ATOM 2855 O O . GLN A 1 350 ? 13.956 7.262 17.951 1.00 95.25 350 GLN A O 1
ATOM 2860 N N . ASP A 1 351 ? 12.307 8.097 16.660 1.00 95.69 351 ASP A N 1
ATOM 2861 C CA . ASP A 1 351 ? 12.195 6.987 15.701 1.00 95.69 351 ASP A CA 1
ATOM 2862 C C . ASP A 1 351 ? 11.951 5.613 16.363 1.00 95.69 351 ASP A C 1
ATOM 2864 O O . ASP A 1 351 ? 12.298 4.561 15.810 1.00 95.69 351 ASP A O 1
ATOM 2868 N N . LYS A 1 352 ? 11.411 5.583 17.589 1.00 96.81 352 LYS A N 1
ATOM 2869 C CA . LYS A 1 352 ? 11.202 4.334 18.336 1.00 96.81 352 LYS A CA 1
ATOM 2870 C C . LYS A 1 352 ? 10.111 3.512 17.673 1.00 96.81 352 LYS A C 1
ATOM 2872 O O . LYS A 1 352 ? 10.290 2.317 17.448 1.00 96.81 352 LYS A O 1
ATOM 2877 N N . THR A 1 353 ? 9.001 4.154 17.339 1.00 97.62 353 THR A N 1
ATOM 2878 C CA . THR A 1 353 ? 7.867 3.510 16.676 1.00 97.62 353 THR A CA 1
ATOM 2879 C C . THR A 1 353 ? 8.232 3.106 15.256 1.00 97.62 353 THR A C 1
ATOM 2881 O O . THR A 1 353 ? 7.963 1.976 14.854 1.00 97.62 353 THR A O 1
ATOM 2884 N N . PHE A 1 354 ? 8.917 3.977 14.517 1.00 98.25 354 PHE A N 1
ATOM 2885 C CA . PHE A 1 354 ? 9.351 3.695 13.157 1.00 98.25 354 PHE A CA 1
ATOM 2886 C C . PHE A 1 354 ? 10.274 2.470 13.092 1.00 98.25 354 PHE A C 1
ATOM 2888 O O . PHE A 1 354 ? 10.059 1.590 12.261 1.00 98.25 354 PHE A O 1
ATOM 2895 N N . LYS A 1 355 ? 11.246 2.338 14.006 1.00 98.19 355 LYS A N 1
ATOM 2896 C CA . LYS A 1 355 ? 12.115 1.146 14.082 1.00 98.19 355 LYS A CA 1
ATOM 2897 C C . LYS A 1 355 ? 11.334 -0.138 14.357 1.00 98.19 355 LYS A C 1
ATOM 2899 O O . LYS A 1 355 ? 11.639 -1.176 13.774 1.00 98.19 355 LYS A O 1
ATOM 2904 N N . ARG A 1 356 ? 10.311 -0.072 15.212 1.00 98.19 356 ARG A N 1
ATOM 2905 C CA . ARG A 1 356 ? 9.425 -1.215 15.483 1.00 98.19 356 ARG A CA 1
ATOM 2906 C C . ARG A 1 356 ? 8.597 -1.586 14.253 1.00 98.19 356 ARG A C 1
ATOM 2908 O O . ARG A 1 356 ? 8.474 -2.766 13.948 1.00 98.19 356 ARG A O 1
ATOM 2915 N N . ILE A 1 357 ? 8.098 -0.597 13.508 1.00 98.69 357 ILE A N 1
ATOM 2916 C CA . ILE A 1 357 ? 7.424 -0.821 12.221 1.00 98.69 357 ILE A CA 1
ATOM 2917 C C . ILE A 1 357 ? 8.391 -1.439 11.207 1.00 98.69 357 ILE A C 1
ATOM 2919 O O . ILE A 1 357 ? 8.020 -2.386 10.524 1.00 98.69 357 ILE A O 1
ATOM 2923 N N . GLN A 1 358 ? 9.637 -0.967 11.127 1.00 98.62 358 GLN A N 1
ATOM 2924 C CA . GLN A 1 358 ? 10.651 -1.548 10.245 1.00 98.62 358 GLN A CA 1
ATOM 2925 C C . GLN A 1 358 ? 10.888 -3.030 10.555 1.00 98.62 358 GLN A C 1
ATOM 2927 O O . GLN A 1 358 ? 10.890 -3.851 9.638 1.00 98.62 358 GLN A O 1
ATOM 2932 N N . GLN A 1 359 ? 11.042 -3.382 11.834 1.00 98.31 359 GLN A N 1
ATOM 2933 C CA . GLN A 1 359 ? 11.168 -4.775 12.255 1.00 98.31 359 GLN A CA 1
ATOM 2934 C C . GLN A 1 359 ? 9.923 -5.593 11.876 1.00 98.31 359 GLN A C 1
ATOM 2936 O O . GLN A 1 359 ? 10.055 -6.655 11.265 1.00 98.31 359 GLN A O 1
ATOM 2941 N N . ALA A 1 360 ? 8.726 -5.065 12.149 1.00 98.38 360 ALA A N 1
ATOM 2942 C CA . ALA A 1 360 ? 7.468 -5.710 11.788 1.00 98.38 360 ALA A CA 1
ATOM 2943 C C . ALA A 1 360 ? 7.359 -5.966 10.281 1.00 98.38 360 ALA A C 1
ATOM 2945 O O . ALA A 1 360 ? 6.974 -7.054 9.862 1.00 98.38 360 ALA A O 1
ATOM 2946 N N . VAL A 1 361 ? 7.751 -4.998 9.449 1.00 98.56 361 VAL A N 1
ATOM 2947 C CA . VAL A 1 361 ? 7.786 -5.145 7.989 1.00 98.56 361 VAL A CA 1
ATOM 2948 C C . VAL A 1 361 ? 8.726 -6.283 7.580 1.00 98.56 361 VAL A C 1
ATOM 2950 O O . VAL A 1 361 ? 8.325 -7.134 6.788 1.00 98.56 361 VAL A O 1
ATOM 2953 N N . CYS A 1 362 ? 9.936 -6.369 8.137 1.00 98.19 362 CYS A N 1
ATOM 2954 C CA . CYS A 1 362 ? 10.844 -7.479 7.836 1.00 98.19 362 CYS A CA 1
ATOM 2955 C C . CYS A 1 362 ? 10.237 -8.843 8.211 1.00 98.19 362 CYS A C 1
ATOM 2957 O O . CYS A 1 362 ? 10.255 -9.776 7.406 1.00 98.19 362 CYS A O 1
ATOM 2959 N N . GLU A 1 363 ? 9.660 -8.967 9.404 1.00 97.44 363 GLU A N 1
ATOM 2960 C CA . GLU A 1 363 ? 9.086 -10.226 9.896 1.00 97.44 363 GLU A CA 1
ATOM 2961 C C . GLU A 1 363 ? 7.837 -10.648 9.110 1.00 97.44 363 GLU A C 1
ATOM 2963 O O . GLU A 1 363 ? 7.720 -11.804 8.696 1.00 97.44 363 GLU A O 1
ATOM 2968 N N . ILE A 1 364 ? 6.930 -9.706 8.837 1.00 97.00 364 ILE A N 1
ATOM 2969 C CA . ILE A 1 364 ? 5.721 -9.940 8.040 1.00 97.00 364 ILE A CA 1
ATOM 2970 C C . ILE A 1 364 ? 6.115 -10.420 6.646 1.00 97.00 364 ILE A C 1
ATOM 2972 O O . ILE A 1 364 ? 5.690 -11.494 6.213 1.00 97.00 364 ILE A O 1
ATOM 2976 N N . PHE A 1 365 ? 6.945 -9.648 5.942 1.00 96.88 365 PHE A N 1
ATOM 2977 C CA . PHE A 1 365 ? 7.204 -9.887 4.528 1.00 96.88 365 PHE A CA 1
ATOM 2978 C C . PHE A 1 365 ? 8.166 -11.039 4.260 1.00 96.88 365 PHE A C 1
ATOM 2980 O O . PHE A 1 365 ? 8.089 -11.613 3.176 1.00 96.88 365 PHE A O 1
ATOM 2987 N N . THR A 1 366 ? 8.953 -11.488 5.242 1.00 95.31 366 THR A N 1
ATOM 2988 C CA . THR A 1 366 ? 9.728 -12.739 5.129 1.00 95.31 366 THR A CA 1
ATOM 2989 C C . THR A 1 366 ? 8.840 -13.922 4.715 1.00 95.31 366 THR A C 1
ATOM 2991 O O . THR A 1 366 ? 9.248 -14.735 3.886 1.00 95.31 366 THR A O 1
ATOM 2994 N N . ASN A 1 367 ? 7.590 -13.974 5.191 1.00 90.00 367 ASN A N 1
ATOM 2995 C CA . ASN A 1 367 ? 6.632 -15.029 4.837 1.00 90.00 367 ASN A CA 1
ATOM 2996 C C . ASN A 1 367 ? 5.999 -14.854 3.444 1.00 90.00 367 ASN A C 1
ATOM 2998 O O . ASN A 1 367 ? 5.553 -15.829 2.835 1.00 90.00 367 ASN A O 1
ATOM 3002 N N . PHE A 1 368 ? 5.957 -13.627 2.920 1.00 92.31 368 PHE A N 1
ATOM 3003 C CA . PHE A 1 368 ? 5.396 -13.334 1.599 1.00 92.31 368 PHE A CA 1
ATOM 3004 C C . PHE A 1 368 ? 6.422 -13.510 0.483 1.00 92.31 368 PHE A C 1
ATOM 3006 O O . PHE A 1 368 ? 6.076 -14.039 -0.572 1.00 92.31 368 PHE A O 1
ATOM 3013 N N . MET A 1 369 ? 7.682 -13.122 0.716 1.00 93.69 369 MET A N 1
ATOM 3014 C CA . MET A 1 369 ? 8.747 -13.116 -0.296 1.00 93.69 369 MET A CA 1
ATOM 3015 C C . MET A 1 369 ? 8.824 -14.412 -1.128 1.00 93.69 369 MET A C 1
ATOM 3017 O O . MET A 1 369 ? 8.947 -14.292 -2.349 1.00 93.69 369 MET A O 1
ATOM 3021 N N . PRO A 1 370 ? 8.688 -15.634 -0.560 1.00 92.56 370 PRO A N 1
ATOM 3022 C CA . PRO A 1 370 ? 8.709 -16.892 -1.318 1.00 92.56 370 PRO A CA 1
ATOM 3023 C C . PRO A 1 370 ? 7.596 -17.060 -2.367 1.00 92.56 370 PRO A C 1
ATOM 3025 O O . PRO A 1 370 ? 7.752 -17.801 -3.342 1.00 92.56 370 PRO A O 1
ATOM 3028 N N . ARG A 1 371 ? 6.469 -16.372 -2.177 1.00 91.94 371 ARG A N 1
ATOM 3029 C CA . ARG A 1 371 ? 5.247 -16.503 -2.985 1.00 91.94 371 ARG A CA 1
ATOM 3030 C C . ARG A 1 371 ? 5.073 -15.359 -3.985 1.00 91.94 371 ARG A C 1
ATOM 3032 O O . ARG A 1 371 ? 4.165 -15.405 -4.807 1.00 91.94 371 ARG A O 1
ATOM 3039 N N . LEU A 1 372 ? 5.945 -14.353 -3.929 1.00 93.00 372 LEU A N 1
ATOM 3040 C CA . LEU A 1 372 ? 5.933 -13.209 -4.833 1.00 93.00 372 LEU A CA 1
ATOM 3041 C C . LEU A 1 372 ? 6.861 -13.428 -6.036 1.00 93.00 372 LEU A C 1
ATOM 3043 O O . LEU A 1 372 ? 7.876 -14.118 -5.938 1.00 93.00 372 LEU A O 1
ATOM 3047 N N . ASN A 1 373 ? 6.493 -12.812 -7.163 1.00 92.56 373 ASN A N 1
ATOM 3048 C CA . ASN A 1 373 ? 7.236 -12.785 -8.430 1.00 92.56 373 ASN A CA 1
ATOM 3049 C C . ASN A 1 373 ? 7.720 -14.153 -8.956 1.00 92.56 373 ASN A C 1
ATOM 3051 O O . ASN A 1 373 ? 8.826 -14.266 -9.478 1.00 92.56 373 ASN A O 1
ATOM 3055 N N . GLN A 1 374 ? 6.902 -15.201 -8.844 1.00 89.31 374 GLN A N 1
ATOM 3056 C CA . GLN A 1 374 ? 7.304 -16.566 -9.223 1.00 89.31 374 GLN A CA 1
ATOM 3057 C C . GLN A 1 374 ? 7.649 -16.738 -10.712 1.00 89.31 374 GLN A C 1
ATOM 3059 O O . GLN A 1 374 ? 8.411 -17.634 -11.058 1.00 89.31 374 GLN A O 1
ATOM 3064 N N . LEU A 1 375 ? 7.120 -15.871 -11.579 1.00 87.56 375 LEU A N 1
ATOM 3065 C CA . LEU A 1 375 ? 7.405 -15.876 -13.016 1.00 87.56 375 LEU A CA 1
ATOM 3066 C C . LEU A 1 375 ? 8.624 -15.038 -13.414 1.00 87.56 375 LEU A C 1
ATOM 3068 O O . LEU A 1 375 ? 8.936 -14.945 -14.596 1.00 87.56 375 LEU A O 1
ATOM 3072 N N . GLY A 1 376 ? 9.317 -14.425 -12.449 1.00 88.56 376 GLY A N 1
ATOM 3073 C CA . GLY A 1 376 ? 10.534 -13.670 -12.730 1.00 88.56 376 GLY A CA 1
ATOM 3074 C C . GLY A 1 376 ? 10.294 -12.447 -13.612 1.00 88.56 376 GLY A C 1
ATOM 3075 O O . GLY A 1 376 ? 11.132 -12.114 -14.443 1.00 88.56 376 GLY A O 1
ATOM 3076 N N . HIS A 1 377 ? 9.160 -11.765 -13.450 1.00 90.56 377 HIS A N 1
ATOM 3077 C CA . HIS A 1 377 ? 8.943 -10.496 -14.135 1.00 90.56 377 HIS A CA 1
ATOM 3078 C C . HIS A 1 377 ? 9.875 -9.414 -13.590 1.00 90.56 377 HIS A C 1
ATOM 3080 O O . HIS A 1 377 ? 10.509 -9.589 -12.545 1.00 90.56 377 HIS A O 1
ATOM 3086 N N . GLN A 1 378 ? 9.898 -8.265 -14.265 1.00 92.38 378 GLN A N 1
ATOM 3087 C CA . GLN A 1 378 ? 10.579 -7.073 -13.778 1.00 92.38 378 GLN A CA 1
ATOM 3088 C C . GLN A 1 378 ? 9.643 -5.884 -13.609 1.00 92.38 378 GLN A C 1
ATOM 3090 O O . GLN A 1 378 ? 8.650 -5.729 -14.327 1.00 92.38 378 GLN A O 1
ATOM 3095 N N . GLY A 1 379 ? 9.969 -5.036 -12.647 1.00 93.62 379 GLY A N 1
ATOM 3096 C CA . GLY A 1 379 ? 9.145 -3.893 -12.327 1.00 93.62 379 GLY A CA 1
ATOM 3097 C C . GLY A 1 379 ? 9.332 -3.402 -10.910 1.00 93.62 379 GLY A C 1
ATOM 3098 O O . GLY A 1 379 ? 10.287 -3.743 -10.207 1.00 93.62 379 GLY A O 1
ATOM 3099 N N . TYR A 1 380 ? 8.377 -2.585 -10.501 1.00 94.69 380 TYR A N 1
ATOM 3100 C CA . TYR A 1 380 ? 8.300 -2.070 -9.150 1.00 94.69 380 TYR A CA 1
ATOM 3101 C C . TYR A 1 380 ? 6.848 -1.944 -8.711 1.00 94.69 380 TYR A C 1
ATOM 3103 O O . TYR A 1 380 ? 5.964 -1.771 -9.541 1.00 94.69 380 TYR A O 1
ATOM 3111 N N . THR A 1 381 ? 6.578 -2.015 -7.411 1.00 93.88 381 THR A N 1
ATOM 3112 C CA . THR A 1 381 ? 5.221 -1.829 -6.878 1.00 93.88 381 THR A CA 1
ATOM 3113 C C . THR A 1 381 ? 5.262 -1.127 -5.544 1.00 93.88 381 THR A C 1
ATOM 3115 O O . THR A 1 381 ? 6.029 -1.512 -4.665 1.00 93.88 381 THR A O 1
ATOM 3118 N N . ILE A 1 382 ? 4.409 -0.121 -5.382 1.00 94.56 382 ILE A N 1
ATOM 3119 C CA . ILE A 1 382 ? 4.273 0.615 -4.129 1.00 94.56 382 ILE A CA 1
ATOM 3120 C C . ILE A 1 382 ? 3.019 0.139 -3.411 1.00 94.56 382 ILE A C 1
ATOM 3122 O O . ILE A 1 382 ? 1.933 0.118 -3.997 1.00 94.56 382 ILE A O 1
ATOM 3126 N N . PHE A 1 383 ? 3.161 -0.152 -2.123 1.00 96.00 383 PHE A N 1
ATOM 3127 C CA . PHE A 1 383 ? 2.032 -0.403 -1.237 1.00 96.00 383 PHE A CA 1
ATOM 3128 C C . PHE A 1 383 ? 2.041 0.569 -0.061 1.00 96.00 383 PHE A C 1
ATOM 3130 O O . PHE A 1 383 ? 3.095 1.023 0.386 1.00 96.00 383 PHE A O 1
ATOM 3137 N N . GLY A 1 384 ? 0.852 0.879 0.449 1.00 97.00 384 GLY A N 1
ATOM 3138 C CA . GLY A 1 384 ? 0.686 1.512 1.754 1.00 97.00 384 GLY A CA 1
ATOM 3139 C C . GLY A 1 384 ? 0.341 0.462 2.797 1.00 97.00 384 GLY A C 1
ATOM 3140 O O . GLY A 1 384 ? -0.575 -0.320 2.571 1.00 97.00 384 GLY A O 1
ATOM 3141 N N . LEU A 1 385 ? 1.046 0.446 3.920 1.00 98.19 385 LEU A N 1
ATOM 3142 C CA . LEU A 1 385 ? 0.721 -0.404 5.062 1.00 98.19 385 LEU A CA 1
ATOM 3143 C C . LEU A 1 385 ? 0.052 0.431 6.139 1.00 98.19 385 LEU A C 1
ATOM 3145 O O . LEU A 1 385 ? 0.526 1.528 6.434 1.00 98.19 385 LEU A O 1
ATOM 3149 N N . ASP A 1 386 ? -1.010 -0.108 6.724 1.00 97.88 386 ASP A N 1
ATOM 3150 C CA . ASP A 1 386 ? -1.805 0.569 7.743 1.00 97.88 386 ASP A CA 1
ATOM 3151 C C . ASP A 1 386 ? -1.583 -0.151 9.066 1.00 97.88 386 ASP A C 1
ATOM 3153 O O . ASP A 1 386 ? -2.075 -1.263 9.254 1.00 97.88 386 ASP A O 1
ATOM 3157 N N . PHE A 1 387 ? -0.829 0.459 9.975 1.00 98.50 387 PHE A N 1
ATOM 3158 C CA . PHE A 1 387 ? -0.566 -0.101 11.295 1.00 98.50 387 PHE A CA 1
ATOM 3159 C C . PHE A 1 387 ? -1.418 0.571 12.364 1.00 98.50 387 PHE A C 1
ATOM 3161 O O . PHE A 1 387 ? -1.510 1.794 12.420 1.00 98.50 387 PHE A O 1
ATOM 3168 N N . LEU A 1 388 ? -1.977 -0.235 13.258 1.00 98.19 388 LEU A N 1
ATOM 3169 C CA . LEU A 1 388 ? -2.548 0.216 14.519 1.00 98.19 388 LEU A CA 1
ATOM 3170 C C . LEU A 1 388 ? -1.590 -0.136 15.655 1.00 98.19 388 LEU A C 1
ATOM 3172 O O . LEU A 1 388 ? -1.022 -1.228 15.666 1.00 98.19 388 LEU A O 1
ATOM 3176 N N . ILE A 1 389 ? -1.441 0.769 16.617 1.00 98.12 389 ILE A N 1
ATOM 3177 C CA . ILE A 1 389 ? -0.783 0.481 17.892 1.00 98.12 389 ILE A CA 1
ATOM 3178 C C . ILE A 1 389 ? -1.884 0.365 18.937 1.00 98.12 389 ILE A C 1
ATOM 3180 O O . ILE A 1 389 ? -2.727 1.258 19.027 1.00 98.12 389 ILE A O 1
ATOM 3184 N N . ASP A 1 390 ? -1.908 -0.728 19.691 1.00 96.12 390 ASP A N 1
ATOM 3185 C CA . ASP A 1 390 ? -2.865 -0.892 20.785 1.00 96.12 390 ASP A CA 1
ATOM 3186 C C . ASP A 1 390 ? -2.371 -0.255 22.097 1.00 96.12 390 ASP A C 1
ATOM 3188 O O . ASP A 1 390 ? -1.248 0.240 22.193 1.00 96.12 390 ASP A O 1
ATOM 3192 N N . GLU A 1 391 ? -3.225 -0.226 23.119 1.00 94.88 391 GLU A N 1
ATOM 3193 C CA . GLU A 1 391 ? -2.904 0.348 24.434 1.00 94.88 391 GLU A CA 1
ATOM 3194 C C . GLU A 1 391 ? -1.783 -0.392 25.184 1.00 94.88 391 GLU A C 1
ATOM 3196 O O . GLU A 1 391 ? -1.182 0.167 26.099 1.00 94.88 391 GLU A O 1
ATOM 3201 N N . LEU A 1 392 ? -1.479 -1.631 24.782 1.00 94.81 392 LEU A N 1
ATOM 3202 C CA . LEU A 1 392 ? -0.338 -2.417 25.265 1.00 94.81 392 LEU A CA 1
ATOM 3203 C C . LEU A 1 392 ? 0.912 -2.178 24.404 1.00 94.81 392 LEU A C 1
ATOM 3205 O O . LEU A 1 392 ? 1.883 -2.932 24.466 1.00 94.81 392 LEU A O 1
ATOM 3209 N N . GLU A 1 393 ? 0.866 -1.133 23.580 1.00 95.12 393 GLU A N 1
ATOM 3210 C CA . GLU A 1 393 ? 1.857 -0.732 22.598 1.00 95.12 393 GLU A CA 1
ATOM 3211 C C . GLU A 1 393 ? 2.126 -1.768 21.502 1.00 95.12 393 GLU A C 1
ATOM 3213 O O . GLU A 1 393 ? 3.097 -1.606 20.766 1.00 95.12 393 GLU A O 1
ATOM 3218 N N . LYS A 1 394 ? 1.317 -2.817 21.326 1.00 96.75 394 LYS A N 1
ATOM 3219 C CA . LYS A 1 394 ? 1.535 -3.840 20.294 1.00 96.75 394 LYS A CA 1
ATOM 3220 C C . LYS A 1 394 ? 1.123 -3.324 18.912 1.00 96.75 394 LYS A C 1
ATOM 3222 O O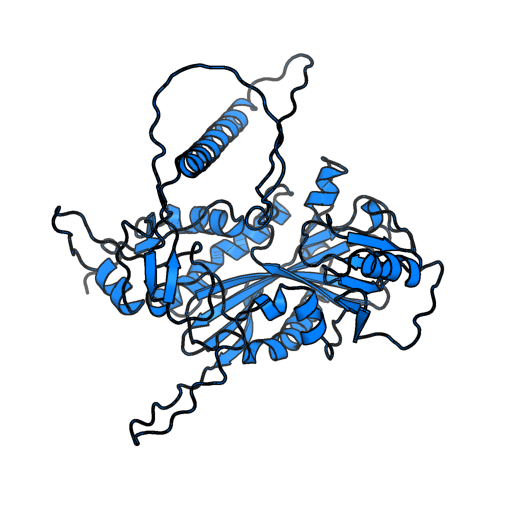 . LYS A 1 394 ? 0.102 -2.659 18.756 1.00 96.75 394 LYS A O 1
ATOM 3227 N N . LEU A 1 395 ? 1.931 -3.649 17.900 1.00 98.12 395 LEU A N 1
ATOM 3228 C CA . LEU A 1 395 ? 1.661 -3.319 16.500 1.00 98.12 395 LEU A CA 1
ATOM 3229 C C . LEU A 1 395 ? 0.743 -4.360 15.859 1.00 98.12 395 LEU A C 1
ATOM 3231 O O . LEU A 1 395 ? 0.988 -5.560 15.972 1.00 98.12 395 LEU A O 1
ATOM 3235 N N . HIS A 1 396 ? -0.242 -3.883 15.106 1.00 97.75 396 HIS A N 1
ATOM 3236 C CA . HIS A 1 396 ? -1.155 -4.704 14.319 1.00 97.75 396 HIS A CA 1
ATOM 3237 C C . HIS A 1 396 ? -1.235 -4.180 12.889 1.00 97.75 396 HIS A C 1
ATOM 3239 O O . HIS A 1 396 ? -1.478 -2.991 12.683 1.00 97.75 396 HIS A O 1
ATOM 3245 N N . LEU A 1 397 ? -1.058 -5.050 11.896 1.00 97.81 397 LEU A N 1
ATOM 3246 C CA . LEU A 1 397 ? -1.253 -4.693 10.491 1.00 97.81 397 LEU A CA 1
ATOM 3247 C C . LEU A 1 397 ? -2.746 -4.788 10.152 1.00 97.81 397 LEU A C 1
ATOM 3249 O O . LEU A 1 397 ? -3.324 -5.875 10.150 1.00 97.81 397 LEU A O 1
ATOM 3253 N N . LEU A 1 398 ? -3.372 -3.649 9.856 1.00 95.12 398 LEU A N 1
ATOM 3254 C CA . LEU A 1 398 ? -4.792 -3.569 9.515 1.00 95.12 398 LEU A CA 1
ATOM 3255 C C . LEU A 1 398 ? -5.059 -3.998 8.070 1.00 95.12 398 LEU A C 1
ATOM 3257 O O . LEU A 1 398 ? -6.016 -4.727 7.807 1.00 95.12 398 LEU A O 1
ATOM 3261 N N . GLU A 1 399 ? -4.247 -3.508 7.131 1.00 93.44 399 GLU A N 1
ATOM 3262 C CA . GLU A 1 399 ? -4.384 -3.779 5.700 1.00 93.44 399 GLU A CA 1
ATOM 3263 C C . GLU A 1 399 ? -3.131 -3.386 4.904 1.00 93.44 399 GLU A C 1
ATOM 3265 O O . GLU A 1 399 ? -2.316 -2.570 5.342 1.00 93.44 399 GLU A O 1
ATOM 3270 N N . VAL A 1 400 ? -3.020 -3.946 3.695 1.00 95.50 400 VAL A N 1
ATOM 3271 C CA . VAL A 1 400 ? -2.062 -3.540 2.661 1.00 95.50 400 VAL A CA 1
ATOM 3272 C C . VAL A 1 400 ? -2.839 -2.931 1.499 1.00 95.50 400 VAL A C 1
ATOM 3274 O O . VAL A 1 400 ? -3.696 -3.572 0.896 1.00 95.50 400 VAL A O 1
ATOM 3277 N N . ASN A 1 401 ? -2.535 -1.683 1.172 1.00 92.31 401 ASN A N 1
ATOM 3278 C CA . ASN A 1 401 ? -3.214 -0.910 0.144 1.00 92.31 401 ASN A CA 1
ATOM 3279 C C . ASN A 1 401 ? -2.390 -0.879 -1.146 1.00 92.31 401 ASN A C 1
ATOM 3281 O O . ASN A 1 401 ? -1.315 -0.273 -1.186 1.00 92.31 401 ASN A O 1
ATOM 3285 N N . TYR A 1 402 ? -2.916 -1.489 -2.212 1.00 87.88 402 TYR A N 1
ATOM 3286 C CA . TYR A 1 402 ? -2.409 -1.286 -3.571 1.00 87.88 402 TYR A CA 1
ATOM 3287 C C . TYR A 1 402 ? -2.732 0.131 -4.043 1.00 87.88 402 TYR A C 1
ATOM 3289 O O . TYR A 1 402 ? -3.839 0.621 -3.824 1.00 87.88 402 TYR A O 1
ATOM 3297 N N . SER A 1 403 ? -1.772 0.790 -4.695 1.00 80.75 403 SER A N 1
ATOM 3298 C CA . SER A 1 403 ? -1.893 2.193 -5.109 1.00 80.75 403 SER A CA 1
ATOM 3299 C C . SER A 1 403 ? -2.321 3.115 -3.949 1.00 80.75 403 SER A C 1
ATOM 3301 O O . SER A 1 403 ? -3.412 3.698 -3.984 1.00 80.75 403 SER A O 1
ATOM 3303 N N . PRO A 1 404 ? -1.479 3.264 -2.909 1.00 86.25 404 PRO A N 1
ATOM 3304 C CA . PRO A 1 404 ? -1.831 4.039 -1.725 1.00 86.25 404 PRO A CA 1
ATOM 3305 C C . PRO A 1 404 ? -2.211 5.489 -2.058 1.00 86.25 404 PRO A C 1
ATOM 3307 O O . PRO A 1 404 ? -1.699 6.092 -3.004 1.00 86.25 404 PRO A O 1
ATOM 3310 N N . SER A 1 405 ? -3.099 6.069 -1.244 1.00 84.31 405 SER A N 1
ATOM 3311 C CA . SER A 1 405 ? -3.418 7.501 -1.323 1.00 84.31 405 SER A CA 1
ATOM 3312 C C . SER A 1 405 ? -2.156 8.337 -1.122 1.00 84.31 405 SER A C 1
ATOM 3314 O O . SER A 1 405 ? -1.371 8.068 -0.216 1.00 84.31 405 SER A O 1
ATOM 3316 N N . MET A 1 406 ? -1.998 9.370 -1.948 1.00 88.00 406 MET A N 1
ATOM 3317 C CA . MET A 1 406 ? -0.880 10.319 -1.870 1.00 88.00 406 MET A CA 1
ATOM 3318 C C . MET A 1 406 ? -1.219 11.579 -1.059 1.00 88.00 406 MET A C 1
ATOM 3320 O O . MET A 1 406 ? -0.475 12.555 -1.102 1.00 88.00 406 MET A O 1
ATOM 3324 N N . PHE A 1 407 ? -2.376 11.589 -0.385 1.00 87.31 407 PHE A N 1
ATOM 3325 C CA . PHE A 1 407 ? -2.834 12.687 0.475 1.00 87.31 407 PHE A CA 1
ATOM 3326 C C . PHE A 1 407 ? -2.791 14.075 -0.194 1.00 87.31 407 PHE A C 1
ATOM 3328 O O . PHE A 1 407 ? -2.570 15.082 0.457 1.00 87.31 407 PHE A O 1
ATOM 3335 N N . ILE A 1 408 ? -3.059 14.170 -1.501 1.00 83.44 408 ILE A N 1
ATOM 3336 C CA . ILE A 1 408 ? -2.936 15.425 -2.278 1.00 83.44 408 ILE A CA 1
ATOM 3337 C C . ILE A 1 408 ? -3.811 16.569 -1.717 1.00 83.44 408 ILE A C 1
ATOM 3339 O O . ILE A 1 408 ? -3.507 17.739 -1.932 1.00 83.44 408 ILE A O 1
ATOM 3343 N N . ALA A 1 409 ? -4.861 16.255 -0.955 1.00 82.69 409 ALA A N 1
ATOM 3344 C CA . ALA A 1 409 ? -5.746 17.223 -0.301 1.00 82.69 409 ALA A CA 1
ATOM 3345 C C . ALA A 1 409 ? -5.383 17.538 1.172 1.00 82.69 409 ALA A C 1
ATOM 3347 O O . ALA A 1 409 ? -6.212 18.111 1.878 1.00 82.69 409 ALA A O 1
ATOM 3348 N N . SER A 1 410 ? -4.204 17.130 1.659 1.00 86.88 410 SER A N 1
ATOM 3349 C CA . SER A 1 410 ? -3.713 17.413 3.020 1.00 86.88 410 SER A CA 1
ATOM 3350 C C . SER A 1 410 ? -2.977 18.755 3.135 1.00 86.88 410 SER A C 1
ATOM 3352 O O . SER A 1 410 ? -2.991 19.565 2.212 1.00 86.88 410 SER A O 1
ATOM 3354 N N . SER A 1 411 ? -2.273 18.970 4.242 1.00 89.62 411 SER A N 1
ATOM 3355 C CA . SER A 1 411 ? -1.244 19.997 4.412 1.00 89.62 411 SER A CA 1
ATOM 3356 C C . SER A 1 411 ? 0.052 19.670 3.642 1.00 89.62 411 SER A C 1
ATOM 3358 O O . SER A 1 411 ? 0.305 18.518 3.266 1.00 89.62 411 SER A O 1
ATOM 3360 N N . GLU A 1 412 ? 0.889 20.685 3.395 1.00 91.94 412 GLU A N 1
ATOM 3361 C CA . GLU A 1 412 ? 2.130 20.567 2.605 1.00 91.94 412 GLU A CA 1
ATOM 3362 C C . GLU A 1 412 ? 3.172 19.636 3.241 1.00 91.94 412 GLU A C 1
ATOM 3364 O O . GLU A 1 412 ? 3.804 18.839 2.541 1.00 91.94 412 GLU A O 1
ATOM 3369 N N . ASN A 1 413 ? 3.308 19.668 4.570 1.00 92.38 413 ASN A N 1
ATOM 3370 C CA . ASN A 1 413 ? 4.194 18.761 5.304 1.00 92.38 413 ASN A CA 1
ATOM 3371 C C . ASN A 1 413 ? 3.852 17.288 5.024 1.00 92.38 413 ASN A C 1
ATOM 3373 O O . ASN A 1 413 ? 4.769 16.503 4.814 1.00 92.38 413 ASN A O 1
ATOM 3377 N N . VAL A 1 414 ? 2.571 16.924 4.896 1.00 93.31 414 VAL A N 1
ATOM 3378 C CA . VAL A 1 414 ? 2.154 15.554 4.551 1.00 93.31 414 VAL A CA 1
ATOM 3379 C C . VAL A 1 414 ? 2.310 15.261 3.053 1.00 93.31 414 VAL A C 1
ATOM 3381 O O . VAL A 1 414 ? 2.885 14.235 2.690 1.00 93.31 414 VAL A O 1
ATOM 3384 N N . LYS A 1 415 ? 1.888 16.163 2.153 1.00 90.94 415 LYS A N 1
ATOM 3385 C CA . LYS A 1 415 ? 2.028 15.947 0.692 1.00 90.94 415 LYS A CA 1
ATOM 3386 C C . LYS A 1 415 ? 3.480 15.762 0.265 1.00 90.94 415 LYS A C 1
ATOM 3388 O O . LYS A 1 415 ? 3.768 14.979 -0.644 1.00 90.94 415 LYS A O 1
ATOM 3393 N N . SER A 1 416 ? 4.390 16.509 0.890 1.00 93.38 416 SER A N 1
ATOM 3394 C CA . SER A 1 416 ? 5.817 16.468 0.571 1.00 93.38 416 SER A CA 1
ATOM 3395 C C . SER A 1 416 ? 6.440 15.094 0.849 1.00 93.38 416 SER A C 1
ATOM 3397 O O . SER A 1 416 ? 7.341 14.684 0.119 1.00 93.38 416 SER A O 1
ATOM 3399 N N . ILE A 1 417 ? 5.916 14.337 1.824 1.00 95.38 417 ILE A N 1
ATOM 3400 C CA . ILE A 1 417 ? 6.340 12.962 2.135 1.00 95.38 417 ILE A CA 1
ATOM 3401 C C . ILE A 1 417 ? 6.101 12.060 0.926 1.00 95.38 417 ILE A C 1
ATOM 3403 O O . ILE A 1 417 ? 7.030 11.411 0.445 1.00 95.38 417 ILE A O 1
ATOM 3407 N N . CYS A 1 418 ? 4.875 12.063 0.397 1.00 92.94 418 CYS A N 1
ATOM 3408 C CA . CYS A 1 418 ? 4.516 11.277 -0.780 1.00 92.94 418 CYS A CA 1
ATOM 3409 C C . CYS A 1 418 ? 5.317 11.718 -2.008 1.00 92.94 418 CYS A C 1
ATOM 3411 O O . CYS A 1 418 ? 5.895 10.876 -2.689 1.00 92.94 418 CYS A O 1
ATOM 3413 N N . ARG A 1 419 ? 5.433 13.029 -2.266 1.00 92.25 419 ARG A N 1
ATOM 3414 C CA . ARG A 1 419 ? 6.248 13.542 -3.382 1.00 92.25 419 ARG A CA 1
ATOM 3415 C C . ARG A 1 419 ? 7.701 13.075 -3.310 1.00 92.25 419 ARG A C 1
ATOM 3417 O O . ARG A 1 419 ? 8.211 12.593 -4.316 1.00 92.25 419 ARG A O 1
ATOM 3424 N N . ARG A 1 420 ? 8.333 13.167 -2.134 1.00 95.12 420 ARG A N 1
ATOM 3425 C CA . ARG A 1 420 ? 9.719 12.732 -1.903 1.00 95.12 420 ARG A CA 1
ATOM 3426 C C . ARG A 1 420 ? 9.894 11.231 -2.128 1.00 95.12 420 ARG A C 1
ATOM 3428 O O . ARG A 1 420 ? 10.854 10.829 -2.780 1.00 95.12 420 ARG A O 1
ATOM 3435 N N . ALA A 1 421 ? 8.949 10.420 -1.654 1.00 95.62 421 ALA A N 1
ATOM 3436 C CA . ALA A 1 421 ? 8.964 8.979 -1.886 1.00 95.62 421 ALA A CA 1
ATOM 3437 C C . ALA A 1 421 ? 8.922 8.647 -3.382 1.00 95.62 421 ALA A C 1
ATOM 3439 O O . ALA A 1 421 ? 9.768 7.897 -3.866 1.00 95.62 421 ALA A O 1
ATOM 3440 N N . ILE A 1 422 ? 7.987 9.253 -4.125 1.00 94.25 422 ILE A N 1
ATOM 3441 C CA . ILE A 1 422 ? 7.809 8.980 -5.557 1.00 94.25 422 ILE A CA 1
ATOM 3442 C C . ILE A 1 422 ? 8.968 9.521 -6.400 1.00 94.25 422 ILE A C 1
ATOM 3444 O O . ILE A 1 422 ? 9.401 8.844 -7.329 1.00 94.25 422 ILE A O 1
ATOM 3448 N N . SER A 1 423 ? 9.523 10.691 -6.068 1.00 94.50 423 SER A N 1
ATOM 3449 C CA . SER A 1 423 ? 10.641 11.275 -6.822 1.00 94.50 423 SER A CA 1
ATOM 3450 C C . SER A 1 423 ? 11.931 10.454 -6.758 1.00 94.50 423 SER A C 1
ATOM 3452 O O . SER A 1 423 ? 12.795 10.632 -7.607 1.00 94.50 423 SER A O 1
ATOM 3454 N N . GLN A 1 424 ? 12.078 9.569 -5.765 1.00 96.56 424 GLN A N 1
ATOM 3455 C CA . GLN A 1 424 ? 13.254 8.701 -5.608 1.00 96.56 424 GLN A CA 1
ATOM 3456 C C . GLN A 1 424 ? 13.123 7.366 -6.365 1.00 96.56 424 GLN A C 1
ATOM 3458 O O . GLN A 1 424 ? 14.119 6.681 -6.583 1.00 96.56 424 GLN A O 1
ATOM 3463 N N . ILE A 1 425 ? 11.915 6.996 -6.809 1.00 94.94 425 ILE A N 1
ATOM 3464 C CA . ILE A 1 425 ? 11.655 5.718 -7.494 1.00 94.94 425 ILE A CA 1
ATOM 3465 C C . ILE A 1 425 ? 12.434 5.562 -8.800 1.00 94.94 425 ILE A C 1
ATOM 3467 O O . ILE A 1 425 ? 12.923 4.457 -9.036 1.00 94.94 425 ILE A O 1
ATOM 3471 N N . PRO A 1 426 ? 12.581 6.594 -9.654 1.00 95.06 426 PRO A N 1
ATOM 3472 C CA . PRO A 1 426 ? 13.311 6.421 -10.898 1.00 95.06 426 PRO A CA 1
ATOM 3473 C C . PRO A 1 426 ? 14.740 5.912 -10.691 1.00 95.06 426 PRO A C 1
ATOM 3475 O O . PRO A 1 426 ? 15.102 4.884 -11.254 1.00 95.06 426 PRO A O 1
ATOM 3478 N N . ALA A 1 427 ? 15.504 6.551 -9.804 1.00 96.00 427 ALA A N 1
ATOM 3479 C CA . ALA A 1 427 ? 16.887 6.171 -9.518 1.00 96.00 427 ALA A CA 1
ATOM 3480 C C . ALA A 1 427 ? 17.010 4.863 -8.705 1.00 96.00 427 ALA A C 1
ATOM 3482 O O . ALA A 1 427 ? 18.024 4.169 -8.782 1.00 96.00 427 ALA A O 1
ATOM 3483 N N . LEU A 1 428 ? 15.983 4.509 -7.924 1.00 97.12 428 LEU A N 1
ATOM 3484 C CA . LEU A 1 428 ? 15.955 3.277 -7.130 1.00 97.12 428 LEU A CA 1
ATOM 3485 C C . LEU A 1 428 ? 15.523 2.045 -7.938 1.00 97.12 428 LEU A C 1
ATOM 3487 O O . LEU A 1 428 ? 16.015 0.946 -7.699 1.00 97.12 428 LEU A O 1
ATOM 3491 N N . ALA A 1 429 ? 14.582 2.200 -8.866 1.00 95.12 429 ALA A N 1
ATOM 3492 C CA . ALA A 1 429 ? 13.912 1.076 -9.513 1.00 95.12 429 ALA A CA 1
ATOM 3493 C C . ALA A 1 429 ? 13.978 1.125 -11.041 1.00 95.12 429 ALA A C 1
ATOM 3495 O O . ALA A 1 429 ? 14.325 0.131 -11.669 1.00 95.12 429 ALA A O 1
ATOM 3496 N N . LEU A 1 430 ? 13.650 2.264 -11.651 1.00 93.31 430 LEU A N 1
ATOM 3497 C CA . LEU A 1 430 ? 13.472 2.352 -13.101 1.00 93.31 430 LEU A CA 1
ATOM 3498 C C . LEU A 1 430 ? 14.807 2.351 -13.857 1.00 93.31 430 LEU A C 1
ATOM 3500 O O . LEU A 1 430 ? 15.005 1.558 -14.773 1.00 93.31 430 LEU A O 1
ATOM 3504 N N . GLU A 1 431 ? 15.731 3.220 -13.458 1.00 93.38 431 GLU A N 1
ATOM 3505 C CA . GLU A 1 431 ? 17.046 3.365 -14.083 1.00 93.38 431 GLU A CA 1
ATOM 3506 C C . GLU A 1 431 ? 17.913 2.109 -13.928 1.00 93.38 431 GLU A C 1
ATOM 3508 O O . GLU A 1 431 ? 18.502 1.696 -14.929 1.00 93.38 431 GLU A O 1
ATOM 3513 N N . PRO A 1 432 ? 17.934 1.422 -12.765 1.00 94.25 432 PRO A N 1
ATOM 3514 C CA . PRO A 1 432 ? 18.604 0.130 -12.653 1.00 94.25 432 PRO A CA 1
ATOM 3515 C C . PRO A 1 432 ? 18.075 -0.919 -13.635 1.00 94.25 432 PRO A C 1
ATOM 3517 O O . PRO A 1 432 ? 18.866 -1.659 -14.216 1.00 94.25 432 PRO A O 1
ATOM 3520 N N . ILE A 1 433 ? 16.757 -0.967 -13.870 1.00 92.81 433 ILE A N 1
ATOM 3521 C CA . ILE A 1 433 ? 16.155 -1.914 -14.824 1.00 92.81 433 ILE A CA 1
ATOM 3522 C C . ILE A 1 433 ? 16.530 -1.556 -16.270 1.00 92.81 433 ILE A C 1
ATOM 3524 O O . ILE A 1 433 ? 16.846 -2.444 -17.057 1.00 92.81 433 ILE A O 1
ATOM 3528 N N . LEU A 1 434 ? 16.503 -0.271 -16.632 1.00 92.00 434 LEU A N 1
ATOM 3529 C CA . LEU A 1 434 ? 16.734 0.175 -18.012 1.00 92.00 434 LEU A CA 1
ATOM 3530 C C . LEU A 1 434 ? 18.213 0.214 -18.400 1.00 92.00 434 LEU A C 1
ATOM 3532 O O . LEU A 1 434 ? 18.572 -0.122 -19.527 1.00 92.00 434 LEU A O 1
ATOM 3536 N N . PHE A 1 435 ? 19.068 0.657 -17.482 1.00 90.12 435 PHE A N 1
ATOM 3537 C CA . PHE A 1 435 ? 20.448 1.042 -17.777 1.00 90.12 435 PHE A CA 1
ATOM 3538 C C . PHE A 1 435 ? 21.475 0.238 -16.983 1.00 90.12 435 PHE A C 1
ATOM 3540 O O . PHE A 1 435 ? 22.669 0.505 -17.096 1.00 90.12 435 PHE A O 1
ATOM 3547 N N . SER A 1 436 ? 21.033 -0.748 -16.191 1.00 89.38 436 SER A N 1
ATOM 3548 C CA . SER A 1 436 ? 21.911 -1.549 -15.325 1.00 89.38 436 SER A CA 1
ATOM 3549 C C . SER A 1 436 ? 22.756 -0.691 -14.370 1.00 89.38 436 SER A C 1
ATOM 3551 O O . SER A 1 436 ? 23.890 -1.040 -14.043 1.00 89.38 436 SER A O 1
ATOM 3553 N N . THR A 1 437 ? 22.221 0.455 -13.937 1.00 92.50 437 THR A N 1
ATOM 3554 C CA . THR A 1 437 ? 22.857 1.318 -12.937 1.00 92.50 437 THR A CA 1
ATOM 3555 C C . THR A 1 437 ? 22.681 0.749 -11.530 1.00 92.50 437 THR A C 1
ATOM 3557 O O . THR A 1 437 ? 21.767 -0.029 -11.255 1.00 92.50 437 THR A O 1
ATOM 3560 N N . THR A 1 438 ? 23.557 1.149 -10.607 1.00 93.50 438 THR A N 1
ATOM 3561 C CA . THR A 1 438 ? 23.392 0.819 -9.187 1.00 93.50 438 THR A CA 1
ATOM 3562 C C . THR A 1 438 ? 22.170 1.554 -8.622 1.00 93.50 438 THR A C 1
ATOM 3564 O O . THR A 1 438 ? 22.099 2.776 -8.773 1.00 93.50 438 THR A O 1
ATOM 3567 N N . PRO A 1 439 ? 21.242 0.863 -7.934 1.00 95.56 439 PRO A N 1
ATOM 3568 C CA . PRO A 1 439 ? 20.099 1.503 -7.289 1.00 95.56 439 PRO A CA 1
ATOM 3569 C C . PRO A 1 439 ? 20.508 2.589 -6.287 1.00 95.56 439 PRO A C 1
ATOM 3571 O O . PRO A 1 439 ? 21.317 2.341 -5.391 1.00 95.56 439 PRO A O 1
ATOM 3574 N N . ILE A 1 440 ? 19.903 3.774 -6.395 1.00 97.00 440 ILE A N 1
ATOM 3575 C CA . ILE A 1 440 ? 20.071 4.864 -5.422 1.00 97.00 440 ILE A CA 1
ATOM 3576 C C . ILE A 1 440 ? 18.855 4.879 -4.499 1.00 97.00 440 ILE A C 1
ATOM 3578 O O . ILE A 1 440 ? 17.761 5.259 -4.904 1.00 97.00 440 ILE A O 1
ATOM 3582 N N . THR A 1 441 ? 19.041 4.469 -3.246 1.00 94.69 441 THR A N 1
ATOM 3583 C CA . THR A 1 441 ? 17.923 4.248 -2.318 1.00 94.69 441 THR A CA 1
ATOM 3584 C C . THR A 1 441 ? 17.350 5.531 -1.719 1.00 94.69 441 THR A C 1
ATOM 3586 O O . THR A 1 441 ? 16.155 5.594 -1.446 1.00 94.69 441 THR A O 1
ATOM 3589 N N . GLY A 1 442 ? 18.166 6.569 -1.519 1.00 96.06 442 GLY A N 1
ATOM 3590 C CA . GLY A 1 442 ? 17.719 7.801 -0.866 1.00 96.06 442 GLY A CA 1
ATOM 3591 C C . GLY A 1 442 ? 17.154 7.522 0.531 1.00 96.06 442 GLY A C 1
ATOM 3592 O O . GLY A 1 442 ? 17.848 6.971 1.383 1.00 96.06 442 GLY A O 1
ATOM 3593 N N . ASP A 1 443 ? 15.887 7.875 0.749 1.00 97.69 443 ASP A N 1
ATOM 3594 C CA . ASP A 1 443 ? 15.179 7.648 2.014 1.00 97.69 443 ASP A CA 1
ATOM 3595 C C . ASP A 1 443 ? 14.507 6.267 2.097 1.00 97.69 443 ASP A C 1
ATOM 3597 O O . ASP A 1 443 ? 13.822 5.968 3.073 1.00 97.69 443 ASP A O 1
ATOM 3601 N N . TRP A 1 444 ? 14.663 5.413 1.087 1.00 98.50 444 TRP A N 1
ATOM 3602 C CA . TRP A 1 444 ? 14.167 4.043 1.122 1.00 98.50 444 TRP A CA 1
ATOM 3603 C C . TRP A 1 444 ? 15.171 3.130 1.829 1.00 98.50 444 TRP A C 1
ATOM 3605 O O . TRP A 1 444 ? 16.306 2.952 1.395 1.00 98.50 444 TRP A O 1
ATOM 3615 N N . ILE A 1 445 ? 14.751 2.522 2.931 1.00 98.44 445 ILE A N 1
ATOM 3616 C CA . ILE A 1 445 ? 15.545 1.560 3.692 1.00 98.44 445 ILE A CA 1
ATOM 3617 C C . ILE A 1 445 ? 15.345 0.186 3.067 1.00 98.44 445 ILE A C 1
ATOM 3619 O O . ILE A 1 445 ? 14.217 -0.289 2.987 1.00 98.44 445 ILE A O 1
ATOM 3623 N N . HIS A 1 446 ? 16.425 -0.463 2.634 1.00 98.25 446 HIS A N 1
ATOM 3624 C CA . HIS A 1 446 ? 16.370 -1.854 2.182 1.00 98.25 446 HIS A CA 1
ATOM 3625 C C . HIS A 1 446 ? 16.090 -2.776 3.373 1.00 98.25 446 HIS A C 1
ATOM 3627 O O . HIS A 1 446 ? 16.812 -2.747 4.369 1.00 98.25 446 HIS A O 1
ATOM 3633 N N . CYS A 1 447 ? 15.009 -3.548 3.287 1.00 98.12 447 CYS A N 1
ATOM 3634 C CA . CYS A 1 447 ? 14.531 -4.415 4.361 1.00 98.12 447 CYS A CA 1
ATOM 3635 C C . CYS A 1 447 ? 14.854 -5.883 4.093 1.00 98.12 447 CYS A C 1
ATOM 3637 O O . CYS A 1 447 ? 15.379 -6.561 4.971 1.00 98.12 447 CYS A O 1
ATOM 3639 N N . LEU A 1 448 ? 14.513 -6.380 2.900 1.00 98.06 448 LEU A N 1
ATOM 3640 C CA . LEU A 1 448 ? 14.668 -7.787 2.528 1.00 98.06 448 LEU A CA 1
ATOM 3641 C C . LEU A 1 448 ? 15.101 -7.912 1.068 1.00 98.06 448 LEU A C 1
ATOM 3643 O O . LEU A 1 448 ? 14.667 -7.144 0.209 1.00 98.06 448 LEU A O 1
ATOM 3647 N N . GLU A 1 449 ? 15.861 -8.962 0.784 1.00 96.75 449 GLU A N 1
ATOM 3648 C CA . GLU A 1 449 ? 16.162 -9.428 -0.565 1.00 96.75 449 GLU A CA 1
ATOM 3649 C C . GLU A 1 449 ? 15.848 -10.921 -0.668 1.00 96.75 449 GLU A C 1
ATOM 3651 O O . GLU A 1 449 ? 16.155 -11.710 0.227 1.00 96.75 449 GLU A O 1
ATOM 3656 N N . ARG A 1 450 ? 15.251 -11.317 -1.791 1.00 95.75 450 ARG A N 1
ATOM 3657 C CA . ARG A 1 450 ? 15.146 -12.707 -2.218 1.00 95.75 450 ARG A CA 1
ATOM 3658 C C . ARG A 1 450 ? 15.788 -12.842 -3.586 1.00 95.75 450 ARG 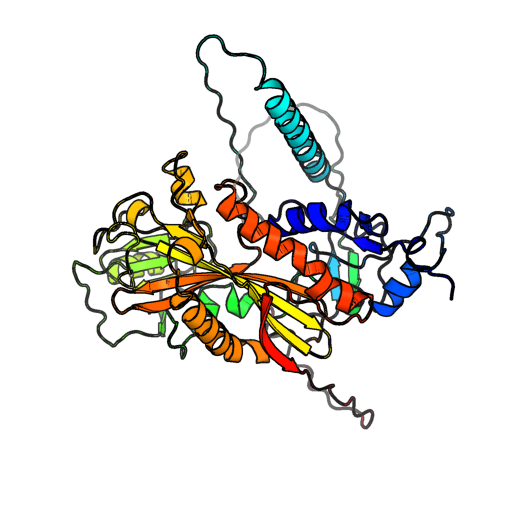A C 1
ATOM 3660 O O . ARG A 1 450 ? 15.285 -12.280 -4.555 1.00 95.75 450 ARG A O 1
ATOM 3667 N N . VAL A 1 451 ? 16.843 -13.640 -3.668 1.00 93.75 451 VAL A N 1
ATOM 3668 C CA . VAL A 1 451 ? 17.456 -14.030 -4.940 1.00 93.75 451 VAL A CA 1
ATOM 3669 C C . VAL A 1 451 ? 16.688 -15.215 -5.524 1.00 93.75 451 VAL A C 1
ATOM 3671 O O . VAL A 1 451 ? 16.445 -16.214 -4.843 1.00 93.75 451 VAL A O 1
ATOM 3674 N N . HIS A 1 452 ? 16.307 -15.109 -6.793 1.00 87.12 452 HIS A N 1
ATOM 3675 C CA . HIS A 1 452 ? 15.671 -16.181 -7.551 1.00 87.12 452 HIS A CA 1
ATOM 3676 C C . HIS A 1 452 ? 16.762 -17.042 -8.187 1.00 87.12 452 HIS A C 1
ATOM 3678 O O . HIS A 1 452 ? 17.553 -16.573 -9.006 1.00 87.12 452 HIS A O 1
ATOM 3684 N N . LEU A 1 453 ? 16.832 -18.316 -7.804 1.00 75.44 453 LEU A N 1
ATOM 3685 C CA . LEU A 1 453 ? 17.727 -19.263 -8.464 1.00 75.44 453 LEU A CA 1
ATOM 3686 C C . LEU A 1 453 ? 17.217 -19.496 -9.890 1.00 75.44 453 LEU A C 1
ATOM 3688 O O . LEU A 1 453 ? 16.055 -19.859 -10.079 1.00 75.44 453 LEU A O 1
ATOM 3692 N N . LYS A 1 454 ? 18.081 -19.324 -10.899 1.00 58.81 454 LYS A N 1
ATOM 3693 C CA . LYS A 1 454 ? 17.762 -19.757 -12.265 1.00 58.81 454 LYS A CA 1
ATOM 3694 C C . LYS A 1 454 ? 17.421 -21.247 -12.210 1.00 58.81 454 LYS A C 1
ATOM 3696 O O . LYS A 1 454 ? 18.286 -22.046 -11.846 1.00 58.81 454 LYS A O 1
ATOM 3701 N N . LYS A 1 455 ? 16.196 -21.634 -12.587 1.00 52.81 455 LYS A N 1
ATOM 3702 C CA . LYS A 1 455 ? 15.920 -23.033 -12.935 1.00 52.81 455 LYS A CA 1
ATOM 3703 C C . LYS A 1 455 ? 16.936 -23.400 -14.018 1.00 52.81 455 LYS A C 1
ATOM 3705 O O . LYS A 1 455 ? 16.938 -22.792 -15.088 1.00 52.81 455 LYS A O 1
ATOM 3710 N N . LYS A 1 456 ? 17.850 -24.330 -13.725 1.00 37.00 456 LYS A N 1
ATOM 3711 C CA . LYS A 1 456 ? 18.632 -24.979 -14.778 1.00 37.00 456 LYS A CA 1
ATOM 3712 C C . LYS A 1 456 ? 17.605 -25.630 -15.693 1.00 37.00 456 LYS A C 1
ATOM 3714 O O . LYS A 1 456 ? 16.910 -26.545 -15.265 1.00 37.00 456 LYS A O 1
ATOM 3719 N N . VAL A 1 457 ? 17.482 -25.124 -16.912 1.00 39.97 457 VAL A N 1
ATOM 3720 C CA . VAL A 1 457 ? 16.841 -25.872 -17.987 1.00 39.97 457 VAL A CA 1
ATOM 3721 C C . VAL A 1 457 ? 17.783 -27.043 -18.249 1.00 39.97 457 VAL A C 1
ATOM 3723 O O . VAL A 1 457 ? 18.805 -26.884 -18.913 1.00 39.97 457 VAL A O 1
ATOM 3726 N N . ASN A 1 458 ? 17.527 -28.182 -17.604 1.00 31.61 458 ASN A N 1
ATOM 3727 C CA . ASN A 1 458 ? 18.146 -29.432 -18.014 1.00 31.61 458 ASN A CA 1
ATOM 3728 C C . ASN A 1 458 ? 17.519 -29.772 -19.362 1.00 31.61 458 ASN A C 1
ATOM 3730 O O . ASN A 1 458 ? 16.348 -30.120 -19.436 1.00 31.61 458 ASN A O 1
ATOM 3734 N N . ASN A 1 459 ? 18.301 -29.599 -20.419 1.00 36.41 459 ASN A N 1
ATOM 3735 C CA . ASN A 1 459 ? 17.900 -29.849 -21.796 1.00 36.41 459 ASN A CA 1
ATOM 3736 C C . ASN A 1 459 ? 18.063 -31.332 -22.177 1.00 36.41 459 ASN A C 1
ATOM 3738 O O . ASN A 1 459 ? 18.400 -31.628 -23.317 1.00 36.41 459 ASN A O 1
ATOM 3742 N N . ASP A 1 460 ? 17.835 -32.253 -21.237 1.00 37.22 460 ASP A N 1
ATOM 3743 C CA . ASP A 1 460 ? 17.990 -33.689 -21.471 1.00 37.22 460 ASP A CA 1
ATOM 3744 C C . ASP A 1 460 ? 16.758 -34.463 -20.972 1.00 37.22 460 ASP A C 1
ATOM 3746 O O . ASP A 1 460 ? 16.487 -34.501 -19.771 1.00 37.22 460 ASP A O 1
ATOM 3750 N N . ASN A 1 461 ? 16.108 -35.129 -21.940 1.00 33.47 461 ASN A N 1
ATOM 3751 C CA . ASN A 1 461 ? 15.000 -36.104 -21.883 1.00 33.47 461 ASN A CA 1
ATOM 3752 C C . ASN A 1 461 ? 13.592 -35.485 -21.781 1.00 33.47 461 ASN A C 1
ATOM 3754 O O . ASN A 1 461 ? 13.247 -34.878 -20.778 1.00 33.47 461 ASN A O 1
ATOM 3758 N N . LYS A 1 462 ? 12.844 -35.387 -22.893 1.00 38.84 462 LYS A N 1
ATOM 3759 C CA . LYS A 1 462 ? 11.977 -36.413 -23.525 1.00 38.84 462 LYS A CA 1
ATOM 3760 C C . LYS A 1 462 ? 10.900 -36.958 -22.588 1.00 38.84 462 LYS A C 1
ATOM 3762 O O . LYS A 1 462 ? 11.240 -37.685 -21.667 1.00 38.84 462 LYS A O 1
ATOM 3767 N N . ASP A 1 463 ? 9.667 -36.621 -22.968 1.00 41.16 463 ASP A N 1
ATOM 3768 C CA . ASP A 1 463 ? 8.394 -37.294 -22.717 1.00 41.16 463 ASP A CA 1
ATOM 3769 C C . ASP A 1 463 ? 8.152 -37.734 -21.272 1.00 41.16 463 ASP A C 1
ATOM 3771 O O . ASP A 1 463 ? 8.598 -38.802 -20.881 1.00 41.16 463 ASP A O 1
ATOM 3775 N N . ASP A 1 464 ? 7.401 -36.921 -20.529 1.00 31.80 464 ASP A N 1
ATOM 3776 C CA . ASP A 1 464 ? 6.337 -37.407 -19.650 1.00 31.80 464 ASP A CA 1
ATOM 3777 C C . ASP A 1 464 ? 5.315 -36.269 -19.466 1.00 31.80 464 ASP A C 1
ATOM 3779 O O . ASP A 1 464 ? 5.645 -35.165 -19.024 1.00 31.80 464 ASP A O 1
ATOM 3783 N N . ASP A 1 465 ? 4.091 -36.544 -19.916 1.00 38.88 465 ASP A N 1
ATOM 3784 C CA . ASP A 1 465 ? 2.883 -35.759 -19.684 1.00 38.88 465 ASP A CA 1
ATOM 3785 C C . ASP A 1 465 ? 2.619 -35.673 -18.172 1.00 38.88 465 ASP A C 1
ATOM 3787 O O . ASP A 1 465 ? 2.285 -36.684 -17.570 1.00 38.88 465 ASP A O 1
ATOM 3791 N N . ASP A 1 466 ? 2.759 -34.488 -17.569 1.00 31.72 466 ASP A N 1
ATOM 3792 C CA . ASP A 1 466 ? 2.266 -34.176 -16.212 1.00 31.72 466 ASP A CA 1
ATOM 3793 C C . ASP A 1 466 ? 2.061 -32.646 -16.037 1.00 31.72 466 ASP A C 1
ATOM 3795 O O . ASP A 1 466 ? 2.390 -32.043 -15.013 1.00 31.72 466 ASP A O 1
ATOM 3799 N N . ASP A 1 467 ? 1.502 -31.984 -17.057 1.00 33.88 467 ASP A N 1
ATOM 3800 C CA . ASP A 1 467 ? 1.041 -30.583 -16.999 1.00 33.88 467 ASP A CA 1
ATOM 3801 C C . ASP A 1 467 ? -0.458 -30.507 -16.606 1.00 33.88 467 ASP A C 1
ATOM 3803 O O . ASP A 1 467 ? -1.263 -29.890 -17.301 1.00 33.88 467 ASP A O 1
ATOM 3807 N N . GLU A 1 468 ? -0.863 -31.129 -15.488 1.00 32.78 468 GLU A N 1
ATOM 3808 C CA . GLU A 1 468 ? -2.262 -31.062 -14.997 1.00 32.78 468 GLU A CA 1
ATOM 3809 C C . GLU A 1 468 ? -2.488 -30.320 -13.662 1.00 32.78 468 GLU A C 1
ATOM 3811 O O . GLU A 1 468 ? -3.632 -30.188 -13.240 1.00 32.78 468 GLU A O 1
ATOM 3816 N N . ASP A 1 469 ? -1.473 -29.716 -13.029 1.00 30.83 469 ASP A N 1
ATOM 3817 C CA . ASP A 1 469 ? -1.650 -29.116 -11.684 1.00 30.83 469 ASP A CA 1
ATOM 3818 C C . ASP A 1 469 ? -1.384 -27.599 -11.556 1.00 30.83 469 ASP A C 1
ATOM 3820 O O . ASP A 1 469 ? -1.296 -27.066 -10.445 1.00 30.83 469 ASP A O 1
ATOM 3824 N N . LEU A 1 470 ? -1.315 -26.847 -12.663 1.00 32.97 470 LEU A N 1
ATOM 3825 C CA . LEU A 1 470 ? -1.179 -25.374 -12.622 1.00 32.97 470 LEU A CA 1
ATOM 3826 C C . LEU A 1 470 ? -2.420 -24.583 -13.069 1.00 32.97 470 LEU A C 1
ATOM 3828 O O . LEU A 1 470 ? -2.458 -23.368 -12.860 1.00 32.97 470 LEU A O 1
ATOM 3832 N N . ASP A 1 471 ? -3.467 -25.251 -13.561 1.00 27.59 471 ASP A N 1
ATOM 3833 C CA . ASP A 1 471 ? -4.700 -24.593 -14.025 1.00 27.59 471 ASP A CA 1
ATOM 3834 C C . ASP A 1 471 ? -5.791 -24.424 -12.949 1.00 27.59 471 ASP A C 1
ATOM 3836 O O . ASP A 1 471 ? -6.779 -23.721 -13.165 1.00 27.59 471 ASP A O 1
ATOM 3840 N N . ASN A 1 472 ? -5.589 -24.936 -11.730 1.00 26.84 472 ASN A N 1
ATOM 3841 C CA . ASN A 1 472 ? -6.574 -24.816 -10.643 1.00 26.84 472 ASN A CA 1
ATOM 3842 C C . ASN A 1 472 ? -6.516 -23.508 -9.824 1.00 26.84 472 ASN A C 1
ATOM 3844 O O . ASN A 1 472 ? -7.144 -23.411 -8.771 1.00 26.84 472 ASN A O 1
ATOM 3848 N N . PHE A 1 473 ? -5.819 -22.471 -10.299 1.00 32.62 473 PHE A N 1
ATOM 3849 C CA . PHE A 1 473 ? -5.859 -21.133 -9.678 1.00 32.62 473 PHE A CA 1
ATOM 3850 C C . PHE A 1 473 ? -6.668 -20.089 -10.462 1.00 32.62 473 PHE A C 1
ATOM 3852 O O . PHE A 1 473 ? -6.668 -18.915 -10.093 1.00 32.62 473 PHE A O 1
ATOM 3859 N N . ASN A 1 474 ? -7.422 -20.506 -11.483 1.00 29.59 474 ASN A N 1
ATOM 3860 C CA . ASN A 1 474 ? -8.409 -19.662 -12.160 1.00 29.59 474 ASN A CA 1
ATOM 3861 C C . ASN A 1 474 ? -9.831 -19.968 -11.682 1.00 29.59 474 ASN A C 1
ATOM 3863 O O . ASN A 1 474 ? -10.629 -20.564 -12.393 1.00 29.59 474 ASN A O 1
ATOM 3867 N N . LEU A 1 475 ? -10.134 -19.523 -10.469 1.00 27.06 475 LEU A N 1
ATOM 3868 C CA . LEU A 1 475 ? -11.463 -19.152 -9.981 1.00 27.06 475 LEU A CA 1
ATOM 3869 C C . LEU A 1 475 ? -11.218 -18.601 -8.581 1.00 27.06 475 LEU A C 1
ATOM 3871 O O . LEU A 1 475 ? -10.810 -19.375 -7.730 1.00 27.06 475 LEU A O 1
ATOM 3875 N N . PHE A 1 476 ? -11.341 -17.283 -8.400 1.00 30.05 476 PHE A N 1
ATOM 3876 C CA . PHE A 1 476 ? -11.851 -16.560 -7.219 1.00 30.05 476 PHE A CA 1
ATOM 3877 C C . PHE A 1 476 ? -11.536 -15.066 -7.318 1.00 30.05 476 PHE A C 1
ATOM 3879 O O . PHE A 1 476 ? -10.345 -14.707 -7.457 1.00 30.05 476 PHE A O 1
#

Sequence (476 aa):
MIDWTWMMKLGYDIKANLTYHKILRDVYFKKDDRWVPVDADTAHVCETIADAVKLGASDTRDDNGERIVPLLVSNRTLEYNSQYGYIRPFNNEYYQRIYDRDDELERINNNNNNNNNNEQLSSSSSSSTTNTTSPTLNHIISEQQHQQEEQDNDDVSATPVEGKLQLRKVNFNGIIRNAIGGFHLMIDKFVLTKTLARSDYLVPSILVEHGVVTGTYGMDGDMSDKPDRVWYLKDPRLNRSKGIQLFKKLDDALEICKADPSKRYIVQREMVPLLLNNTYKFDIRVMILFTFSPTSTNLYLFKEGVIRSTGAKYERGSTDTQQQFTNFCFQKEMNPEFENILPLRDWDTQDKTFKRIQQAVCEIFTNFMPRLNQLGHQGYTIFGLDFLIDELEKLHLLEVNYSPSMFIASSENVKSICRRAISQIPALALEPILFSTTPITGDWIHCLERVHLKKKVNNDNKDDDDDEDLDNFNLF